Protein AF-A0A0G1GJ96-F1 (afdb_monomer_lite)

Sequence (474 aa):
MKKGQSSELRVKNILKFFKMNENTISTVMGGVVVLVIVGLIFNYFRTTNLKTWQGLLNGDGAETSNEDKKLDDSIIGTYKVQKGDDLWHIAEKYYKSGYNYVDIIKENKLKDDGSIEVGTELRIPKVEAKKTTVVEVAKQEAPKVEEKKDVVVEKNDDLKIEEKKDVTAVKGDTKSIEAGEYTTVRGDSYWKIAQTSKSPSPASNNMSVEVVAGNASKLATALRSTKAGDSLASTYRWSLFRTDETNSDWREILGATAIDISHGELMYQIGRNFLKLEEGRYTPQQEETLLYGILVHDFGEAIIDGNGIGDVSAQIKTKEHEAIEVNIAKLVISTLPLEDELIEKLIYSYEQVVEGGDPELQQAFKALEKTEYVMTALKAFQNCRRREAEGKPGVTLEMAMVGRVIVIDLPKVLDIHTVAYPNSIGRYVRSMDDVIDEAYEYSQDWLRNNGWRNTADHVALCDQFEQKWAAFKG

Foldseek 3Di:
DDPPVVLVVLVVVVVVVVVPPPPVVVVVVVVVVVVVVVVVVVVVVVPDDPPVPVVVVDDDDDDDPDDDDDPPPFFPDKDAAAPPDFLQVVLCVPQLGSVCSVVQCVQQVHPPVRDDDGRDITTHTPDHRDDHPHDDDDDDDDDDDDDDDDDDDDDDDDDDDDDDDDDDDDDPDPDDPDPDDDDDDPPDAVVCVLPVPPDDDDPDPLVLLVVLVVVLVVQLVLLCVDQLVVQQQPAFPPCVLADPDDPVQLCLQLPQNRTRSSQLVVLLSLLVVLCVLVDPPDDSLLSNLLSLLSNQVQSLQGQDPNQGDHPDPPVPQDPVNVVSSLVSSLVSLSNGPDDPVVSVSSNSSNCCQVVPVDVVSVLVNVLSVLLVLLVSLLSSVVSQVVCVVVVHHHRPSNLVSLQCSLLPRVLVNLPRVCVVRVRRSVVSVVSCLVSSVVSNVSNVVVQQPDDDPPDDNSVVSNVSSVVSSVVSVD

pLDDT: mean 71.24, std 23.83, range [20.83, 98.38]

Secondary structure (DSSP, 8-state):
--TTHHHHHHHHHHHHHHHTSHHHHHHHHHHHHHHHHHHHHHHHHHHS-TTSSSSSSSS-------------TTEEEEEEPPTT--HHHHHHHHHS-GGGHHHHHHHHT--TT----TT-EEEEE-----S--S-----PPPPP-----------------------------------PPPPP-TT--HHHHHHH----------HHHHHHHHHHHHHHHHHHTSHHHHHHHHPBTTGGG-SS--HHHHHHHHGGGGBGGGHHHHHHHHHHHHHHHTTTSS-HHHHHHHHHHHHHGGGGG--BTTBS--S--TTT--HHHHHHHHHHHHHHHHHSSS-HHHHHHHHHHHHHHTS-SSHHHHHHHHHHHHHHHHHHHHHHHHHHHHHHHTT----TTHHHHHHHIIIIIHHHIIIIIHHH-TTTHHHHHHHTHHHHHHHHHHHHHHHHH-PPTT-S-HHHHHHHHHHHHHHHH-

InterPro domains:
  IPR018392 LysM domain [PF01476] (79-125)
  IPR018392 LysM domain [PS51782] (77-124)
  IPR018392 LysM domain [SM00257] (78-125)
  IPR018392 LysM domain [cd00118] (78-124)
  IPR036779 LysM domain superfamily [G3DSA:3.10.350.10] (77-135)
  IPR036779 LysM domain superfamily [SSF54106] (78-125)

Structure (mmCIF, N/CA/C/O backbone):
data_AF-A0A0G1GJ96-F1
#
_entry.id   AF-A0A0G1GJ96-F1
#
loop_
_atom_site.group_PDB
_atom_site.id
_atom_site.type_symbol
_atom_site.label_atom_id
_atom_site.label_alt_id
_atom_site.label_comp_id
_atom_site.label_asym_id
_atom_site.label_entity_id
_atom_site.label_seq_id
_atom_site.pdbx_PDB_ins_code
_atom_site.Cartn_x
_atom_site.Cartn_y
_atom_site.Cartn_z
_atom_site.occupancy
_atom_site.B_iso_or_equiv
_atom_site.auth_seq_id
_atom_site.auth_comp_id
_atom_site.auth_asym_id
_atom_site.auth_atom_id
_atom_site.pdbx_PDB_model_num
ATOM 1 N N . MET A 1 1 ? -17.737 15.348 33.761 1.00 40.88 1 MET A N 1
ATOM 2 C CA . MET A 1 1 ? -16.282 15.066 33.797 1.00 40.88 1 MET A CA 1
ATOM 3 C C . MET A 1 1 ? -15.588 16.017 32.831 1.00 40.88 1 MET A C 1
ATOM 5 O O . MET A 1 1 ? -16.135 16.265 31.765 1.00 40.88 1 MET A O 1
ATOM 9 N N . LYS A 1 2 ? -14.474 16.650 33.227 1.00 35.91 2 LYS A N 1
ATOM 10 C CA . LYS A 1 2 ? -13.818 17.701 32.426 1.00 35.91 2 LYS A CA 1
ATOM 11 C C . LYS A 1 2 ? -12.990 17.066 31.299 1.00 35.91 2 LYS A C 1
ATOM 13 O O . LYS A 1 2 ? -12.157 16.207 31.571 1.00 35.91 2 LYS A O 1
ATOM 18 N N . LYS A 1 3 ? -13.198 17.534 30.061 1.00 42.03 3 LYS A N 1
ATOM 19 C CA . LYS A 1 3 ? -12.647 17.037 28.778 1.00 42.03 3 LYS A CA 1
ATOM 20 C C . LYS A 1 3 ? -11.104 16.904 28.716 1.00 42.03 3 LYS A C 1
ATOM 22 O O . LYS A 1 3 ? -10.600 16.276 27.802 1.00 42.03 3 LYS A O 1
ATOM 27 N N . GLY A 1 4 ? -10.364 17.447 29.692 1.00 39.97 4 GLY A N 1
ATOM 28 C CA . GLY A 1 4 ? -8.896 17.359 29.794 1.00 39.97 4 GLY A CA 1
ATOM 29 C C . GLY A 1 4 ? -8.343 16.334 30.797 1.00 39.97 4 GLY A C 1
ATOM 30 O O . GLY A 1 4 ? -7.141 16.108 30.819 1.00 39.97 4 GLY A O 1
ATOM 31 N N . GLN A 1 5 ? -9.175 15.693 31.630 1.00 41.06 5 GLN A N 1
ATOM 32 C CA . GLN A 1 5 ? -8.677 14.658 32.555 1.00 41.06 5 GLN A CA 1
ATOM 33 C C . GLN A 1 5 ? -8.397 13.320 31.849 1.00 41.06 5 GLN A C 1
ATOM 35 O O . GLN A 1 5 ? -7.461 12.629 32.240 1.00 41.06 5 GLN A O 1
ATOM 40 N N . SER A 1 6 ? -9.168 12.970 30.809 1.00 49.44 6 SER A N 1
ATOM 41 C CA . SER A 1 6 ? -9.001 11.714 30.047 1.00 49.44 6 SER A CA 1
ATOM 42 C C . SER A 1 6 ? -7.669 11.688 29.285 1.00 49.44 6 SER A C 1
ATOM 44 O O . SER A 1 6 ? -6.906 10.732 29.408 1.00 49.44 6 SER A O 1
ATOM 46 N N . SER A 1 7 ? -7.319 12.776 28.590 1.00 46.88 7 SER A N 1
ATOM 47 C CA . SER A 1 7 ? -6.072 12.888 27.820 1.00 46.88 7 SER A CA 1
ATOM 48 C C . SER A 1 7 ? -4.817 12.864 28.700 1.00 46.88 7 SER A C 1
ATOM 50 O O . SER A 1 7 ? -3.867 12.148 28.392 1.00 46.88 7 SER A O 1
ATOM 52 N N . GLU A 1 8 ? -4.817 13.554 29.845 1.00 48.06 8 GLU A N 1
ATOM 53 C CA . GLU A 1 8 ? -3.703 13.475 30.800 1.00 48.06 8 GLU A CA 1
ATOM 54 C C . GLU A 1 8 ? -3.533 12.077 31.409 1.00 48.06 8 GLU A C 1
ATOM 56 O O . GLU A 1 8 ? -2.405 11.639 31.642 1.00 48.06 8 GLU A O 1
ATOM 61 N N . LEU A 1 9 ? -4.635 11.371 31.681 1.00 52.66 9 LEU A N 1
ATOM 62 C CA . LEU A 1 9 ? -4.605 9.995 32.181 1.00 52.66 9 LEU A CA 1
ATOM 63 C C . LEU A 1 9 ? -4.062 9.026 31.120 1.00 52.66 9 LEU A C 1
ATOM 65 O O . LEU A 1 9 ? -3.258 8.157 31.461 1.00 52.66 9 LEU A O 1
ATOM 69 N N . ARG A 1 10 ? -4.419 9.218 29.842 1.00 56.97 10 ARG A N 1
ATOM 70 C CA . ARG A 1 10 ? -3.882 8.459 28.698 1.00 56.97 10 ARG A CA 1
ATOM 71 C C . ARG A 1 10 ? -2.371 8.651 28.563 1.00 56.97 10 ARG A C 1
ATOM 73 O O . ARG A 1 10 ? -1.630 7.672 28.594 1.00 56.97 10 ARG A O 1
ATOM 80 N N . VAL A 1 11 ? -1.896 9.898 28.548 1.00 52.97 11 VAL A N 1
ATOM 81 C CA . VAL A 1 11 ? -0.457 10.224 28.471 1.00 52.97 11 VAL A CA 1
ATOM 82 C C . VAL A 1 11 ? 0.312 9.678 29.681 1.00 52.97 11 VAL A C 1
ATOM 84 O O . VAL A 1 11 ? 1.390 9.108 29.526 1.00 52.97 11 VAL A O 1
ATOM 87 N N . LYS A 1 12 ? -0.248 9.774 30.895 1.00 48.56 12 LYS A N 1
ATOM 88 C CA . LYS A 1 12 ? 0.380 9.239 32.120 1.00 48.56 12 LYS A CA 1
ATOM 89 C C . LYS A 1 12 ? 0.448 7.708 32.140 1.00 48.56 12 LYS A C 1
ATOM 91 O O . LYS A 1 12 ? 1.424 7.165 32.658 1.00 48.56 12 LYS A O 1
ATOM 96 N N . ASN A 1 13 ? -0.541 7.010 31.584 1.00 56.69 13 ASN A N 1
ATOM 97 C CA . ASN A 1 13 ? -0.526 5.548 31.489 1.00 56.69 13 ASN A CA 1
ATOM 98 C C . ASN A 1 13 ? 0.426 5.048 30.388 1.00 56.69 13 ASN A C 1
ATOM 100 O O . ASN A 1 13 ? 1.124 4.061 30.606 1.00 56.69 13 ASN A O 1
ATOM 104 N N . ILE A 1 14 ? 0.555 5.778 29.275 1.00 53.47 14 ILE A N 1
ATOM 105 C CA . ILE A 1 14 ? 1.542 5.508 28.214 1.00 53.47 14 ILE A CA 1
ATOM 106 C C . ILE A 1 14 ? 2.974 5.759 28.720 1.00 53.47 14 ILE A C 1
ATOM 108 O O . ILE A 1 14 ? 3.852 4.920 28.546 1.00 53.47 14 ILE A O 1
ATOM 112 N N . LEU A 1 15 ? 3.216 6.851 29.454 1.00 50.34 15 LEU A N 1
ATOM 113 C CA . LEU A 1 15 ? 4.511 7.102 30.104 1.00 50.34 15 LEU A CA 1
ATOM 114 C C . LEU A 1 15 ? 4.867 6.027 31.141 1.00 50.34 15 LEU A C 1
ATOM 116 O O . LEU A 1 15 ? 6.043 5.714 31.315 1.00 50.34 15 LEU A O 1
ATOM 120 N N . LYS A 1 16 ? 3.874 5.442 31.826 1.00 53.19 16 LYS A N 1
ATOM 121 C CA . LYS A 1 16 ? 4.079 4.279 32.706 1.00 53.19 16 LYS A CA 1
ATOM 122 C C . LYS A 1 16 ? 4.406 3.007 31.925 1.00 53.19 16 LYS A C 1
ATOM 124 O O . LYS A 1 16 ? 5.236 2.239 32.397 1.00 53.19 16 LYS A O 1
ATOM 129 N N . PHE A 1 17 ? 3.806 2.802 30.755 1.00 49.94 17 PHE A N 1
ATOM 130 C CA . PHE A 1 17 ? 4.149 1.694 29.861 1.00 49.94 17 PHE A CA 1
ATOM 131 C C . PHE A 1 17 ? 5.615 1.783 29.396 1.00 49.94 17 PHE A C 1
ATOM 133 O O . PHE A 1 17 ? 6.346 0.805 29.523 1.00 49.94 17 PHE A O 1
ATOM 140 N N . PHE A 1 18 ? 6.094 2.974 29.007 1.00 50.72 18 PHE A N 1
ATOM 141 C CA . PHE A 1 18 ? 7.514 3.200 28.687 1.00 50.72 18 PHE A CA 1
ATOM 142 C C . PHE A 1 18 ? 8.443 3.090 29.912 1.00 50.72 18 PHE A C 1
ATOM 144 O O . PHE A 1 18 ? 9.521 2.511 29.816 1.00 50.72 18 PHE A O 1
ATOM 151 N N . LYS A 1 19 ? 8.028 3.572 31.095 1.00 48.50 19 LYS A N 1
ATOM 152 C CA . LYS A 1 19 ? 8.842 3.499 32.327 1.00 48.50 19 LYS A CA 1
ATOM 153 C C . LYS A 1 19 ? 8.959 2.109 32.961 1.00 48.50 19 LYS A C 1
ATOM 155 O O . LYS A 1 19 ? 9.778 1.950 33.861 1.00 48.50 19 LYS A O 1
ATOM 160 N N . MET A 1 20 ? 8.163 1.117 32.559 1.00 42.41 20 MET A N 1
ATOM 161 C CA . MET A 1 20 ? 8.186 -0.213 33.190 1.00 42.41 20 MET A CA 1
ATOM 162 C C . MET A 1 20 ? 8.980 -1.284 32.431 1.00 42.41 20 MET A C 1
ATOM 164 O O . MET A 1 20 ? 9.018 -2.415 32.905 1.00 42.41 20 MET A O 1
ATOM 168 N N . ASN A 1 21 ? 9.659 -0.961 31.322 1.00 54.81 21 ASN A N 1
ATOM 169 C CA . ASN A 1 21 ? 10.353 -1.983 30.524 1.00 54.81 21 ASN A CA 1
ATOM 170 C C . ASN A 1 21 ? 11.865 -1.786 30.306 1.00 54.81 21 ASN A C 1
ATOM 172 O O . ASN A 1 21 ? 12.480 -2.617 29.645 1.00 54.81 21 ASN A O 1
ATOM 176 N N . GLU A 1 22 ? 12.512 -0.782 30.909 1.00 46.38 22 GLU A N 1
ATOM 177 C CA . GLU A 1 22 ? 13.975 -0.608 30.773 1.00 46.38 22 GLU A CA 1
ATOM 178 C C . GLU A 1 22 ? 14.789 -1.685 31.514 1.00 46.38 22 GLU A C 1
ATOM 180 O O . GLU A 1 22 ? 15.792 -2.175 30.995 1.00 46.38 22 GLU A O 1
ATOM 185 N N . ASN A 1 23 ? 14.345 -2.134 32.694 1.00 45.03 23 ASN A N 1
ATOM 186 C CA . ASN A 1 23 ? 15.180 -3.011 33.529 1.00 45.03 23 ASN A CA 1
ATOM 187 C C . ASN A 1 23 ? 14.900 -4.513 33.338 1.00 45.03 23 ASN A C 1
ATOM 189 O O . ASN A 1 23 ? 15.791 -5.335 33.568 1.00 45.03 23 ASN A O 1
ATOM 193 N N . THR A 1 24 ? 13.713 -4.902 32.863 1.00 52.62 24 THR A N 1
ATOM 194 C CA . THR A 1 24 ? 13.370 -6.321 32.643 1.00 52.62 24 THR A CA 1
ATOM 195 C C . THR A 1 24 ? 13.763 -6.783 31.244 1.00 52.62 24 THR A C 1
ATOM 197 O O . THR A 1 24 ? 14.280 -7.889 31.112 1.00 52.62 24 THR A O 1
ATOM 200 N N . ILE A 1 25 ? 13.644 -5.924 30.221 1.00 53.12 25 ILE A N 1
ATOM 201 C CA . ILE A 1 25 ? 14.138 -6.235 28.872 1.00 53.12 25 ILE A CA 1
ATOM 202 C C . ILE A 1 25 ? 15.656 -6.395 28.891 1.00 53.12 25 ILE A C 1
ATOM 204 O O . ILE A 1 25 ? 16.142 -7.382 28.361 1.00 53.12 25 ILE A O 1
ATOM 208 N N . SER A 1 26 ? 16.409 -5.505 29.545 1.00 52.81 26 SER A N 1
ATOM 209 C CA . SER A 1 26 ? 17.875 -5.622 29.603 1.00 52.81 26 SER A CA 1
ATOM 210 C C . SER A 1 26 ? 18.339 -6.880 30.359 1.00 52.81 26 SER A C 1
ATOM 212 O O . SER A 1 26 ? 19.252 -7.577 29.919 1.00 52.81 26 SER A O 1
ATOM 214 N N . THR A 1 27 ? 17.647 -7.257 31.442 1.00 65.00 27 THR A N 1
ATOM 215 C CA . THR A 1 27 ? 17.965 -8.476 32.213 1.00 65.00 27 THR A CA 1
ATOM 216 C C . THR A 1 27 ? 17.591 -9.759 31.456 1.00 65.00 27 THR A C 1
ATOM 218 O O . THR A 1 27 ? 18.351 -10.728 31.461 1.00 65.00 27 THR A O 1
ATOM 221 N N . VAL A 1 28 ? 16.449 -9.772 30.758 1.00 54.66 28 VAL A N 1
ATOM 222 C CA . VAL A 1 28 ? 16.001 -10.915 29.944 1.00 54.66 28 VAL A CA 1
ATOM 223 C C . VAL A 1 28 ? 16.825 -11.030 28.654 1.00 54.66 28 VAL A C 1
ATOM 225 O O . VAL A 1 28 ? 17.244 -12.132 28.309 1.00 54.66 28 VAL A O 1
ATOM 228 N N . MET A 1 29 ? 17.155 -9.915 27.995 1.00 53.78 29 MET A N 1
ATOM 229 C CA . MET A 1 29 ? 18.062 -9.865 26.839 1.00 53.78 29 MET A CA 1
ATOM 230 C C . MET A 1 29 ? 19.475 -10.307 27.220 1.00 53.78 29 MET A C 1
ATOM 232 O O . MET A 1 29 ? 20.060 -11.123 26.517 1.00 53.78 29 MET A O 1
ATOM 236 N N . GLY A 1 30 ? 20.002 -9.853 28.361 1.00 61.22 30 GLY A N 1
ATOM 237 C CA . GLY A 1 30 ? 21.288 -10.319 28.882 1.00 61.22 30 GLY A CA 1
ATOM 238 C C . GLY A 1 30 ? 21.293 -11.829 29.140 1.00 61.22 30 GLY A C 1
ATOM 239 O O . GLY A 1 30 ? 22.219 -12.523 28.722 1.00 61.22 30 GLY A O 1
ATOM 240 N N . GLY A 1 31 ? 20.228 -12.366 29.746 1.00 69.25 31 GLY A N 1
ATOM 241 C CA . GLY A 1 31 ? 20.081 -13.805 29.981 1.00 69.25 31 GLY A CA 1
ATOM 242 C C . GLY A 1 31 ? 19.999 -14.632 28.692 1.00 69.25 31 GLY A C 1
ATOM 243 O O . GLY A 1 31 ? 20.663 -15.661 28.576 1.00 69.25 31 GLY A O 1
ATOM 244 N N . VAL A 1 32 ? 19.236 -14.170 27.697 1.00 63.84 32 VAL A N 1
ATOM 245 C CA . VAL A 1 32 ? 19.076 -14.863 26.408 1.00 63.84 32 VAL A CA 1
ATOM 246 C C . VAL A 1 32 ? 20.351 -14.785 25.569 1.00 63.84 32 VAL A C 1
ATOM 248 O O . VAL A 1 32 ? 20.753 -15.796 25.002 1.00 63.84 32 VAL A O 1
ATOM 251 N N . VAL A 1 33 ? 21.044 -13.643 25.542 1.00 67.94 33 VAL A N 1
ATOM 252 C CA . VAL A 1 33 ? 22.336 -13.501 24.850 1.00 67.94 33 VAL A CA 1
ATOM 253 C C . VAL A 1 33 ? 23.376 -14.441 25.455 1.00 67.94 33 VAL A C 1
ATOM 255 O O . VAL A 1 33 ? 24.074 -15.126 24.711 1.00 67.94 33 VAL A O 1
ATOM 258 N N . VAL A 1 34 ? 23.439 -14.559 26.785 1.00 71.69 34 VAL A N 1
ATOM 259 C CA . VAL A 1 34 ? 24.337 -15.518 27.448 1.00 71.69 34 VAL A CA 1
ATOM 260 C C . VAL A 1 34 ? 23.973 -16.959 27.081 1.00 71.69 34 VAL A C 1
ATOM 262 O O . VAL A 1 34 ? 24.867 -17.740 26.764 1.00 71.69 34 VAL A O 1
ATOM 265 N N . LEU A 1 35 ? 22.686 -17.320 27.040 1.00 74.44 35 LEU A N 1
ATOM 266 C CA . LEU A 1 35 ? 22.253 -18.664 26.634 1.00 74.44 35 LEU A CA 1
ATOM 267 C C . LEU A 1 35 ? 22.547 -18.966 25.159 1.00 74.44 35 LEU A C 1
ATOM 269 O O . LEU A 1 35 ? 22.963 -20.078 24.840 1.00 74.44 35 LEU A O 1
ATOM 273 N N . VAL A 1 36 ? 22.386 -17.986 24.267 1.00 73.56 36 VAL A N 1
ATOM 274 C CA . VAL A 1 36 ? 22.727 -18.114 22.843 1.00 73.56 36 VAL A CA 1
ATOM 275 C C . VAL A 1 36 ? 24.236 -18.240 22.669 1.00 73.56 36 VAL A C 1
ATOM 277 O O . VAL A 1 36 ? 24.679 -19.118 21.940 1.00 73.56 36 VAL A O 1
ATOM 280 N N . ILE A 1 37 ? 25.040 -17.445 23.380 1.00 71.12 37 ILE A N 1
ATOM 281 C CA . ILE A 1 37 ? 26.505 -17.548 23.347 1.00 71.12 37 ILE A CA 1
ATOM 282 C C . ILE A 1 37 ? 26.954 -18.913 23.879 1.00 71.12 37 ILE A C 1
ATOM 284 O O . ILE A 1 37 ? 27.745 -19.580 23.222 1.00 71.12 37 ILE A O 1
ATOM 288 N N . VAL A 1 38 ? 26.409 -19.385 25.004 1.00 71.69 38 VAL A N 1
ATOM 289 C CA . VAL A 1 38 ? 26.715 -20.720 25.551 1.00 71.69 38 VAL A CA 1
ATOM 290 C C . VAL A 1 38 ? 26.274 -21.828 24.588 1.00 71.69 38 VAL A C 1
ATOM 292 O O . VAL A 1 38 ? 27.019 -22.782 24.380 1.00 71.69 38 VAL A O 1
ATOM 295 N N . GLY A 1 39 ? 25.109 -21.693 23.949 1.00 78.38 39 GLY A N 1
ATOM 296 C CA . GLY A 1 39 ? 24.605 -22.635 22.949 1.00 78.38 39 GLY A CA 1
ATOM 297 C C . GLY A 1 39 ? 25.434 -22.659 21.663 1.00 78.38 39 GLY A C 1
ATOM 298 O O . GLY A 1 39 ? 25.719 -23.735 21.142 1.00 78.38 39 GLY A O 1
ATOM 299 N N . LEU A 1 40 ? 25.883 -21.499 21.178 1.00 66.19 40 LEU A N 1
ATOM 300 C CA . LEU A 1 40 ? 26.773 -21.372 20.022 1.00 66.19 40 LEU A CA 1
ATOM 301 C C . LEU A 1 40 ? 28.163 -21.922 20.333 1.00 66.19 40 LEU A C 1
ATOM 303 O O . LEU A 1 40 ? 28.710 -22.655 19.517 1.00 66.19 40 LEU A O 1
ATOM 307 N N . ILE A 1 41 ? 28.696 -21.644 21.525 1.00 68.31 41 ILE A N 1
ATOM 308 C CA . ILE A 1 41 ? 29.949 -22.217 22.024 1.00 68.31 41 ILE A CA 1
ATOM 309 C C . ILE A 1 41 ? 29.828 -23.745 22.111 1.00 68.31 41 ILE A C 1
ATOM 311 O O . ILE A 1 41 ? 30.689 -24.459 21.606 1.00 68.31 41 ILE A O 1
ATOM 315 N N . PHE A 1 42 ? 28.734 -24.267 22.669 1.00 73.94 42 PHE A N 1
ATOM 316 C CA . PHE A 1 42 ? 28.479 -25.706 22.754 1.00 73.94 42 PHE A CA 1
ATOM 317 C C . PHE A 1 42 ? 28.339 -26.357 21.369 1.00 73.94 42 PHE A C 1
ATOM 319 O O . PHE A 1 42 ? 28.928 -27.408 21.116 1.00 73.94 42 PHE A O 1
ATOM 326 N N . ASN A 1 43 ? 27.616 -25.720 20.444 1.00 60.44 43 ASN A N 1
ATOM 327 C CA . ASN A 1 43 ? 27.456 -26.191 19.068 1.00 60.44 43 ASN A CA 1
ATOM 328 C C . ASN A 1 43 ? 28.784 -26.150 18.287 1.00 60.44 43 ASN A C 1
ATOM 330 O O . ASN A 1 43 ? 29.102 -27.070 17.532 1.00 60.44 43 ASN A O 1
ATOM 334 N N . TYR A 1 44 ? 29.600 -25.123 18.525 1.00 59.69 44 TYR A N 1
ATOM 335 C CA . TYR A 1 44 ? 30.935 -24.968 17.951 1.00 59.69 44 TYR A CA 1
ATOM 336 C C . TYR A 1 44 ? 31.917 -26.028 18.481 1.00 59.69 44 TYR A C 1
ATOM 338 O O . TYR A 1 44 ? 32.639 -26.652 17.698 1.00 59.69 44 TYR A O 1
ATOM 346 N N . PHE A 1 45 ? 31.884 -26.318 19.788 1.00 54.22 45 PHE A N 1
ATOM 347 C CA . PHE A 1 45 ? 32.706 -27.362 20.412 1.00 54.22 45 PHE A CA 1
ATOM 348 C C . PHE A 1 45 ? 32.266 -28.785 20.055 1.00 54.22 45 PHE A C 1
ATOM 350 O O . PHE A 1 45 ? 33.101 -29.685 20.014 1.00 54.22 45 PHE A O 1
ATOM 357 N N . ARG A 1 46 ? 30.984 -29.012 19.745 1.00 64.06 46 ARG A N 1
ATOM 358 C CA . ARG A 1 46 ? 30.503 -30.327 19.290 1.00 64.06 46 ARG A CA 1
ATOM 359 C C . ARG A 1 46 ? 30.925 -30.652 17.850 1.00 64.06 46 ARG A C 1
ATOM 361 O O . ARG A 1 46 ? 30.947 -31.823 17.481 1.00 64.06 46 ARG A O 1
ATOM 368 N N . THR A 1 47 ? 31.266 -29.636 17.053 1.00 53.97 47 THR A N 1
ATOM 369 C CA . THR A 1 47 ? 31.434 -29.758 15.592 1.00 53.97 47 THR A CA 1
ATOM 370 C C . THR A 1 47 ? 32.893 -29.649 15.124 1.00 53.97 47 THR A C 1
ATOM 372 O O . THR A 1 47 ? 33.170 -29.812 13.938 1.00 53.97 47 THR A O 1
ATOM 375 N N . THR A 1 48 ? 33.866 -29.425 16.015 1.00 40.91 48 THR A N 1
ATOM 376 C CA . THR A 1 48 ? 35.275 -29.238 15.621 1.00 40.91 48 THR A CA 1
ATOM 377 C C . THR A 1 48 ? 36.219 -30.285 16.227 1.00 40.91 48 THR A C 1
ATOM 379 O O . THR A 1 48 ? 36.235 -30.542 17.426 1.00 40.91 48 THR A O 1
ATOM 382 N N . ASN A 1 49 ? 37.020 -30.918 15.359 1.00 45.31 49 ASN A N 1
ATOM 383 C CA . ASN A 1 49 ? 38.062 -31.885 15.717 1.00 45.31 49 ASN A CA 1
ATOM 384 C C . ASN A 1 49 ? 39.173 -31.204 16.546 1.00 45.31 49 ASN A C 1
ATOM 386 O O . ASN A 1 49 ? 39.806 -30.247 16.101 1.00 45.31 49 ASN A O 1
ATOM 390 N N . LEU A 1 50 ? 39.434 -31.747 17.737 1.00 45.75 50 LEU A N 1
ATOM 391 C CA . LEU A 1 50 ? 40.225 -31.196 18.849 1.00 45.75 50 LEU A CA 1
ATOM 392 C C . LEU A 1 50 ? 41.762 -31.141 18.630 1.00 45.75 50 LEU A C 1
ATOM 394 O O . LEU A 1 50 ? 42.523 -31.349 19.570 1.00 45.75 50 LEU A O 1
ATOM 398 N N . LYS A 1 51 ? 42.256 -30.900 17.406 1.00 43.66 51 LYS A N 1
ATOM 399 C CA . LYS A 1 51 ? 43.709 -30.824 17.107 1.00 43.66 51 LYS A CA 1
ATOM 400 C C . LYS A 1 51 ? 44.225 -29.420 16.772 1.00 43.66 51 LYS A C 1
ATOM 402 O O . LYS A 1 51 ? 45.428 -29.197 16.819 1.00 43.66 51 LYS A O 1
ATOM 407 N N . THR A 1 52 ? 43.340 -28.458 16.517 1.00 42.09 52 THR A N 1
ATOM 408 C CA . THR A 1 52 ? 43.719 -27.069 16.183 1.00 42.09 52 THR A CA 1
ATOM 409 C C . THR A 1 52 ? 44.028 -26.217 17.425 1.00 42.09 52 THR A C 1
ATOM 411 O O . THR A 1 52 ? 44.679 -25.184 17.327 1.00 42.09 52 THR A O 1
ATOM 414 N N . TRP A 1 53 ? 43.615 -26.663 18.617 1.00 36.28 53 TRP A N 1
ATOM 415 C CA . TRP A 1 53 ? 43.707 -25.892 19.868 1.00 36.28 53 TRP A CA 1
ATOM 416 C C . TRP A 1 53 ? 44.972 -26.131 20.706 1.00 36.28 53 TRP A C 1
ATOM 418 O O . TRP A 1 53 ? 45.195 -25.430 21.687 1.00 36.28 53 TRP A O 1
ATOM 428 N N . GLN A 1 54 ? 45.832 -27.079 20.325 1.00 35.25 54 GLN A N 1
ATOM 429 C CA . GLN A 1 54 ? 47.076 -27.350 21.058 1.00 35.25 54 GLN A CA 1
ATOM 430 C C . GLN A 1 54 ? 48.234 -26.420 20.639 1.00 35.25 54 GLN A C 1
ATOM 432 O O . GLN A 1 54 ? 49.221 -26.315 21.361 1.00 35.25 54 GLN A O 1
ATOM 437 N N . GLY A 1 55 ? 48.096 -25.712 19.508 1.00 43.12 55 GLY A N 1
ATOM 438 C CA . GLY A 1 55 ? 49.084 -24.747 19.000 1.00 43.12 55 GLY A CA 1
ATOM 439 C C . GLY A 1 55 ? 48.874 -23.297 19.451 1.00 43.12 55 GLY A C 1
ATOM 440 O O . GLY A 1 55 ? 49.760 -22.478 19.263 1.00 43.12 55 GLY A O 1
ATOM 441 N N . LEU A 1 56 ? 47.725 -22.975 20.057 1.00 39.81 56 LEU A N 1
ATOM 442 C CA . LEU A 1 56 ? 47.383 -21.619 20.522 1.00 39.81 56 LEU A CA 1
ATOM 443 C C . LEU A 1 56 ? 47.642 -21.406 22.023 1.00 39.81 56 LEU A C 1
ATOM 445 O O . LEU A 1 56 ? 47.567 -20.282 22.503 1.00 39.81 56 LEU A O 1
ATOM 449 N N . LEU A 1 57 ? 47.953 -22.477 22.761 1.00 36.38 57 LEU A N 1
ATOM 450 C CA . LEU A 1 57 ? 48.253 -22.428 24.197 1.00 36.38 57 LEU A CA 1
ATOM 451 C C . LEU A 1 57 ? 49.751 -22.560 24.518 1.00 36.38 57 LEU A C 1
ATOM 453 O O . LEU A 1 57 ? 50.120 -22.449 25.680 1.00 36.38 57 LEU A O 1
ATOM 457 N N . ASN A 1 58 ? 50.609 -22.752 23.510 1.00 44.94 58 ASN A N 1
ATOM 458 C CA . ASN A 1 58 ? 52.061 -22.833 23.667 1.00 44.94 58 ASN A CA 1
ATOM 459 C C . ASN A 1 58 ? 52.741 -22.034 22.548 1.00 44.94 58 ASN A C 1
ATOM 461 O O . ASN A 1 58 ? 52.890 -22.547 21.441 1.00 44.94 58 ASN A O 1
ATOM 465 N N . GLY A 1 59 ? 53.156 -20.802 22.830 1.00 34.19 59 GLY A N 1
ATOM 466 C CA . GLY A 1 59 ? 53.979 -20.035 21.896 1.00 34.19 59 GLY A CA 1
ATOM 467 C C . GLY A 1 59 ? 53.854 -18.533 22.076 1.00 34.19 59 GLY A C 1
ATOM 468 O O . GLY A 1 59 ? 53.056 -17.906 21.394 1.00 34.19 59 GLY A O 1
ATOM 469 N N . ASP A 1 60 ? 54.649 -18.031 23.017 1.00 31.50 60 ASP A N 1
ATOM 470 C CA . ASP A 1 60 ? 55.327 -16.734 23.065 1.00 31.50 60 ASP A CA 1
ATOM 471 C C . ASP A 1 60 ? 54.531 -15.452 22.778 1.00 31.50 60 ASP A C 1
ATOM 473 O O . ASP A 1 60 ? 54.022 -15.189 21.690 1.00 31.50 60 ASP A O 1
ATOM 477 N N . GLY A 1 61 ? 54.500 -14.600 23.809 1.00 49.41 61 GLY A N 1
ATOM 478 C CA . GLY A 1 61 ? 53.993 -13.241 23.727 1.00 49.41 61 GLY A CA 1
ATOM 479 C C . GLY A 1 61 ? 54.684 -12.458 22.617 1.00 49.41 61 GLY A C 1
ATOM 480 O O . GLY A 1 61 ? 55.909 -12.374 22.572 1.00 49.41 61 GLY A O 1
ATOM 481 N N . ALA A 1 62 ? 53.872 -11.863 21.748 1.00 30.27 62 ALA A N 1
ATOM 482 C CA . ALA A 1 62 ? 54.322 -10.899 20.765 1.00 30.27 62 ALA A CA 1
ATOM 483 C C . ALA A 1 62 ? 53.996 -9.484 21.251 1.00 30.27 62 ALA A C 1
ATOM 485 O O . ALA A 1 62 ? 52.850 -9.118 21.516 1.00 30.27 62 ALA A O 1
ATOM 486 N N . GLU A 1 63 ? 55.088 -8.753 21.398 1.00 27.86 63 GLU A N 1
ATOM 487 C CA . GLU A 1 63 ? 55.300 -7.376 21.801 1.00 27.86 63 GLU A CA 1
ATOM 488 C C . GLU A 1 63 ? 54.348 -6.359 21.155 1.00 27.86 63 GLU A C 1
ATOM 490 O O . GLU A 1 63 ? 54.107 -6.342 19.949 1.00 27.86 63 GLU A O 1
ATOM 495 N N . THR A 1 64 ? 53.874 -5.427 21.981 1.00 29.11 64 THR A N 1
ATOM 496 C CA . THR A 1 64 ? 53.355 -4.134 21.541 1.00 29.11 64 THR A CA 1
ATOM 497 C C . THR A 1 64 ? 54.496 -3.318 20.936 1.00 29.11 64 THR A C 1
ATOM 499 O O . THR A 1 64 ? 55.278 -2.702 21.664 1.00 29.11 64 THR A O 1
ATOM 502 N N . SER A 1 65 ? 54.582 -3.277 19.609 1.00 27.78 65 SER A N 1
ATOM 503 C CA . SER A 1 65 ? 55.351 -2.250 18.914 1.00 27.78 65 SER A CA 1
ATOM 504 C C . SER A 1 65 ? 54.597 -0.921 19.015 1.00 27.78 65 SER A C 1
ATOM 506 O O . SER A 1 65 ? 53.616 -0.684 18.308 1.00 27.78 65 SER A O 1
ATOM 508 N N . ASN A 1 66 ? 55.054 -0.063 19.926 1.00 35.28 66 ASN A N 1
ATOM 509 C CA . ASN A 1 66 ? 54.785 1.367 19.873 1.00 35.28 66 ASN A CA 1
ATOM 510 C C . ASN A 1 66 ? 55.481 1.930 18.629 1.00 35.28 66 ASN A C 1
ATOM 512 O O . ASN A 1 66 ? 56.698 2.098 18.626 1.00 35.28 66 ASN A O 1
ATOM 516 N N . GLU A 1 67 ? 54.711 2.221 17.586 1.00 30.28 67 GLU A N 1
ATOM 517 C CA . GLU A 1 67 ? 55.120 3.177 16.562 1.00 30.28 67 GLU A CA 1
ATOM 518 C C . GLU A 1 67 ? 54.330 4.469 16.760 1.00 30.28 67 GLU A C 1
ATOM 520 O O . GLU A 1 67 ? 53.105 4.512 16.615 1.00 30.28 67 GLU A O 1
ATOM 525 N N . ASP A 1 68 ? 55.068 5.523 17.100 1.00 37.72 68 ASP A N 1
ATOM 526 C CA . ASP A 1 68 ? 54.624 6.908 17.141 1.00 37.72 68 ASP A CA 1
ATOM 527 C C . ASP A 1 68 ? 53.936 7.301 15.824 1.00 37.72 68 ASP A C 1
ATOM 529 O O . ASP A 1 68 ? 54.585 7.599 14.817 1.00 37.72 68 ASP A O 1
ATOM 533 N N . LYS A 1 69 ? 52.602 7.377 15.826 1.00 34.75 69 LYS A N 1
ATOM 534 C CA . LYS A 1 69 ? 51.864 8.116 14.797 1.00 34.75 69 LYS A CA 1
ATOM 535 C C . LYS A 1 69 ? 51.556 9.508 15.321 1.00 34.75 69 LYS A C 1
ATOM 537 O O . LYS A 1 69 ? 50.668 9.694 16.148 1.00 34.75 69 LYS A O 1
ATOM 542 N N . LYS A 1 70 ? 52.312 10.480 14.797 1.00 35.34 70 LYS A N 1
ATOM 543 C CA . LYS A 1 70 ? 51.968 11.908 14.783 1.00 35.34 70 LYS A CA 1
ATOM 544 C C . LYS A 1 70 ? 50.452 12.072 14.641 1.00 35.34 70 LYS A C 1
ATOM 546 O O . LYS A 1 70 ? 49.878 11.547 13.686 1.00 35.34 70 LYS A O 1
ATOM 551 N N . LEU A 1 71 ? 49.836 12.798 15.576 1.00 39.44 71 LEU A N 1
ATOM 552 C CA . LEU A 1 71 ? 48.443 13.219 15.463 1.00 39.44 71 LEU A CA 1
ATOM 553 C C . LEU A 1 71 ? 48.303 14.027 14.169 1.00 39.44 71 LEU A C 1
ATOM 555 O O . LEU A 1 71 ? 48.894 15.098 14.025 1.00 39.44 71 LEU A O 1
ATOM 559 N N . ASP A 1 72 ? 47.568 13.469 13.220 1.00 50.94 72 ASP A N 1
ATOM 560 C CA . ASP A 1 72 ? 47.202 14.142 11.990 1.00 50.94 72 ASP A CA 1
ATOM 561 C C . ASP A 1 72 ? 46.085 15.144 12.313 1.00 50.94 72 ASP A C 1
ATOM 563 O O . ASP A 1 72 ? 44.928 14.762 12.476 1.00 50.94 72 ASP A O 1
ATOM 567 N N . ASP A 1 73 ? 46.439 16.427 12.454 1.00 61.50 73 ASP A N 1
ATOM 568 C CA . ASP A 1 73 ? 45.497 17.528 12.734 1.00 61.50 73 ASP A CA 1
ATOM 569 C C . ASP A 1 73 ? 44.477 17.743 11.592 1.00 61.50 73 ASP A C 1
ATOM 571 O O . ASP A 1 73 ? 43.594 18.593 11.691 1.00 61.50 73 ASP A O 1
ATOM 575 N N . SER A 1 74 ? 44.563 16.954 10.513 1.00 70.00 74 SER A N 1
ATOM 576 C CA . SER A 1 74 ? 43.597 16.937 9.418 1.00 70.00 74 SER A CA 1
ATOM 577 C C . SER A 1 74 ? 42.467 15.910 9.577 1.00 70.00 74 SER A C 1
ATOM 579 O O . SER A 1 74 ? 41.607 15.864 8.705 1.00 70.00 74 SER A O 1
ATOM 581 N N . ILE A 1 75 ? 42.393 15.131 10.670 1.00 77.75 75 ILE A N 1
ATOM 582 C CA . ILE A 1 75 ? 41.342 14.114 10.896 1.00 77.75 75 ILE A CA 1
ATOM 583 C C . ILE A 1 75 ? 40.539 14.407 12.177 1.00 77.75 75 ILE A C 1
ATOM 585 O O . ILE A 1 75 ? 41.099 14.512 13.265 1.00 77.75 75 ILE A O 1
ATOM 589 N N . ILE A 1 76 ? 39.208 14.498 12.061 1.00 82.06 76 ILE A N 1
ATOM 590 C CA . ILE A 1 76 ? 38.265 14.675 13.188 1.00 82.06 76 ILE A CA 1
ATOM 591 C C . ILE A 1 76 ? 38.197 13.402 14.043 1.00 82.06 76 ILE A C 1
ATOM 593 O O . ILE A 1 76 ? 38.102 13.465 15.267 1.00 82.06 76 ILE A O 1
ATOM 597 N N . GLY A 1 77 ? 38.232 12.238 13.395 1.00 83.12 77 GLY A N 1
ATOM 598 C CA . GLY A 1 77 ? 38.206 10.929 14.040 1.00 83.12 77 GLY A CA 1
ATOM 599 C C . GLY A 1 77 ? 38.035 9.798 13.030 1.00 83.12 77 GLY A C 1
ATOM 600 O O . GLY A 1 77 ? 38.023 10.028 11.820 1.00 83.12 77 GLY A O 1
ATOM 601 N N . THR A 1 78 ? 37.892 8.571 13.526 1.00 85.25 78 THR A N 1
ATOM 602 C CA . THR A 1 78 ? 37.525 7.409 12.709 1.00 85.25 78 THR A CA 1
ATOM 603 C C . THR A 1 78 ? 36.100 6.958 13.015 1.00 85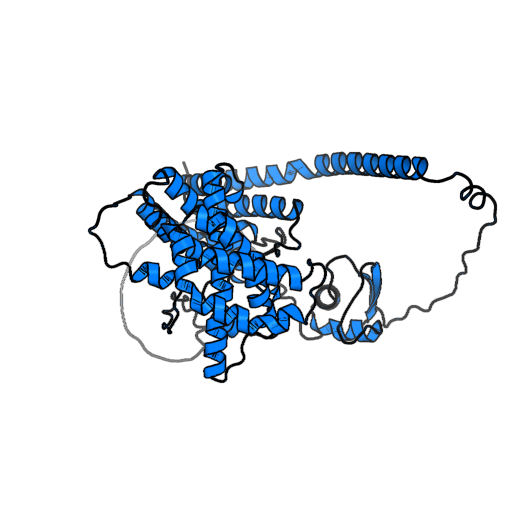.25 78 THR A C 1
ATOM 605 O O . THR A 1 78 ? 35.638 7.029 14.155 1.00 85.25 78 THR A O 1
ATOM 608 N N . TYR A 1 79 ? 35.388 6.503 11.987 1.00 80.75 79 TYR A N 1
ATOM 609 C CA . TYR A 1 79 ? 34.029 5.987 12.080 1.00 80.75 79 TYR A CA 1
ATOM 610 C C . TYR A 1 79 ? 33.969 4.576 11.500 1.00 80.75 79 TYR A C 1
ATOM 612 O O . TYR A 1 79 ? 34.345 4.359 10.351 1.00 80.75 79 TYR A O 1
ATOM 620 N N . LYS A 1 80 ? 33.496 3.609 12.288 1.00 88.94 80 LYS A N 1
ATOM 621 C CA . LYS A 1 80 ? 33.321 2.231 11.824 1.00 88.94 80 LYS A CA 1
ATOM 622 C C . LYS A 1 80 ? 31.927 2.063 11.233 1.00 88.94 80 LYS A C 1
ATOM 624 O O . LYS A 1 80 ? 30.947 2.163 11.966 1.00 88.94 80 LYS A O 1
ATOM 629 N N . VAL A 1 81 ? 31.869 1.781 9.935 1.00 70.31 81 VAL A N 1
ATOM 630 C CA . VAL A 1 81 ? 30.631 1.643 9.160 1.00 70.31 81 VAL A CA 1
ATOM 631 C C . VAL A 1 81 ? 29.763 0.531 9.739 1.00 70.31 81 VAL A C 1
ATOM 633 O O . VAL A 1 81 ? 30.212 -0.606 9.916 1.00 70.31 81 VAL A O 1
ATOM 636 N N . GLN A 1 82 ? 28.513 0.859 10.037 1.00 72.06 82 GLN A N 1
ATOM 637 C CA . GLN A 1 82 ? 27.499 -0.052 10.544 1.00 72.06 82 GLN A CA 1
ATOM 638 C C . GLN A 1 82 ? 26.563 -0.491 9.414 1.00 72.06 82 GLN A C 1
ATOM 640 O O . GLN A 1 82 ? 26.513 0.093 8.332 1.00 72.06 82 GLN A O 1
ATOM 645 N N . LYS A 1 83 ? 25.834 -1.585 9.639 1.00 62.03 83 LYS A N 1
ATOM 646 C CA . LYS A 1 83 ? 24.880 -2.093 8.651 1.00 62.03 83 LYS A CA 1
ATOM 647 C C . LYS A 1 83 ? 23.754 -1.074 8.454 1.00 62.03 83 LYS A C 1
ATOM 649 O O . LYS A 1 83 ? 23.028 -0.807 9.402 1.00 62.03 83 LYS A O 1
ATOM 654 N N . GLY A 1 84 ? 23.592 -0.590 7.223 1.00 59.44 84 GLY A N 1
ATOM 655 C CA . GLY A 1 84 ? 22.585 0.415 6.864 1.00 59.44 84 GLY A CA 1
ATOM 656 C C . GLY A 1 84 ? 23.117 1.848 6.806 1.00 59.44 84 GLY A C 1
ATOM 657 O O . GLY A 1 84 ? 22.364 2.735 6.429 1.00 59.44 84 GLY A O 1
ATOM 658 N N . ASP A 1 85 ? 24.393 2.070 7.128 1.00 65.75 85 ASP A N 1
ATOM 659 C CA . ASP A 1 85 ? 25.014 3.378 6.951 1.00 65.75 85 ASP A CA 1
ATOM 660 C C . ASP A 1 85 ? 25.234 3.700 5.467 1.00 65.75 85 ASP A C 1
ATOM 662 O O . ASP A 1 85 ? 25.616 2.837 4.671 1.00 65.75 85 ASP A O 1
ATOM 666 N N . ASP A 1 86 ? 25.104 4.980 5.129 1.00 80.69 86 ASP A N 1
ATOM 667 C CA . ASP A 1 86 ? 25.619 5.563 3.897 1.00 80.69 86 ASP A CA 1
ATOM 668 C C . ASP A 1 86 ? 26.480 6.797 4.208 1.00 80.69 86 ASP A C 1
ATOM 670 O O . ASP A 1 86 ? 26.447 7.375 5.301 1.00 80.69 86 ASP A O 1
ATOM 674 N N . LEU A 1 87 ? 27.297 7.202 3.235 1.00 70.62 87 LEU A N 1
ATOM 675 C CA . LEU A 1 87 ? 28.222 8.319 3.410 1.00 70.62 87 LEU A CA 1
ATOM 676 C C . LEU A 1 87 ? 27.515 9.665 3.616 1.00 70.62 87 LEU A C 1
ATOM 678 O O . LEU A 1 87 ? 28.122 10.566 4.197 1.00 70.62 87 LEU A O 1
ATOM 682 N N . TRP A 1 88 ? 26.264 9.812 3.168 1.00 78.50 88 TRP A N 1
ATOM 683 C CA . TRP A 1 88 ? 25.492 11.042 3.326 1.00 78.50 88 TRP A CA 1
ATOM 684 C C . TRP A 1 88 ? 25.125 11.258 4.791 1.00 78.50 88 TRP A C 1
ATOM 686 O O . TRP A 1 88 ? 25.456 12.294 5.367 1.00 78.50 88 TRP A O 1
ATOM 696 N N . HIS A 1 89 ? 24.529 10.257 5.433 1.00 78.62 89 HIS A N 1
ATOM 697 C CA . HIS A 1 89 ? 24.139 10.337 6.840 1.00 78.62 89 HIS A CA 1
ATOM 698 C C . HIS A 1 89 ? 25.355 10.383 7.773 1.00 78.62 89 HIS A C 1
ATOM 700 O O . HIS A 1 89 ? 25.346 11.093 8.784 1.00 78.62 89 HIS A O 1
ATOM 706 N N . ILE A 1 90 ? 26.448 9.698 7.414 1.00 76.50 90 ILE A N 1
ATOM 707 C CA . ILE A 1 90 ? 27.726 9.853 8.121 1.00 76.50 90 ILE A CA 1
ATOM 708 C C . ILE A 1 90 ? 28.215 11.305 7.992 1.00 76.50 90 ILE A C 1
ATOM 710 O O . ILE A 1 90 ? 28.583 11.917 8.994 1.00 76.50 90 ILE A O 1
ATOM 714 N N . ALA A 1 91 ? 28.173 11.908 6.803 1.00 71.88 91 ALA A N 1
ATOM 715 C CA . ALA A 1 91 ? 28.574 13.302 6.620 1.00 71.88 91 ALA A CA 1
ATOM 716 C C . ALA A 1 91 ? 27.677 14.288 7.396 1.00 71.88 91 ALA A C 1
ATOM 718 O O . ALA A 1 91 ? 28.183 15.207 8.042 1.00 71.88 91 ALA A O 1
ATOM 719 N N . GLU A 1 92 ? 26.364 14.070 7.447 1.00 77.19 92 GLU A N 1
ATOM 720 C CA . GLU A 1 92 ? 25.459 14.884 8.269 1.00 77.19 92 GLU A CA 1
ATOM 721 C C . GLU A 1 92 ? 25.786 14.812 9.761 1.00 77.19 92 GLU A C 1
ATOM 723 O O . GLU A 1 92 ? 25.741 15.827 10.463 1.00 77.19 92 GLU A O 1
ATOM 728 N N . LYS A 1 93 ? 26.186 13.635 10.245 1.00 82.88 93 LYS A N 1
ATOM 729 C CA . LYS A 1 93 ? 26.568 13.426 11.643 1.00 82.88 93 LYS A CA 1
ATOM 730 C C . LYS A 1 93 ? 27.797 14.241 12.050 1.00 82.88 93 LYS A C 1
ATOM 732 O O . LYS A 1 93 ? 27.819 14.766 13.164 1.00 82.88 93 LYS A O 1
ATOM 737 N N . TYR A 1 94 ? 28.790 14.361 11.169 1.00 84.25 94 TYR A N 1
ATOM 738 C CA . TYR A 1 94 ? 30.065 15.021 11.480 1.00 84.25 94 TYR A CA 1
ATOM 739 C C . TYR A 1 94 ? 30.134 16.492 11.046 1.00 84.25 94 TYR A C 1
ATOM 741 O O . TYR A 1 94 ? 30.768 17.286 11.736 1.00 84.25 94 TYR A O 1
ATOM 749 N N . TYR A 1 95 ? 29.457 16.875 9.959 1.00 79.31 95 TYR A N 1
ATOM 750 C CA . TYR A 1 95 ? 29.550 18.221 9.369 1.00 79.31 95 TYR A CA 1
ATOM 751 C C . TYR A 1 95 ? 28.222 18.981 9.343 1.00 79.31 95 TYR A C 1
ATOM 753 O O . TYR A 1 95 ? 28.183 20.117 8.878 1.00 79.31 95 TYR A O 1
ATOM 761 N N . LYS A 1 96 ? 27.111 18.365 9.782 1.00 81.25 96 LYS A N 1
ATOM 762 C CA . LYS A 1 96 ? 25.743 18.900 9.604 1.00 81.25 96 LYS A CA 1
ATOM 763 C C . LYS A 1 96 ? 25.380 19.168 8.135 1.00 81.25 96 LYS A C 1
ATOM 765 O O . LYS A 1 96 ? 24.441 19.909 7.835 1.00 81.25 96 LYS A O 1
ATOM 770 N N . SER A 1 97 ? 26.122 18.559 7.216 1.00 74.31 97 SER A N 1
ATOM 771 C CA . SER A 1 97 ? 25.958 18.690 5.778 1.00 74.31 97 SER A CA 1
ATOM 772 C C . SER A 1 97 ? 26.262 17.355 5.111 1.00 74.31 97 SER A C 1
ATOM 774 O O . SER A 1 97 ? 27.396 16.878 5.133 1.00 74.31 97 SER A O 1
ATOM 776 N N . GLY A 1 98 ? 25.249 16.770 4.483 1.00 60.34 98 GLY A N 1
ATOM 777 C CA . GLY A 1 98 ? 25.376 15.532 3.730 1.00 60.34 98 GLY A CA 1
ATOM 778 C C . GLY A 1 98 ? 26.297 15.694 2.531 1.00 60.34 98 GLY A C 1
ATOM 779 O O . GLY A 1 98 ? 27.033 14.775 2.206 1.00 60.34 98 GLY A O 1
ATOM 780 N N . TYR A 1 99 ? 26.395 16.901 1.957 1.00 69.62 99 TYR A N 1
ATOM 781 C CA . TYR A 1 99 ? 27.314 17.217 0.857 1.00 69.62 99 TYR A CA 1
ATOM 782 C C . TYR A 1 99 ? 28.794 16.996 1.191 1.00 69.62 99 TYR A C 1
ATOM 784 O O . TYR A 1 99 ? 29.612 16.916 0.273 1.00 69.62 99 TYR A O 1
ATOM 792 N N . ASN A 1 100 ? 29.173 16.901 2.470 1.00 87.44 100 ASN A N 1
ATOM 793 C CA . ASN A 1 100 ? 30.538 16.546 2.855 1.00 87.44 100 ASN A CA 1
ATOM 794 C C . ASN A 1 100 ? 30.874 15.060 2.601 1.00 87.44 100 ASN A C 1
ATOM 796 O O . ASN A 1 100 ? 32.027 14.666 2.771 1.00 87.44 100 ASN A O 1
ATOM 800 N N . TYR A 1 101 ? 29.932 14.242 2.108 1.00 80.19 101 TYR A N 1
ATOM 801 C CA . TYR A 1 101 ? 30.188 12.843 1.741 1.00 80.19 101 TYR A CA 1
ATOM 802 C C . TYR A 1 101 ? 31.328 12.698 0.715 1.00 80.19 101 TYR A C 1
ATOM 804 O O . TYR A 1 101 ? 32.154 11.797 0.840 1.00 80.19 101 TYR A O 1
ATOM 812 N N . VAL A 1 102 ? 31.450 13.625 -0.246 1.00 81.12 102 VAL A N 1
ATOM 813 C CA . VAL A 1 102 ? 32.551 13.617 -1.231 1.00 81.12 102 VAL A CA 1
ATOM 814 C C . VAL A 1 102 ? 33.923 13.856 -0.595 1.00 81.12 102 VAL A C 1
ATOM 816 O O . VAL A 1 102 ? 34.932 13.378 -1.113 1.00 81.12 102 VAL A O 1
ATOM 819 N N . ASP A 1 103 ? 33.979 14.565 0.536 1.00 83.00 103 ASP A N 1
ATOM 820 C CA . ASP A 1 103 ? 35.234 14.801 1.251 1.00 83.00 103 ASP A CA 1
ATOM 821 C C . ASP A 1 103 ? 35.664 13.518 1.985 1.00 83.00 103 ASP A C 1
ATOM 823 O O . ASP A 1 103 ? 36.844 13.170 1.977 1.00 83.00 103 ASP A O 1
ATOM 827 N N . ILE A 1 104 ? 34.699 12.748 2.508 1.00 80.94 104 ILE A N 1
ATOM 828 C CA . ILE A 1 104 ? 34.928 11.415 3.091 1.00 80.94 104 ILE A CA 1
ATOM 829 C C . ILE A 1 104 ? 35.377 10.410 2.016 1.00 80.94 104 ILE A C 1
ATOM 831 O O . ILE A 1 104 ? 36.316 9.650 2.266 1.00 80.94 104 ILE A O 1
ATOM 835 N N . ILE A 1 105 ? 34.766 10.419 0.820 1.00 79.44 105 ILE A N 1
ATOM 836 C CA . ILE A 1 105 ? 35.188 9.582 -0.324 1.00 79.44 105 ILE A CA 1
ATOM 837 C C . ILE A 1 105 ? 36.653 9.845 -0.659 1.00 79.44 105 ILE A C 1
ATOM 839 O O . ILE A 1 105 ? 37.450 8.910 -0.745 1.00 79.44 105 ILE A O 1
ATOM 843 N N . LYS A 1 106 ? 37.013 11.124 -0.808 1.00 83.19 106 LYS A N 1
ATOM 844 C CA . LYS A 1 106 ? 38.362 11.540 -1.191 1.00 83.19 106 LYS A CA 1
ATOM 845 C C . LYS A 1 106 ? 39.405 11.162 -0.138 1.00 83.19 106 LYS A C 1
ATOM 847 O O . LYS A 1 106 ? 40.461 10.651 -0.506 1.00 83.19 106 LYS A O 1
ATOM 852 N N . GLU A 1 107 ? 39.108 11.382 1.143 1.00 89.44 107 GLU A N 1
ATOM 853 C CA . GLU A 1 107 ? 40.016 11.053 2.251 1.00 89.44 107 GLU A CA 1
ATOM 854 C C . GLU A 1 107 ? 40.264 9.541 2.355 1.00 89.44 107 GLU A C 1
ATOM 856 O O . GLU A 1 107 ? 41.397 9.086 2.502 1.00 89.44 107 GLU A O 1
ATOM 861 N N . ASN A 1 108 ? 39.207 8.741 2.200 1.00 88.12 108 ASN A N 1
ATOM 862 C CA . ASN A 1 108 ? 39.284 7.285 2.331 1.00 88.12 108 ASN A CA 1
ATOM 863 C C . ASN A 1 108 ? 39.616 6.562 1.024 1.00 88.12 108 ASN A C 1
ATOM 865 O O . ASN A 1 108 ? 39.698 5.334 1.018 1.00 88.12 108 ASN A O 1
ATOM 869 N N . LYS A 1 109 ? 39.824 7.307 -0.072 1.00 87.62 109 LYS A N 1
ATOM 870 C CA . LYS A 1 109 ? 40.078 6.773 -1.420 1.00 87.62 109 LYS A CA 1
ATOM 871 C C . LYS A 1 109 ? 39.025 5.735 -1.830 1.00 87.62 109 LYS A C 1
ATOM 873 O O . LYS A 1 109 ? 39.358 4.696 -2.404 1.00 87.62 109 LYS A O 1
ATOM 878 N N . LEU A 1 110 ? 37.767 6.005 -1.482 1.00 77.62 110 LEU A N 1
ATOM 879 C CA . LEU A 1 110 ? 36.637 5.160 -1.854 1.00 77.62 110 LEU A CA 1
ATOM 880 C C . LEU A 1 110 ? 36.361 5.299 -3.353 1.00 77.62 110 LEU A C 1
ATOM 882 O O . LEU A 1 110 ? 36.816 6.243 -3.999 1.00 77.62 110 LEU A O 1
ATOM 886 N N . LYS A 1 111 ? 35.614 4.346 -3.910 1.00 73.25 111 LYS A N 1
ATOM 887 C CA . LYS A 1 111 ? 35.142 4.437 -5.294 1.00 73.25 111 LYS A CA 1
ATOM 888 C C . LYS A 1 111 ? 34.210 5.644 -5.442 1.00 73.25 111 LYS A C 1
ATOM 890 O O . LYS A 1 111 ? 33.475 5.977 -4.513 1.00 73.25 111 LYS A O 1
ATOM 895 N N . ASP A 1 112 ? 34.212 6.258 -6.625 1.00 51.19 112 ASP A N 1
ATOM 896 C CA . ASP A 1 112 ? 33.406 7.456 -6.925 1.00 51.19 112 ASP A CA 1
ATOM 897 C C . ASP A 1 112 ? 31.885 7.210 -6.829 1.00 51.19 112 ASP A C 1
ATOM 899 O O . ASP A 1 112 ? 31.109 8.161 -6.773 1.00 51.19 112 ASP A O 1
ATOM 903 N N . ASP A 1 113 ? 31.456 5.944 -6.757 1.00 56.66 113 ASP A N 1
ATOM 904 C CA . ASP A 1 113 ? 30.070 5.535 -6.492 1.00 56.66 113 ASP A CA 1
ATOM 905 C C . ASP A 1 113 ? 29.654 5.654 -5.010 1.00 56.66 113 ASP A C 1
ATOM 907 O O . ASP A 1 113 ? 28.494 5.418 -4.678 1.00 56.66 113 ASP A O 1
ATOM 911 N N . GLY A 1 114 ? 30.581 6.015 -4.113 1.00 53.22 114 GLY A N 1
ATOM 912 C CA . GLY A 1 114 ? 30.309 6.223 -2.690 1.00 53.22 114 GLY A CA 1
ATOM 913 C C . GLY A 1 114 ? 29.983 4.949 -1.908 1.00 53.22 114 GLY A C 1
ATOM 914 O O . GLY A 1 114 ? 29.445 5.033 -0.803 1.00 53.22 114 GLY A O 1
ATOM 915 N N . SER A 1 115 ? 30.299 3.771 -2.453 1.00 64.12 115 SER A N 1
ATOM 916 C CA . SER A 1 115 ? 30.046 2.493 -1.784 1.00 64.12 115 SER A CA 1
ATOM 917 C C . SER A 1 115 ? 30.931 2.292 -0.544 1.00 64.12 115 SER A C 1
ATOM 919 O O . SER A 1 115 ? 32.147 2.495 -0.577 1.00 64.12 115 SER A O 1
ATOM 921 N N . ILE A 1 116 ? 30.312 1.865 0.563 1.00 72.56 116 ILE A N 1
ATOM 922 C CA . ILE A 1 116 ? 30.986 1.512 1.820 1.00 72.56 116 ILE A CA 1
ATOM 923 C C . ILE A 1 116 ? 30.545 0.133 2.310 1.00 72.56 116 ILE A C 1
ATOM 925 O O . ILE A 1 116 ? 29.380 -0.243 2.182 1.00 72.56 116 ILE A O 1
ATOM 929 N N . GLU A 1 117 ? 31.484 -0.634 2.864 1.00 71.19 117 GLU A N 1
ATOM 930 C CA . GLU A 1 117 ? 31.229 -1.973 3.399 1.00 71.19 117 GLU A CA 1
ATOM 931 C C . GLU A 1 117 ? 31.103 -1.941 4.925 1.00 71.19 117 GLU A C 1
ATOM 933 O O . GLU A 1 117 ? 31.754 -1.164 5.626 1.00 71.19 117 GLU A O 1
ATOM 938 N N . VAL A 1 118 ? 30.250 -2.811 5.466 1.00 72.81 118 VAL A N 1
ATOM 939 C CA . VAL A 1 118 ? 30.033 -2.899 6.913 1.00 72.81 118 VAL A CA 1
ATOM 940 C C . VAL A 1 118 ? 31.315 -3.350 7.605 1.00 72.81 118 VAL A C 1
ATOM 942 O O . VAL A 1 118 ? 31.912 -4.363 7.250 1.00 72.81 118 VAL A O 1
ATOM 945 N N . GLY A 1 119 ? 31.707 -2.619 8.644 1.00 70.31 119 GLY A N 1
ATOM 946 C CA . GLY A 1 119 ? 32.922 -2.865 9.409 1.00 70.31 119 GLY A CA 1
ATOM 947 C C . GLY A 1 119 ? 34.154 -2.122 8.893 1.00 70.31 119 GLY A C 1
ATOM 948 O O . GLY A 1 119 ? 35.158 -2.126 9.605 1.00 70.31 119 GLY A O 1
ATOM 949 N N . THR A 1 120 ? 34.082 -1.455 7.734 1.00 79.88 120 THR A N 1
ATOM 950 C CA . THR A 1 120 ? 35.145 -0.565 7.247 1.00 79.88 120 THR A CA 1
ATOM 951 C C . THR A 1 120 ? 35.330 0.615 8.202 1.00 79.88 120 THR A C 1
ATOM 953 O O . THR A 1 120 ? 34.358 1.225 8.644 1.00 79.88 120 THR A O 1
ATOM 956 N N . GLU A 1 121 ? 36.576 0.953 8.531 1.00 87.38 121 GLU A N 1
ATOM 957 C CA . GLU A 1 121 ? 36.901 2.153 9.307 1.00 87.38 121 GLU A CA 1
ATOM 958 C C . GLU A 1 121 ? 37.189 3.326 8.366 1.00 87.38 121 GLU A C 1
ATOM 960 O O . GLU A 1 121 ? 38.165 3.310 7.618 1.00 87.38 121 GLU A O 1
ATOM 965 N N . LEU A 1 122 ? 36.336 4.347 8.415 1.00 88.31 122 LEU A N 1
ATOM 966 C CA . LEU A 1 122 ? 36.464 5.582 7.653 1.00 88.31 122 LEU A CA 1
ATOM 967 C C . LEU A 1 122 ? 37.178 6.648 8.478 1.00 88.31 122 LEU A C 1
ATOM 969 O O . LEU A 1 122 ? 36.802 6.932 9.613 1.00 88.31 122 LEU A O 1
ATOM 973 N N . ARG A 1 123 ? 38.180 7.286 7.887 1.00 90.50 123 ARG A N 1
ATOM 974 C CA . ARG A 1 123 ? 38.802 8.522 8.361 1.00 90.50 123 ARG A CA 1
ATOM 975 C C . ARG A 1 123 ? 37.901 9.699 8.024 1.00 90.50 123 ARG A C 1
ATOM 977 O O . ARG A 1 123 ? 37.560 9.906 6.864 1.00 90.50 123 ARG A O 1
ATOM 984 N N . ILE A 1 124 ? 37.510 10.465 9.031 1.00 91.00 124 ILE A N 1
ATOM 985 C CA . ILE A 1 124 ? 36.635 11.622 8.863 1.00 91.00 124 ILE A CA 1
ATOM 986 C C . ILE A 1 124 ? 37.513 12.881 8.799 1.00 91.00 124 ILE A C 1
ATOM 988 O O . ILE A 1 124 ? 38.078 13.259 9.830 1.00 91.00 124 ILE A O 1
ATOM 992 N N . PRO A 1 125 ? 37.685 13.520 7.626 1.00 87.25 125 PRO A N 1
ATOM 993 C CA . PRO A 1 125 ? 38.616 14.637 7.472 1.00 87.25 125 PRO A CA 1
ATOM 994 C C . PRO A 1 125 ? 38.129 15.916 8.169 1.00 87.25 125 PRO A C 1
ATOM 996 O O . PRO A 1 125 ? 36.947 16.238 8.189 1.00 87.25 125 PRO A O 1
ATOM 999 N N . LYS A 1 126 ? 39.035 16.708 8.724 1.00 89.06 126 LYS A N 1
ATOM 1000 C CA . LYS A 1 126 ? 38.757 18.013 9.332 1.00 89.06 126 LYS A CA 1
ATOM 1001 C C . LYS A 1 126 ? 38.714 19.076 8.239 1.00 89.06 126 LYS A C 1
ATOM 1003 O O . LYS A 1 126 ? 39.689 19.776 7.987 1.00 89.06 126 LYS A O 1
ATOM 1008 N N . VAL A 1 127 ? 37.571 19.145 7.564 1.00 86.00 127 VAL A N 1
ATOM 1009 C CA . VAL A 1 127 ? 37.263 20.113 6.504 1.00 86.00 127 VAL A CA 1
ATOM 1010 C C . VAL A 1 127 ? 36.095 21.000 6.913 1.00 86.00 127 VAL A C 1
ATOM 1012 O O . VAL A 1 127 ? 35.277 20.618 7.750 1.00 86.00 127 VAL A O 1
ATOM 1015 N N . GLU A 1 128 ? 36.015 22.181 6.306 1.00 79.25 128 GLU A N 1
ATOM 1016 C CA . GLU A 1 128 ? 34.883 23.086 6.496 1.00 79.25 128 GLU A CA 1
ATOM 1017 C C . GLU A 1 128 ? 33.569 22.414 6.073 1.00 79.25 128 GLU A C 1
ATOM 1019 O O . GLU A 1 128 ? 33.481 21.743 5.035 1.00 79.25 128 GLU A O 1
ATOM 1024 N N . ALA A 1 129 ? 32.531 22.607 6.886 1.00 79.38 129 ALA A N 1
ATOM 1025 C CA . ALA A 1 129 ? 31.195 22.134 6.566 1.00 79.38 129 ALA A CA 1
ATOM 1026 C C . ALA A 1 129 ? 30.678 22.833 5.299 1.00 79.38 129 ALA A C 1
ATOM 1028 O O . ALA A 1 129 ? 30.782 24.053 5.146 1.00 79.38 129 ALA A O 1
ATOM 1029 N N . LYS A 1 130 ? 30.102 22.054 4.382 1.00 80.06 130 LYS A N 1
ATOM 1030 C CA . LYS A 1 130 ? 29.398 22.571 3.204 1.00 80.06 130 LYS A CA 1
ATOM 1031 C C . LYS A 1 130 ? 28.016 23.078 3.621 1.00 80.06 130 LYS A C 1
ATOM 1033 O O . LYS A 1 130 ? 27.720 23.260 4.800 1.00 80.06 130 LYS A O 1
ATOM 1038 N N . LYS A 1 131 ? 27.143 23.341 2.645 1.00 69.38 131 LYS A N 1
ATOM 1039 C CA . LYS A 1 131 ? 25.788 23.838 2.907 1.00 69.38 131 LYS A CA 1
ATOM 1040 C C . LYS A 1 131 ? 25.066 22.916 3.891 1.00 69.38 131 LYS A C 1
ATOM 1042 O O . LYS A 1 131 ? 24.904 21.734 3.600 1.00 69.38 131 LYS A O 1
ATOM 1047 N N . THR A 1 132 ? 24.627 23.460 5.021 1.00 56.41 132 THR A N 1
ATOM 1048 C CA . THR A 1 132 ? 23.908 22.714 6.055 1.00 56.41 132 THR A CA 1
ATOM 1049 C C . THR A 1 132 ? 22.693 22.011 5.453 1.00 56.41 132 THR A C 1
ATOM 1051 O O . THR A 1 132 ? 21.873 22.646 4.785 1.00 56.41 132 THR A O 1
ATOM 1054 N N . THR A 1 133 ? 22.599 20.701 5.662 1.00 58.38 133 THR A N 1
ATOM 1055 C CA . THR A 1 133 ? 21.455 19.874 5.234 1.00 58.38 133 THR A CA 1
ATOM 1056 C C . THR A 1 133 ? 20.611 19.416 6.418 1.00 58.38 133 THR A C 1
ATOM 1058 O O . THR A 1 133 ? 19.476 18.997 6.228 1.00 58.38 133 THR A O 1
ATOM 1061 N N . VAL A 1 134 ? 21.120 19.578 7.643 1.00 47.00 134 VAL A N 1
ATOM 1062 C CA . VAL A 1 134 ? 20.399 19.270 8.879 1.00 47.00 134 VAL A CA 1
ATOM 1063 C C . VAL A 1 134 ? 19.696 20.535 9.380 1.00 47.00 134 VAL A C 1
ATOM 1065 O O . VAL A 1 134 ? 20.347 21.520 9.721 1.00 47.00 134 VAL A O 1
ATOM 1068 N N . VAL A 1 135 ? 18.363 20.536 9.424 1.00 39.97 135 VAL A N 1
ATOM 1069 C CA . VAL A 1 135 ? 17.591 21.668 9.963 1.00 39.97 135 VAL A CA 1
ATOM 1070 C C . VAL A 1 135 ? 17.609 21.597 11.494 1.00 39.97 135 VAL A C 1
ATOM 1072 O O . VAL A 1 135 ? 16.877 20.817 12.097 1.00 39.97 135 VAL A O 1
ATOM 1075 N N . GLU A 1 136 ? 18.455 22.401 12.141 1.00 34.22 136 GLU A N 1
ATOM 1076 C CA . GLU A 1 136 ? 18.409 22.590 13.595 1.00 34.22 136 GLU A CA 1
ATOM 1077 C C . GLU A 1 136 ? 17.234 23.504 13.975 1.00 34.22 136 GLU A C 1
ATOM 1079 O O . GLU A 1 136 ? 17.159 24.665 13.569 1.00 34.22 136 GLU A O 1
ATOM 1084 N N . VAL A 1 137 ? 16.309 22.989 14.789 1.00 33.16 137 VAL A N 1
ATOM 1085 C CA . VAL A 1 137 ? 15.268 23.798 15.433 1.00 33.16 137 VAL A CA 1
ATOM 1086 C C . VAL A 1 137 ? 15.935 24.665 16.503 1.00 33.16 137 VAL A C 1
ATOM 1088 O O . VAL A 1 137 ? 16.302 24.184 17.576 1.00 33.16 137 VAL A O 1
ATOM 1091 N N . ALA A 1 138 ? 16.106 25.955 16.210 1.00 29.06 138 ALA A N 1
ATOM 1092 C CA . ALA A 1 138 ? 16.641 26.924 17.156 1.00 29.06 138 ALA A CA 1
ATOM 1093 C C . ALA A 1 138 ? 15.698 27.090 18.362 1.00 29.06 138 ALA A C 1
ATOM 1095 O O . ALA A 1 138 ? 14.550 27.520 18.251 1.00 29.06 138 ALA A O 1
ATOM 1096 N N . LYS A 1 139 ? 16.224 26.751 19.537 1.00 34.84 139 LYS A N 1
ATOM 1097 C CA . LYS A 1 139 ? 15.619 26.921 20.858 1.00 34.84 139 LYS A CA 1
ATOM 1098 C C . LYS A 1 139 ? 15.571 28.421 21.195 1.00 34.84 139 LYS A C 1
ATOM 1100 O O . LYS A 1 139 ? 16.608 29.000 21.502 1.00 34.84 139 LYS A O 1
ATOM 1105 N N . GLN A 1 140 ? 14.399 29.057 21.130 1.00 28.97 140 GLN A N 1
ATOM 1106 C CA . GLN A 1 140 ? 14.206 30.407 21.675 1.00 28.97 140 GLN A CA 1
ATOM 1107 C C . GLN A 1 140 ? 13.833 30.332 23.159 1.00 28.97 140 GLN A C 1
ATOM 1109 O O . GLN A 1 140 ? 12.929 29.601 23.564 1.00 28.97 140 GLN A O 1
ATOM 1114 N N . GLU A 1 141 ? 14.592 31.069 23.964 1.00 28.52 141 GLU A N 1
ATOM 1115 C CA . GLU A 1 141 ? 14.452 31.197 25.409 1.00 28.52 141 GLU A CA 1
ATOM 1116 C C . GLU A 1 141 ? 13.121 31.865 25.785 1.00 28.52 141 GLU A C 1
ATOM 1118 O O . GLU A 1 141 ? 12.698 32.855 25.190 1.00 28.52 141 GLU A O 1
ATOM 1123 N N . ALA A 1 142 ? 12.455 31.300 26.791 1.00 28.48 142 ALA A N 1
ATOM 1124 C CA . ALA A 1 142 ? 11.177 31.776 27.301 1.00 28.48 142 ALA A CA 1
ATOM 1125 C C . ALA A 1 142 ? 11.324 33.125 28.034 1.00 28.48 142 ALA A C 1
ATOM 1127 O O . ALA A 1 142 ? 12.183 33.240 28.916 1.00 28.48 142 ALA A O 1
ATOM 1128 N N . PRO A 1 143 ? 10.451 34.121 27.788 1.00 28.02 143 PRO A N 1
ATOM 1129 C CA . PRO A 1 143 ? 10.331 35.245 28.697 1.00 28.02 143 PRO A CA 1
ATOM 1130 C C . PRO A 1 143 ? 9.631 34.789 29.985 1.00 28.02 143 PRO A C 1
ATOM 1132 O O . PRO A 1 143 ? 8.538 34.221 29.964 1.00 28.02 143 PRO A O 1
ATOM 1135 N N . LYS A 1 144 ? 10.290 35.050 31.121 1.00 27.84 144 LYS A N 1
ATOM 1136 C CA . LYS A 1 144 ? 9.721 34.974 32.473 1.00 27.84 144 LYS A CA 1
ATOM 1137 C C . LYS A 1 144 ? 8.448 35.821 32.553 1.00 27.84 144 LYS A C 1
ATOM 1139 O O . LYS A 1 144 ? 8.498 37.015 32.275 1.00 27.84 144 LYS A O 1
ATOM 1144 N N . VAL A 1 145 ? 7.357 35.229 33.034 1.00 28.00 145 VAL A N 1
ATOM 1145 C CA . VAL A 1 145 ? 6.192 35.969 33.534 1.00 28.00 145 VAL A CA 1
ATOM 1146 C C . VAL A 1 145 ? 6.108 35.728 35.037 1.00 28.00 145 VAL A C 1
ATOM 1148 O O . VAL A 1 145 ? 5.838 34.615 35.483 1.00 28.00 145 VAL A O 1
ATOM 1151 N N . GLU A 1 146 ? 6.399 36.773 35.810 1.00 25.77 146 GLU A N 1
ATOM 1152 C CA . GLU A 1 146 ? 6.039 36.864 37.223 1.00 25.77 146 GLU A CA 1
ATOM 1153 C C . GLU A 1 146 ? 4.538 37.162 37.341 1.00 25.77 146 GLU A C 1
ATOM 1155 O O . GLU A 1 146 ? 4.006 38.053 36.679 1.00 25.77 146 GLU A O 1
ATOM 1160 N N . GLU A 1 147 ? 3.852 36.405 38.196 1.00 27.11 147 GLU A N 1
ATOM 1161 C CA . GLU A 1 147 ? 2.476 36.670 38.608 1.00 27.11 147 GLU A CA 1
ATOM 1162 C C . GLU A 1 147 ? 2.365 37.977 39.406 1.00 27.11 147 GLU A C 1
ATOM 1164 O O . GLU A 1 147 ? 3.116 38.182 40.364 1.00 27.11 147 GLU A O 1
ATOM 1169 N N . LYS A 1 148 ? 1.315 38.767 39.128 1.00 26.33 148 LYS A N 1
ATOM 1170 C CA . LYS A 1 148 ? 0.400 39.296 40.161 1.00 26.33 148 LYS A CA 1
ATOM 1171 C C . LYS A 1 148 ? -0.864 39.958 39.581 1.00 26.33 148 LYS A C 1
ATOM 1173 O O . LYS A 1 148 ? -0.785 40.955 38.881 1.00 26.33 148 LYS A O 1
ATOM 1178 N N . LYS A 1 149 ? -1.999 39.392 40.012 1.00 24.22 149 LYS A N 1
ATOM 1179 C CA . LYS A 1 149 ? -3.192 40.005 40.636 1.00 24.22 149 LYS A CA 1
ATOM 1180 C C . LYS A 1 149 ? -4.011 41.104 39.924 1.00 24.22 149 LYS A C 1
ATOM 1182 O O . LYS A 1 149 ? -3.581 42.239 39.801 1.00 24.22 149 LYS A O 1
ATOM 1187 N N . ASP A 1 150 ? -5.282 40.725 39.739 1.00 23.61 150 ASP A N 1
ATOM 1188 C CA . ASP A 1 150 ? -6.505 41.402 40.206 1.00 23.61 150 ASP A CA 1
ATOM 1189 C C . ASP A 1 150 ? -7.090 42.620 39.443 1.00 23.61 150 ASP A C 1
ATOM 1191 O O . ASP A 1 150 ? -6.499 43.689 39.375 1.00 23.61 150 ASP A O 1
ATOM 1195 N N . VAL A 1 151 ? -8.374 42.435 39.065 1.00 23.70 151 VAL A N 1
ATOM 1196 C CA . VAL A 1 151 ? -9.535 43.358 39.210 1.00 23.70 151 VAL A CA 1
ATOM 1197 C C . VAL A 1 151 ? -10.104 44.095 37.966 1.00 23.70 151 VAL A C 1
ATOM 1199 O O . VAL A 1 151 ? -9.550 45.060 37.466 1.00 23.70 151 VAL A O 1
ATOM 1202 N N . VAL A 1 152 ? -11.297 43.605 37.565 1.00 22.94 152 VAL A N 1
ATOM 1203 C CA . VAL A 1 152 ? -12.617 44.276 37.356 1.00 22.94 152 VAL A CA 1
ATOM 1204 C C . VAL A 1 152 ? -12.815 45.374 36.279 1.00 22.94 152 VAL A C 1
ATOM 1206 O O . VAL A 1 152 ? -12.339 46.488 36.415 1.00 22.94 152 VAL A O 1
ATOM 1209 N N . VAL A 1 153 ? -13.670 45.014 35.298 1.00 24.80 153 VAL A N 1
ATOM 1210 C CA . VAL A 1 153 ? -14.879 45.678 34.712 1.00 24.80 153 VAL A CA 1
ATOM 1211 C C . VAL A 1 153 ? -14.860 47.175 34.336 1.00 24.80 153 VAL A C 1
ATOM 1213 O O . VAL A 1 153 ? -14.699 48.017 35.203 1.00 24.80 153 VAL A O 1
ATOM 1216 N N . GLU A 1 154 ? -15.201 47.476 33.067 1.00 22.50 154 GLU A N 1
ATOM 1217 C CA . GLU A 1 154 ? -16.296 48.357 32.543 1.00 22.50 154 GLU A CA 1
ATOM 1218 C C . GLU A 1 154 ? -16.039 48.631 31.035 1.00 22.50 154 GLU A C 1
ATOM 1220 O O . GLU A 1 154 ? -14.914 48.913 30.646 1.00 22.50 154 GLU A O 1
ATOM 1225 N N . LYS A 1 155 ? -16.897 48.186 30.102 1.00 23.34 155 LYS A N 1
ATOM 1226 C CA . LYS A 1 155 ? -18.074 48.829 29.460 1.00 23.34 155 LYS A CA 1
ATOM 1227 C C . LYS A 1 155 ? -17.800 50.056 28.557 1.00 23.34 155 LYS A C 1
ATOM 1229 O O . LYS A 1 155 ? -17.263 51.047 29.030 1.00 23.34 155 LYS A O 1
ATOM 1234 N N . ASN A 1 156 ? -18.383 49.974 27.344 1.00 26.56 156 ASN A N 1
ATOM 1235 C CA . ASN A 1 156 ? -18.823 51.052 26.427 1.00 26.56 156 ASN A CA 1
ATOM 1236 C C . ASN A 1 156 ? -17.711 51.816 25.669 1.00 26.56 156 ASN A C 1
ATOM 1238 O O . ASN A 1 156 ? -16.611 51.949 26.178 1.00 26.56 156 ASN A O 1
ATOM 1242 N N . ASP A 1 157 ? -17.858 52.374 24.463 1.00 24.97 157 ASP A N 1
ATOM 1243 C CA . ASP A 1 157 ? -18.890 52.459 23.417 1.00 24.97 157 ASP A CA 1
ATOM 1244 C C . ASP A 1 157 ? -18.168 52.953 22.126 1.00 24.97 157 ASP A C 1
ATOM 1246 O O . ASP A 1 157 ? -17.121 53.591 22.205 1.00 24.97 157 ASP A O 1
ATOM 1250 N N . ASP A 1 158 ? -18.781 52.696 20.968 1.00 25.17 158 ASP A N 1
ATOM 1251 C CA . ASP A 1 158 ? -18.800 53.521 19.744 1.00 25.17 158 ASP A CA 1
ATOM 1252 C C . ASP A 1 158 ? -17.602 53.738 18.772 1.00 25.17 158 ASP A C 1
ATOM 1254 O O . ASP A 1 158 ? -16.500 54.160 19.104 1.00 25.17 158 ASP A O 1
ATOM 1258 N N . LEU A 1 159 ? -18.009 53.628 17.491 1.00 22.45 159 LEU A N 1
ATOM 1259 C CA . LEU A 1 159 ? -17.634 54.377 16.274 1.00 22.45 159 LEU A CA 1
ATOM 1260 C C . LEU A 1 159 ? -16.673 53.784 15.217 1.00 22.45 159 LEU A C 1
ATOM 1262 O O . LEU A 1 159 ? -15.524 53.419 15.436 1.00 22.45 159 LEU A O 1
ATOM 1266 N N . LYS A 1 160 ? -17.243 53.768 14.001 1.00 23.62 160 LYS A N 1
ATOM 1267 C CA . LYS A 1 160 ? -16.710 53.457 12.666 1.00 23.62 160 LYS A CA 1
ATOM 1268 C C . LYS A 1 160 ? -15.768 54.563 12.154 1.00 23.62 160 LYS A C 1
ATOM 1270 O O . LYS A 1 160 ? -15.999 55.718 12.495 1.00 23.62 160 LYS A O 1
ATOM 1275 N N . ILE A 1 161 ? -14.872 54.231 11.207 1.00 22.92 161 ILE A N 1
ATOM 1276 C CA . ILE A 1 161 ? -14.802 54.758 9.812 1.00 22.92 161 ILE A CA 1
ATOM 1277 C C . ILE A 1 161 ? -13.463 54.374 9.122 1.00 22.92 161 ILE A C 1
ATOM 1279 O O . ILE A 1 161 ? -12.390 54.619 9.653 1.00 22.92 161 ILE A O 1
ATOM 1283 N N . GLU A 1 162 ? -13.619 53.775 7.933 1.00 20.83 162 GLU A N 1
ATOM 1284 C CA . GLU A 1 162 ? -12.889 53.873 6.643 1.00 20.83 162 GLU A CA 1
ATOM 1285 C C . GLU A 1 162 ? -11.357 53.733 6.468 1.00 20.83 162 GLU A C 1
ATOM 1287 O O . GLU A 1 162 ? -10.516 54.195 7.230 1.00 20.83 162 GLU A O 1
ATOM 1292 N N . GLU A 1 163 ? -11.042 53.103 5.327 1.00 23.47 163 GLU A N 1
ATOM 1293 C CA . GLU A 1 163 ? -9.740 52.814 4.719 1.00 23.47 163 GLU A CA 1
ATOM 1294 C C . GLU A 1 163 ? -8.997 54.051 4.166 1.00 23.47 163 GLU A C 1
ATOM 1296 O O . GLU A 1 163 ? -9.601 54.880 3.484 1.00 23.47 163 GLU A O 1
ATOM 1301 N N . LYS A 1 164 ? -7.653 54.060 4.260 1.00 22.02 164 LYS A N 1
ATOM 1302 C CA . LYS A 1 164 ? -6.717 53.869 3.114 1.00 22.02 164 LYS A CA 1
ATOM 1303 C C . LYS A 1 164 ? -5.231 54.059 3.496 1.00 22.02 164 LYS A C 1
ATOM 1305 O O . LYS A 1 164 ? -4.892 55.084 4.066 1.00 22.02 164 LYS A O 1
ATOM 1310 N N . LYS A 1 165 ? -4.411 53.080 3.049 1.00 24.42 165 LYS A N 1
ATOM 1311 C CA . LYS A 1 165 ? -3.076 53.122 2.371 1.00 24.42 165 LYS A CA 1
ATOM 1312 C C . LYS A 1 165 ? -1.964 54.012 2.966 1.00 24.42 165 LYS A C 1
ATOM 1314 O O . LYS A 1 165 ? -2.208 55.163 3.271 1.00 24.42 165 LYS A O 1
ATOM 1319 N N . ASP A 1 166 ? -0.700 53.617 3.131 1.00 21.25 166 ASP A N 1
ATOM 1320 C CA . ASP A 1 166 ? 0.214 52.623 2.530 1.00 21.25 166 ASP A CA 1
ATOM 1321 C C . ASP A 1 166 ? 1.152 52.102 3.665 1.00 21.25 166 ASP A C 1
ATOM 1323 O O . ASP A 1 166 ? 1.266 52.751 4.698 1.00 21.25 166 ASP A O 1
ATOM 1327 N N . VAL A 1 167 ? 1.823 50.943 3.641 1.00 22.58 167 VAL A N 1
ATOM 1328 C CA . VAL A 1 167 ? 3.004 50.590 2.831 1.00 22.58 167 VAL A CA 1
ATOM 1329 C C . VAL A 1 167 ? 3.309 49.087 3.035 1.00 22.58 167 VAL A C 1
ATOM 1331 O O . VAL A 1 167 ? 3.134 48.518 4.107 1.00 22.58 167 VAL A O 1
ATOM 1334 N N . THR A 1 168 ? 3.773 48.485 1.946 1.00 24.91 168 THR A N 1
ATOM 1335 C CA . THR A 1 168 ? 4.267 47.128 1.653 1.00 24.91 168 THR A CA 1
ATOM 1336 C C . THR A 1 168 ? 5.031 46.337 2.732 1.00 24.91 168 THR A C 1
ATOM 1338 O O . THR A 1 168 ? 6.066 46.799 3.203 1.00 24.91 168 THR A O 1
ATOM 1341 N N . ALA A 1 169 ? 4.642 45.066 2.937 1.00 22.28 169 ALA A N 1
ATOM 1342 C CA . ALA A 1 169 ? 5.550 43.925 3.158 1.00 22.28 169 ALA A CA 1
ATOM 1343 C C . ALA A 1 169 ? 4.826 42.566 2.966 1.00 22.28 169 ALA A C 1
ATOM 1345 O O . ALA A 1 169 ? 3.889 42.233 3.683 1.00 22.28 169 ALA A O 1
ATOM 1346 N N . VAL A 1 170 ? 5.270 41.834 1.939 1.00 23.02 170 VAL A N 1
ATOM 1347 C CA . VAL A 1 170 ? 5.226 40.380 1.664 1.00 23.02 170 VAL A CA 1
ATOM 1348 C C . VAL A 1 170 ? 4.205 39.521 2.441 1.00 23.02 170 VAL A C 1
ATOM 1350 O O . VAL A 1 170 ? 4.458 39.067 3.554 1.00 23.02 170 VAL A O 1
ATOM 1353 N N . LYS A 1 171 ? 3.091 39.184 1.774 1.00 23.11 171 LYS A N 1
ATOM 1354 C CA . LYS A 1 171 ? 2.263 38.011 2.094 1.00 23.11 171 LYS A CA 1
ATOM 1355 C C . LYS A 1 171 ? 3.037 36.737 1.741 1.00 23.11 171 LYS A C 1
ATOM 1357 O O . LYS A 1 171 ? 3.323 36.499 0.572 1.00 23.11 171 LYS A O 1
ATOM 1362 N N . GLY A 1 172 ? 3.340 35.917 2.742 1.00 23.67 172 GLY A N 1
ATOM 1363 C CA . GLY A 1 172 ? 3.532 34.485 2.541 1.00 23.67 172 GLY A CA 1
ATOM 1364 C C . GLY A 1 172 ? 2.154 33.840 2.445 1.00 23.67 172 GLY A C 1
ATOM 1365 O O . GLY A 1 172 ? 1.451 33.742 3.450 1.00 23.67 172 GLY A O 1
ATOM 1366 N N . ASP A 1 173 ? 1.745 33.470 1.235 1.00 24.12 173 ASP A N 1
ATOM 1367 C CA . ASP A 1 173 ? 0.484 32.779 0.979 1.00 24.12 173 ASP A CA 1
ATOM 1368 C C . ASP A 1 173 ? 0.506 31.386 1.627 1.00 24.12 173 ASP A C 1
ATOM 1370 O O . ASP A 1 173 ? 0.989 30.411 1.057 1.00 24.12 173 ASP A O 1
ATOM 1374 N N . THR A 1 174 ? -0.061 31.271 2.826 1.00 28.73 174 THR A N 1
ATOM 1375 C CA . THR A 1 174 ? -0.575 30.002 3.352 1.00 28.73 174 THR A CA 1
ATOM 1376 C C . THR A 1 174 ? -1.959 29.783 2.753 1.00 28.73 174 THR A C 1
ATOM 1378 O O . THR A 1 174 ? -2.987 30.032 3.379 1.00 28.73 174 THR A O 1
ATOM 1381 N N . LYS A 1 175 ? -1.994 29.345 1.491 1.00 24.52 175 LYS A N 1
ATOM 1382 C CA . LYS A 1 175 ? -3.189 28.697 0.953 1.00 24.52 175 LYS A CA 1
ATOM 1383 C C . LYS A 1 175 ? -3.185 27.243 1.408 1.00 24.52 175 LYS A C 1
ATOM 1385 O O . LYS A 1 175 ? -2.276 26.483 1.087 1.00 24.52 175 LYS A O 1
ATOM 1390 N N . SER A 1 176 ? -4.223 26.888 2.156 1.00 26.16 176 SER A N 1
ATOM 1391 C CA . SER A 1 176 ? -4.732 25.527 2.281 1.00 26.16 176 SER A CA 1
ATOM 1392 C C . SER A 1 176 ? -4.691 24.840 0.917 1.00 26.16 176 SER A C 1
ATOM 1394 O O . SER A 1 176 ? -5.235 25.368 -0.053 1.00 26.16 176 SER A O 1
ATOM 1396 N N . ILE A 1 177 ? -4.023 23.691 0.840 1.00 29.16 177 ILE A N 1
ATOM 1397 C CA . ILE A 1 177 ? -4.031 22.850 -0.355 1.00 29.16 177 ILE A CA 1
ATOM 1398 C C . ILE A 1 177 ? -5.459 22.316 -0.490 1.00 29.16 177 ILE A C 1
ATOM 1400 O O . ILE A 1 177 ? -5.858 21.400 0.226 1.00 29.16 177 ILE A O 1
ATOM 1404 N N . GLU A 1 178 ? -6.253 22.942 -1.356 1.00 25.08 178 GLU A N 1
ATOM 1405 C CA . GLU A 1 178 ? -7.482 22.339 -1.864 1.00 25.08 178 GLU A CA 1
ATOM 1406 C C . GLU A 1 178 ? -7.096 21.036 -2.570 1.00 25.08 178 GLU A C 1
ATOM 1408 O O . GLU A 1 178 ? -6.091 20.988 -3.286 1.00 25.08 178 GLU A O 1
ATOM 1413 N N . ALA A 1 179 ? -7.862 19.970 -2.333 1.00 32.22 179 ALA A N 1
ATOM 1414 C CA . ALA A 1 179 ? -7.745 18.716 -3.064 1.00 32.22 179 ALA A CA 1
ATOM 1415 C C . ALA A 1 179 ? -7.942 19.012 -4.559 1.00 32.22 179 ALA A C 1
ATOM 1417 O O . ALA A 1 179 ? -9.067 19.148 -5.031 1.00 32.22 179 ALA A O 1
ATOM 1418 N N . GLY A 1 180 ? -6.830 19.217 -5.267 1.00 27.22 180 GLY A N 1
ATOM 1419 C CA . GLY A 1 180 ? -6.826 19.667 -6.649 1.00 27.22 180 GLY A CA 1
ATOM 1420 C C . GLY A 1 180 ? -7.465 18.633 -7.566 1.00 27.22 180 GLY A C 1
ATOM 1421 O O . GLY A 1 180 ? -7.103 17.456 -7.543 1.00 27.22 180 GLY A O 1
ATOM 1422 N N . GLU A 1 181 ? -8.410 19.099 -8.378 1.00 26.78 181 GLU A N 1
ATOM 1423 C CA . GLU A 1 181 ? -8.972 18.379 -9.514 1.00 26.78 181 GLU A CA 1
ATOM 1424 C C . GLU A 1 181 ? -7.842 17.919 -10.452 1.00 26.78 181 GLU A C 1
ATOM 1426 O O . GLU A 1 181 ? -7.049 18.726 -10.939 1.00 26.78 181 GLU A O 1
ATOM 1431 N N . TYR A 1 182 ? -7.756 16.612 -10.703 1.00 33.84 182 TYR A N 1
ATOM 1432 C CA . TYR A 1 182 ? -6.853 16.032 -11.697 1.00 33.84 182 TYR A CA 1
ATOM 1433 C C . TYR A 1 182 ? -7.614 15.821 -13.012 1.00 33.84 182 TYR A C 1
ATOM 1435 O O . TYR A 1 182 ? -8.701 15.241 -13.021 1.00 33.84 182 TYR A O 1
ATOM 1443 N N . THR A 1 183 ? -7.049 16.282 -14.125 1.00 25.67 183 THR A N 1
ATOM 1444 C CA . THR A 1 183 ? -7.609 16.116 -15.472 1.00 25.67 183 THR A CA 1
ATOM 1445 C C . THR A 1 183 ? -7.290 14.723 -16.033 1.00 25.67 183 THR A C 1
ATOM 1447 O O . THR A 1 183 ? -6.139 14.297 -16.071 1.00 25.67 183 THR A O 1
ATOM 1450 N N . THR A 1 184 ? -8.333 13.996 -16.442 1.00 31.77 184 THR A N 1
ATOM 1451 C CA . THR A 1 184 ? -8.321 12.582 -16.868 1.00 31.77 184 THR A CA 1
ATOM 1452 C C . THR A 1 184 ? -7.710 12.351 -18.256 1.00 31.77 184 THR A C 1
ATOM 1454 O O . THR A 1 184 ? -7.801 13.206 -19.139 1.00 31.77 184 THR A O 1
ATOM 1457 N N . VAL A 1 185 ? -7.124 11.163 -18.474 1.00 37.09 185 VAL A N 1
ATOM 1458 C CA . VAL A 1 185 ? -6.533 10.725 -19.758 1.00 37.09 185 VAL A CA 1
ATOM 1459 C C . VAL A 1 185 ? -6.955 9.273 -20.047 1.00 37.09 185 VAL A C 1
ATOM 1461 O O . VAL A 1 185 ? -7.405 8.540 -19.172 1.00 37.09 185 VAL A O 1
ATOM 1464 N N . ARG A 1 186 ? -6.887 8.839 -21.307 1.00 28.69 186 ARG A N 1
ATOM 1465 C CA . ARG A 1 186 ? -7.295 7.496 -21.759 1.00 28.69 186 ARG A CA 1
ATOM 1466 C C . ARG A 1 186 ? -6.551 6.392 -20.972 1.00 28.69 186 ARG A C 1
ATOM 1468 O O . ARG A 1 186 ? -5.357 6.231 -21.173 1.00 28.69 186 ARG A O 1
ATOM 1475 N N . GLY A 1 187 ? -7.264 5.645 -20.116 1.00 42.97 187 GLY A N 1
ATOM 1476 C CA . GLY A 1 187 ? -6.702 4.575 -19.266 1.00 42.97 187 GLY A CA 1
ATOM 1477 C C . GLY A 1 187 ? -7.001 4.661 -17.757 1.00 42.97 187 GLY A C 1
ATOM 1478 O O . GLY A 1 187 ? -6.392 3.917 -16.999 1.00 42.97 187 GLY A O 1
ATOM 1479 N N . ASP A 1 188 ? -7.897 5.550 -17.299 1.00 41.12 188 ASP A N 1
ATOM 1480 C CA . ASP A 1 188 ? -8.123 5.774 -15.856 1.00 41.12 188 ASP A CA 1
ATOM 1481 C C . ASP A 1 188 ? -8.445 4.493 -15.030 1.00 41.12 188 ASP A C 1
ATOM 1483 O O . ASP A 1 188 ? -9.282 3.676 -15.419 1.00 41.12 188 ASP A O 1
ATOM 1487 N N . SER A 1 189 ? -7.819 4.393 -13.845 1.00 49.53 189 SER A N 1
ATOM 1488 C CA . SER A 1 189 ? -7.826 3.284 -12.864 1.00 49.53 189 SER A CA 1
ATOM 1489 C C . SER A 1 189 ? -9.168 3.071 -12.126 1.00 49.53 189 SER A C 1
ATOM 1491 O O . SER A 1 189 ? -10.178 3.648 -12.513 1.00 49.53 189 SER A O 1
ATOM 1493 N N . TYR A 1 190 ? -9.211 2.263 -11.042 1.00 39.44 190 TYR A N 1
ATOM 1494 C CA . TYR A 1 190 ? -10.386 2.005 -10.159 1.00 39.44 190 TYR A CA 1
ATOM 1495 C C . TYR A 1 190 ? -11.292 3.233 -9.907 1.00 39.44 190 TYR A C 1
ATOM 1497 O O . TYR A 1 190 ? -12.502 3.090 -9.734 1.00 39.44 190 TYR A O 1
ATOM 1505 N N . TRP A 1 191 ? -10.724 4.442 -9.946 1.00 39.62 191 TRP A N 1
ATOM 1506 C CA . TRP A 1 191 ? -11.415 5.734 -9.976 1.00 39.62 191 TRP A CA 1
ATOM 1507 C C . TRP A 1 191 ? -12.540 5.855 -11.021 1.00 39.62 191 TRP A C 1
ATOM 1509 O O . TRP A 1 191 ? -13.576 6.458 -10.739 1.00 39.62 191 TRP A O 1
ATOM 1519 N N . LYS A 1 192 ? -12.40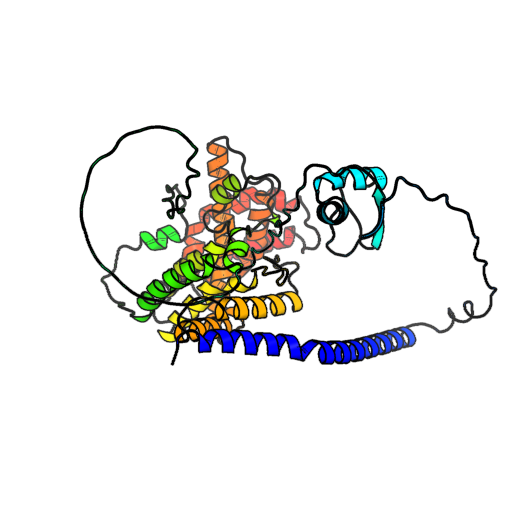3 5.254 -12.206 1.00 40.06 192 LYS A N 1
ATOM 1520 C CA . LYS A 1 192 ? -13.443 5.252 -13.239 1.00 40.06 192 LYS A CA 1
ATOM 1521 C C . LYS A 1 192 ? -14.514 4.207 -12.964 1.00 40.06 192 LYS A C 1
ATOM 1523 O O . LYS A 1 192 ? -15.678 4.495 -13.203 1.00 40.06 192 LYS A O 1
ATOM 1528 N N . ILE A 1 193 ? -14.189 3.054 -12.378 1.00 40.84 193 ILE A N 1
ATOM 1529 C CA . ILE A 1 193 ? -15.204 2.089 -11.908 1.00 40.84 193 ILE A CA 1
ATOM 1530 C C . ILE A 1 193 ? -16.045 2.728 -10.788 1.00 40.84 193 ILE A C 1
ATOM 1532 O O . ILE A 1 193 ? -17.272 2.603 -10.788 1.00 40.84 193 ILE A O 1
ATOM 1536 N N . ALA A 1 194 ? -15.405 3.514 -9.914 1.00 37.09 194 ALA A N 1
ATOM 1537 C CA . ALA A 1 194 ? -16.064 4.296 -8.868 1.00 37.09 194 ALA A CA 1
ATOM 1538 C C . ALA A 1 194 ? -17.061 5.339 -9.420 1.00 37.09 194 ALA A C 1
ATOM 1540 O O . ALA A 1 194 ? -18.097 5.575 -8.802 1.00 37.09 194 ALA A O 1
ATOM 1541 N N . GLN A 1 195 ? -16.790 5.931 -10.592 1.00 34.03 195 GLN A N 1
ATOM 1542 C CA . GLN A 1 195 ? -17.629 6.979 -11.200 1.00 34.03 195 GLN A CA 1
ATOM 1543 C C . GLN A 1 195 ? -18.568 6.502 -12.328 1.00 34.03 195 GLN A C 1
ATOM 1545 O O . GLN A 1 195 ? -19.609 7.113 -12.552 1.00 34.03 195 GLN A O 1
ATOM 1550 N N . THR A 1 196 ? -18.240 5.428 -13.053 1.00 31.33 196 THR A N 1
ATOM 1551 C CA . THR A 1 196 ? -18.963 4.990 -14.271 1.00 31.33 196 THR A CA 1
ATOM 1552 C C . THR A 1 196 ? -19.949 3.847 -14.051 1.00 31.33 196 THR A C 1
ATOM 1554 O O . THR A 1 196 ? -20.640 3.457 -14.996 1.00 31.33 196 THR A O 1
ATOM 1557 N N . SER A 1 197 ? -20.110 3.348 -12.817 1.00 29.31 197 SER A N 1
ATOM 1558 C CA . SER A 1 197 ? -21.291 2.542 -12.488 1.00 29.31 197 SER A CA 1
ATOM 1559 C C . SER A 1 197 ? -22.542 3.426 -12.593 1.00 29.31 197 SER A C 1
ATOM 1561 O O . SER A 1 197 ? -22.931 4.100 -11.643 1.00 29.31 197 SER A O 1
ATOM 1563 N N . LYS A 1 198 ? -23.173 3.461 -13.778 1.00 31.20 198 LYS A N 1
ATOM 1564 C CA . LYS A 1 198 ? -24.560 3.919 -13.921 1.00 31.20 198 LYS A CA 1
ATOM 1565 C C . LYS A 1 198 ? -25.368 3.228 -12.826 1.00 31.20 198 LYS A C 1
ATOM 1567 O O . LYS A 1 198 ? -25.372 1.999 -12.779 1.00 31.20 198 LYS A O 1
ATOM 1572 N N . SER A 1 199 ? -25.999 4.019 -11.957 1.00 33.94 199 SER A N 1
ATOM 1573 C CA . SER A 1 199 ? -26.859 3.536 -10.881 1.00 33.94 199 SER A CA 1
ATOM 1574 C C . SER A 1 199 ? -27.776 2.418 -11.376 1.00 33.94 199 SER A C 1
ATOM 1576 O O . SER A 1 199 ? -28.619 2.671 -12.241 1.00 33.94 199 SER A O 1
ATOM 1578 N N . PRO A 1 200 ? -27.732 1.219 -10.782 1.00 28.69 200 PRO A N 1
ATOM 1579 C CA . PRO A 1 200 ? -28.974 0.652 -10.315 1.00 28.69 200 PRO A CA 1
ATOM 1580 C C . PRO A 1 200 ? -29.445 1.476 -9.103 1.00 28.69 200 PRO A C 1
ATOM 1582 O O . PRO A 1 200 ? -28.642 1.994 -8.330 1.00 28.69 200 PRO A O 1
ATOM 1585 N N . SER A 1 201 ? -30.758 1.655 -9.029 1.00 29.39 201 SER A N 1
ATOM 1586 C CA . SER A 1 201 ? -31.572 2.246 -7.956 1.00 29.39 201 SER A CA 1
ATOM 1587 C C . SER A 1 201 ? -30.938 2.282 -6.544 1.00 29.39 201 SER A C 1
ATOM 1589 O O . SER A 1 201 ? -30.268 1.323 -6.162 1.00 29.39 201 SER A O 1
ATOM 1591 N N . PRO A 1 202 ? -31.191 3.331 -5.728 1.00 34.28 202 PRO A N 1
ATOM 1592 C CA . PRO A 1 202 ? -30.639 3.466 -4.380 1.00 34.28 202 PRO A CA 1
ATOM 1593 C C . PRO A 1 202 ? -31.160 2.339 -3.486 1.00 34.28 202 PRO A C 1
ATOM 1595 O O . PRO A 1 202 ? -32.315 2.349 -3.064 1.00 34.28 202 PRO A O 1
ATOM 1598 N N . ALA A 1 203 ? -30.318 1.347 -3.221 1.00 33.50 203 ALA A N 1
ATOM 1599 C CA . ALA A 1 203 ? -30.664 0.234 -2.350 1.00 33.50 203 ALA A CA 1
ATOM 1600 C C . ALA A 1 203 ? -29.453 -0.279 -1.560 1.00 33.50 203 ALA A C 1
ATOM 1602 O O . ALA A 1 203 ? -29.260 -1.475 -1.440 1.00 33.50 203 ALA A O 1
ATOM 1603 N N . SER A 1 204 ? -28.675 0.625 -0.967 1.00 37.16 204 SER A N 1
ATOM 1604 C CA . SER A 1 204 ? -28.082 0.367 0.350 1.00 37.16 204 SER A CA 1
ATOM 1605 C C . SER A 1 204 ? -27.808 1.700 1.048 1.00 37.16 204 SER A C 1
ATOM 1607 O O . SER A 1 204 ? -26.723 2.270 0.994 1.00 37.16 204 SER A O 1
ATOM 1609 N N . ASN A 1 205 ? -28.832 2.226 1.728 1.00 43.66 205 ASN A N 1
ATOM 1610 C CA . ASN A 1 205 ? -28.625 3.165 2.833 1.00 43.66 205 ASN A CA 1
ATOM 1611 C C . ASN A 1 205 ? -27.922 2.395 3.962 1.00 43.66 205 ASN A C 1
ATOM 1613 O O . ASN A 1 205 ? -28.555 2.032 4.955 1.00 43.66 205 ASN A O 1
ATOM 1617 N N . ASN A 1 206 ? -26.637 2.073 3.799 1.00 54.88 206 ASN A N 1
ATOM 1618 C CA . ASN A 1 206 ? -25.868 1.487 4.883 1.00 54.88 206 ASN A CA 1
ATOM 1619 C C . ASN A 1 206 ? -25.369 2.637 5.759 1.00 54.88 206 ASN A C 1
ATOM 1621 O O . ASN A 1 206 ? -24.337 3.249 5.488 1.00 54.88 206 ASN A O 1
ATOM 1625 N N . MET A 1 207 ? -26.161 2.973 6.781 1.00 53.22 207 MET A N 1
ATOM 1626 C CA . MET A 1 207 ? -25.898 4.051 7.742 1.00 53.22 207 MET A CA 1
ATOM 1627 C C . MET A 1 207 ? -24.471 3.982 8.321 1.00 53.22 207 MET A C 1
ATOM 1629 O O . MET A 1 207 ? -23.880 5.018 8.608 1.00 53.22 207 MET A O 1
ATOM 1633 N N . SER A 1 208 ? -23.885 2.782 8.425 1.00 61.94 208 SER A N 1
ATOM 1634 C CA . SER A 1 208 ? -22.490 2.573 8.833 1.00 61.94 208 SER A CA 1
ATOM 1635 C C . SER A 1 208 ? -21.483 3.213 7.870 1.00 61.94 208 SER A C 1
ATOM 1637 O O . SER A 1 208 ? -20.579 3.911 8.316 1.00 61.94 208 SER A O 1
ATOM 1639 N N . VAL A 1 209 ? -21.648 3.063 6.553 1.00 66.94 209 VAL A N 1
ATOM 1640 C CA . VAL A 1 209 ? -20.706 3.588 5.545 1.00 66.94 209 VAL A CA 1
ATOM 1641 C C . VAL A 1 209 ? -20.714 5.121 5.511 1.00 66.94 209 VAL A C 1
ATOM 1643 O O . VAL A 1 209 ? -19.665 5.744 5.342 1.00 66.94 209 VAL A O 1
ATOM 1646 N N . GLU A 1 210 ? -21.874 5.753 5.706 1.00 72.50 210 GLU A N 1
ATOM 1647 C CA . GLU A 1 210 ? -21.971 7.217 5.808 1.00 72.50 210 GLU A CA 1
ATOM 1648 C C . GLU A 1 210 ? -21.355 7.749 7.110 1.00 72.50 210 GLU 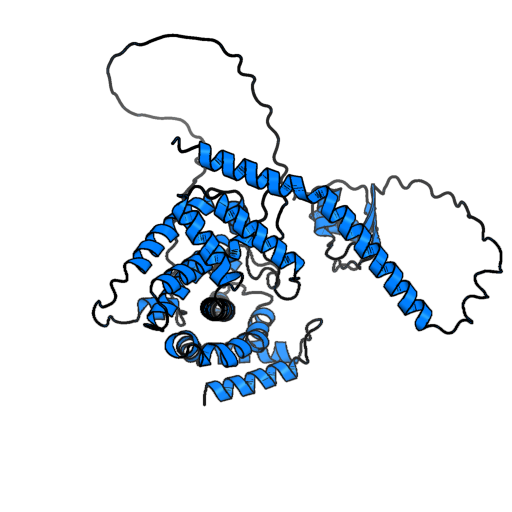A C 1
ATOM 1650 O O . GLU A 1 210 ? -20.654 8.765 7.091 1.00 72.50 210 GLU A O 1
ATOM 1655 N N . VAL A 1 211 ? -21.549 7.040 8.228 1.00 76.38 211 VAL A N 1
ATOM 1656 C CA . VAL A 1 211 ? -20.903 7.363 9.511 1.00 76.38 211 VAL A CA 1
ATOM 1657 C C . VAL A 1 211 ? -19.382 7.287 9.384 1.00 76.38 211 VAL A C 1
ATOM 1659 O O . VAL A 1 211 ? -18.689 8.227 9.787 1.00 76.38 211 VAL A O 1
ATOM 1662 N N . VAL A 1 212 ? -18.857 6.226 8.765 1.00 81.06 212 VAL A N 1
ATOM 1663 C CA . VAL A 1 212 ? -17.416 6.097 8.512 1.00 81.06 212 VAL A CA 1
ATOM 1664 C C . VAL A 1 212 ? -16.923 7.226 7.609 1.00 81.06 212 VAL A C 1
ATOM 1666 O O . VAL A 1 212 ? -15.882 7.804 7.900 1.00 81.06 212 VAL A O 1
ATOM 1669 N N . ALA A 1 213 ? -17.669 7.622 6.573 1.00 78.38 213 ALA A N 1
ATOM 1670 C CA . ALA A 1 213 ? -17.271 8.731 5.701 1.00 78.38 213 ALA A CA 1
ATOM 1671 C C . ALA A 1 213 ? -17.146 10.066 6.454 1.00 78.38 213 ALA A C 1
ATOM 1673 O O . ALA A 1 213 ? -16.170 10.795 6.258 1.00 78.38 213 ALA A O 1
ATOM 1674 N N . GLY A 1 214 ? -18.090 10.366 7.351 1.00 82.75 214 GLY A N 1
ATOM 1675 C CA . GLY A 1 214 ? -18.003 11.538 8.223 1.00 82.75 214 GLY A CA 1
ATOM 1676 C C . GLY A 1 214 ? -16.791 11.480 9.160 1.00 82.75 214 GLY A C 1
ATOM 1677 O O . GLY A 1 214 ? -16.076 12.471 9.323 1.00 82.75 214 GLY A O 1
ATOM 1678 N N . ASN A 1 215 ? -16.516 10.310 9.738 1.00 90.44 215 ASN A N 1
ATOM 1679 C CA . ASN A 1 215 ? -15.380 10.113 10.636 1.00 90.44 215 ASN A CA 1
ATOM 1680 C C . ASN A 1 215 ? -14.030 10.081 9.907 1.00 90.44 215 ASN A C 1
ATOM 1682 O O . ASN A 1 215 ? -13.044 10.541 10.475 1.00 90.44 215 ASN A O 1
ATOM 1686 N N . ALA A 1 216 ? -13.977 9.643 8.648 1.00 87.44 216 ALA A N 1
ATOM 1687 C CA . ALA A 1 216 ? -12.771 9.662 7.826 1.00 87.44 216 ALA A CA 1
ATOM 1688 C C . ALA A 1 216 ? -12.251 11.096 7.636 1.00 87.44 216 ALA A C 1
ATOM 1690 O O . ALA A 1 216 ? -11.067 11.353 7.829 1.00 87.44 216 ALA A O 1
ATOM 1691 N N . SER A 1 217 ? -13.138 12.059 7.355 1.00 86.31 217 SER A N 1
ATOM 1692 C CA . SER A 1 217 ? -12.759 13.477 7.226 1.00 86.31 217 SER A CA 1
ATOM 1693 C C . SER A 1 217 ? -12.281 14.090 8.553 1.00 86.31 217 SER A C 1
ATOM 1695 O O . SER A 1 217 ? -11.317 14.864 8.586 1.00 86.31 217 SER A O 1
ATOM 1697 N N . LYS A 1 218 ? -12.912 13.713 9.672 1.00 90.88 218 LYS A N 1
ATOM 1698 C CA . LYS A 1 218 ? -12.454 14.121 11.009 1.00 90.88 218 LYS A CA 1
ATOM 1699 C C . LYS A 1 218 ? -11.075 13.546 11.329 1.00 90.88 218 LYS A C 1
ATOM 1701 O O . LYS A 1 218 ? -10.202 14.291 11.761 1.00 90.88 218 LYS A O 1
ATOM 1706 N N . LEU A 1 219 ? -10.874 12.252 11.080 1.00 93.50 219 LEU A N 1
ATOM 1707 C CA . LEU A 1 219 ? -9.608 11.545 11.274 1.00 93.50 219 LEU A CA 1
ATOM 1708 C C . LEU A 1 219 ? -8.483 12.176 10.450 1.00 93.50 219 LEU A C 1
ATOM 1710 O O . LEU A 1 219 ? -7.428 12.497 10.985 1.00 93.50 219 LEU A O 1
ATOM 1714 N N . ALA A 1 220 ? -8.749 12.427 9.172 1.00 88.62 220 ALA A N 1
ATOM 1715 C CA . ALA A 1 220 ? -7.869 13.117 8.243 1.00 88.62 220 ALA A CA 1
ATOM 1716 C C . ALA A 1 220 ? -7.396 14.485 8.762 1.00 88.62 220 ALA A C 1
ATOM 1718 O O . ALA A 1 220 ? -6.209 14.814 8.689 1.00 88.62 220 ALA A O 1
ATOM 1719 N N . THR A 1 221 ? -8.327 15.280 9.294 1.00 90.81 221 THR A N 1
ATOM 1720 C CA . THR A 1 221 ? -8.040 16.599 9.876 1.00 90.81 221 THR A CA 1
ATOM 1721 C C . THR A 1 221 ? -7.248 16.466 11.175 1.00 90.81 221 THR A C 1
ATOM 1723 O O . THR A 1 221 ? -6.278 17.190 11.388 1.00 90.81 221 THR A O 1
ATOM 1726 N N . ALA A 1 222 ? -7.635 15.516 12.029 1.00 92.94 222 ALA A N 1
ATOM 1727 C CA . ALA A 1 222 ? -6.965 15.243 13.290 1.00 92.94 222 ALA A CA 1
ATOM 1728 C C . ALA A 1 222 ? -5.507 14.822 13.066 1.00 92.94 222 ALA A C 1
ATOM 1730 O O . ALA A 1 222 ? -4.619 15.425 13.660 1.00 92.94 222 ALA A O 1
ATOM 1731 N N . LEU A 1 223 ? -5.243 13.871 12.164 1.00 94.25 223 LEU A N 1
ATOM 1732 C CA . LEU A 1 223 ? -3.892 13.398 11.850 1.00 94.25 223 LEU A CA 1
ATOM 1733 C C . LEU A 1 223 ? -2.986 14.540 11.380 1.00 94.25 223 LEU A C 1
ATOM 1735 O O . LEU A 1 223 ? -1.901 14.721 11.929 1.00 94.25 223 LEU A O 1
ATOM 1739 N N . ARG A 1 224 ? -3.462 15.358 10.433 1.00 91.94 224 ARG A N 1
ATOM 1740 C CA . ARG A 1 224 ? -2.736 16.514 9.869 1.00 91.94 224 ARG A CA 1
ATOM 1741 C C . ARG A 1 224 ? -2.413 17.612 10.883 1.00 91.94 224 ARG A C 1
ATOM 1743 O O . ARG A 1 224 ? -1.620 18.492 10.583 1.00 91.94 224 ARG A O 1
ATOM 1750 N N . SER A 1 225 ? -3.020 17.577 12.068 1.00 91.44 225 SER A N 1
ATOM 1751 C CA . SER A 1 225 ? -2.723 18.511 13.160 1.00 91.44 225 SER A CA 1
ATOM 1752 C C . SER A 1 225 ? -1.621 18.020 14.112 1.00 91.44 225 SER A C 1
ATOM 1754 O O . SER A 1 225 ? -1.338 18.676 15.114 1.00 91.44 225 SER A O 1
ATOM 1756 N N . THR A 1 226 ? -1.019 16.857 13.838 1.00 90.94 226 THR A N 1
ATOM 1757 C CA . THR A 1 226 ? -0.044 16.193 14.718 1.00 90.94 226 THR A CA 1
ATOM 1758 C C . THR 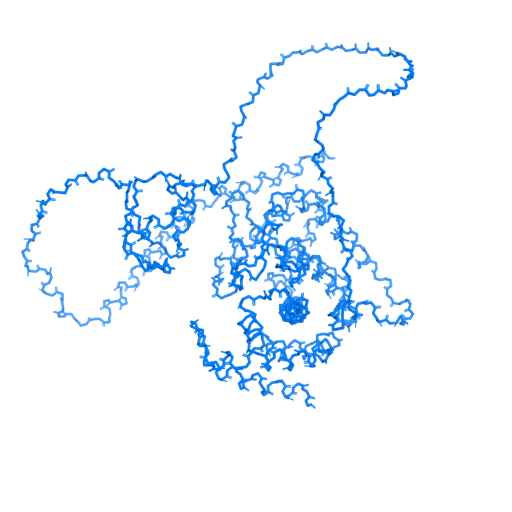A 1 226 ? 1.330 16.059 14.065 1.00 90.94 226 THR A C 1
ATOM 1760 O O . THR A 1 226 ? 1.441 16.015 12.843 1.00 90.94 226 THR A O 1
ATOM 1763 N N . LYS A 1 227 ? 2.372 15.856 14.888 1.00 90.75 227 LYS A N 1
ATOM 1764 C CA . LYS A 1 227 ? 3.725 15.509 14.412 1.00 90.75 227 LYS A CA 1
ATOM 1765 C C . LYS A 1 227 ? 3.754 14.231 13.568 1.00 90.75 227 LYS A C 1
ATOM 1767 O O . LYS A 1 227 ? 4.568 14.117 12.662 1.00 90.75 227 LYS A O 1
ATOM 1772 N N . ALA A 1 228 ? 2.879 13.270 13.873 1.00 91.56 228 ALA A N 1
ATOM 1773 C CA . ALA A 1 228 ? 2.747 12.059 13.072 1.00 91.56 228 ALA A CA 1
ATOM 1774 C C . ALA A 1 228 ? 2.244 12.393 11.663 1.00 91.56 228 ALA A C 1
ATOM 1776 O O . ALA A 1 228 ? 2.802 11.909 10.686 1.00 91.56 228 ALA A O 1
ATOM 1777 N N . GLY A 1 229 ? 1.258 13.289 11.556 1.00 90.75 229 GLY A N 1
ATOM 1778 C CA . GLY A 1 229 ? 0.822 13.842 10.276 1.00 90.75 229 GLY A CA 1
ATOM 1779 C C . GLY A 1 229 ? 1.958 14.534 9.526 1.00 90.75 229 GLY A C 1
ATOM 1780 O O . GLY A 1 229 ? 2.177 14.224 8.361 1.00 90.75 229 GLY A O 1
ATOM 1781 N N . ASP A 1 230 ? 2.727 15.402 10.186 1.00 87.62 230 ASP A N 1
ATOM 1782 C CA . ASP A 1 230 ? 3.882 16.062 9.554 1.00 87.62 230 ASP A CA 1
ATOM 1783 C C . ASP A 1 230 ? 4.905 15.044 9.019 1.00 87.62 230 ASP A C 1
ATOM 1785 O O . ASP A 1 230 ? 5.381 15.177 7.890 1.00 87.62 230 ASP A O 1
ATOM 1789 N N . SER A 1 231 ? 5.192 13.990 9.794 1.00 90.50 231 SER A N 1
ATOM 1790 C CA . SER A 1 231 ? 6.067 12.891 9.373 1.00 90.50 231 SER A CA 1
ATOM 1791 C C . SER A 1 231 ? 5.526 12.197 8.123 1.00 90.50 231 SER A C 1
ATOM 1793 O O . SER A 1 231 ? 6.217 12.157 7.108 1.00 90.50 231 SER A O 1
ATOM 1795 N N . LEU A 1 232 ? 4.287 11.703 8.159 1.00 88.19 232 LEU A N 1
ATOM 1796 C CA . LEU A 1 232 ? 3.670 10.969 7.045 1.00 88.19 232 LEU A CA 1
ATOM 1797 C C . LEU A 1 232 ? 3.485 11.850 5.797 1.00 88.19 232 LEU A C 1
ATOM 1799 O O . LEU A 1 232 ? 3.518 11.365 4.669 1.00 88.19 232 LEU A O 1
ATOM 1803 N N . ALA A 1 233 ? 3.310 13.165 5.962 1.00 84.69 233 ALA A N 1
ATOM 1804 C CA . ALA A 1 233 ? 3.232 14.111 4.846 1.00 84.69 233 ALA A CA 1
ATOM 1805 C C . ALA A 1 233 ? 4.582 14.320 4.141 1.00 84.69 233 ALA A C 1
ATOM 1807 O O . ALA A 1 233 ? 4.622 14.794 3.000 1.00 84.69 233 ALA A O 1
ATOM 1808 N N . SER A 1 234 ? 5.681 13.992 4.823 1.00 82.44 234 SER A N 1
ATOM 1809 C CA . SER A 1 234 ? 7.045 14.061 4.296 1.00 82.44 234 SER A CA 1
ATOM 1810 C C . SER A 1 234 ? 7.556 12.723 3.748 1.00 82.44 234 SER A C 1
ATOM 1812 O O . SER A 1 234 ? 8.526 12.715 2.988 1.00 82.44 234 SER A O 1
ATOM 1814 N N . THR A 1 235 ? 6.883 11.616 4.073 1.00 83.25 235 THR A N 1
ATOM 1815 C CA . THR A 1 235 ? 7.208 10.269 3.597 1.00 83.25 235 THR A CA 1
ATOM 1816 C C . THR A 1 235 ? 6.702 10.069 2.170 1.00 83.25 235 THR A C 1
ATOM 1818 O O . THR A 1 235 ? 5.508 10.199 1.885 1.00 83.25 235 THR A O 1
ATOM 1821 N N . TYR A 1 236 ? 7.626 9.758 1.258 1.00 82.62 236 TYR A N 1
ATOM 1822 C CA . TYR A 1 236 ? 7.304 9.426 -0.128 1.00 82.62 236 TYR A CA 1
ATOM 1823 C C . TYR A 1 236 ? 7.372 7.921 -0.350 1.00 82.62 236 TYR A C 1
ATOM 1825 O O . TYR A 1 236 ? 8.446 7.324 -0.226 1.00 82.62 236 TYR A O 1
ATOM 1833 N N . ARG A 1 237 ? 6.246 7.343 -0.772 1.00 85.31 237 ARG A N 1
ATOM 1834 C CA . ARG A 1 237 ? 6.166 5.930 -1.148 1.00 85.31 237 ARG A CA 1
ATOM 1835 C C . ARG A 1 237 ? 6.992 5.684 -2.413 1.00 85.31 237 ARG A C 1
ATOM 1837 O O . ARG A 1 237 ? 7.191 6.586 -3.238 1.00 85.31 237 ARG A O 1
ATOM 1844 N N . TRP A 1 238 ? 7.456 4.446 -2.579 1.00 83.75 238 TRP A N 1
ATOM 1845 C CA . TRP A 1 238 ? 8.262 3.997 -3.729 1.00 83.75 238 TRP A CA 1
ATOM 1846 C C . TRP A 1 238 ? 9.630 4.681 -3.877 1.00 83.75 238 TRP A C 1
ATOM 1848 O O . TRP A 1 238 ? 10.258 4.570 -4.929 1.00 83.75 238 TRP A O 1
ATOM 1858 N N . SER A 1 239 ? 10.136 5.332 -2.826 1.00 79.06 239 SER A N 1
ATOM 1859 C CA . SER A 1 239 ? 11.418 6.055 -2.832 1.00 79.06 239 SER A CA 1
ATOM 1860 C C . SER A 1 239 ? 12.619 5.219 -3.300 1.00 79.06 239 SER A C 1
ATOM 1862 O O . SER A 1 239 ? 13.544 5.773 -3.881 1.00 79.06 239 SER A O 1
ATOM 1864 N N . LEU A 1 240 ? 12.583 3.888 -3.149 1.00 79.69 240 LEU A N 1
ATOM 1865 C CA . LEU A 1 240 ? 13.596 2.962 -3.680 1.00 79.69 240 LEU A CA 1
ATOM 1866 C C . LEU A 1 240 ? 13.801 3.072 -5.204 1.00 79.69 240 LEU A C 1
ATOM 1868 O O . LEU A 1 240 ? 14.889 2.787 -5.698 1.00 79.69 240 LEU A O 1
ATOM 1872 N N . PHE A 1 241 ? 12.756 3.435 -5.949 1.00 81.50 241 PHE A N 1
ATOM 1873 C CA . PHE A 1 241 ? 12.794 3.574 -7.410 1.00 81.50 241 PHE A CA 1
ATOM 1874 C C . PHE A 1 241 ? 13.047 5.008 -7.865 1.00 81.50 241 PHE A C 1
ATOM 1876 O O . PHE A 1 241 ? 13.041 5.284 -9.062 1.00 81.50 241 PHE A O 1
ATOM 1883 N N . ARG A 1 242 ? 13.238 5.914 -6.910 1.00 80.44 242 ARG A N 1
ATOM 1884 C CA . ARG A 1 242 ? 13.449 7.326 -7.160 1.00 80.44 242 ARG A CA 1
ATOM 1885 C C . ARG A 1 242 ? 14.940 7.618 -7.164 1.00 80.44 242 ARG A C 1
ATOM 1887 O O . ARG A 1 242 ? 15.652 7.219 -6.245 1.00 80.44 242 ARG A O 1
ATOM 1894 N N . THR A 1 243 ? 15.405 8.333 -8.177 1.00 80.88 243 THR A N 1
ATOM 1895 C CA . THR A 1 243 ? 16.809 8.729 -8.302 1.00 80.88 243 THR A CA 1
ATOM 1896 C C . THR A 1 243 ? 16.931 10.241 -8.223 1.00 80.88 243 THR A C 1
ATOM 1898 O O . THR A 1 243 ? 17.409 10.784 -7.231 1.00 80.88 243 THR A O 1
ATOM 1901 N N . ASP A 1 244 ? 16.454 10.927 -9.249 1.00 78.81 244 ASP A N 1
ATOM 1902 C CA . ASP A 1 244 ? 16.672 12.348 -9.500 1.00 78.81 244 ASP A CA 1
ATOM 1903 C C . ASP A 1 244 ? 15.362 13.108 -9.754 1.00 78.81 244 ASP A C 1
ATOM 1905 O O . ASP A 1 244 ? 15.367 14.333 -9.893 1.00 78.81 244 ASP A O 1
ATOM 1909 N N . GLU A 1 245 ? 14.219 12.414 -9.733 1.00 82.81 245 GLU A N 1
ATOM 1910 C CA . GLU A 1 245 ? 12.902 13.013 -9.914 1.00 82.81 245 GLU A CA 1
ATOM 1911 C C . GLU A 1 245 ? 12.596 14.019 -8.800 1.00 82.81 245 GLU A C 1
ATOM 1913 O O . GLU A 1 245 ? 12.762 13.745 -7.602 1.00 82.81 245 GLU A O 1
ATOM 1918 N N . THR A 1 246 ? 12.067 15.189 -9.170 1.00 83.44 246 THR A N 1
ATOM 1919 C CA . THR A 1 246 ? 11.616 16.169 -8.178 1.00 83.44 246 THR A CA 1
ATOM 1920 C C . THR A 1 246 ? 10.368 15.670 -7.445 1.00 83.44 246 THR A C 1
ATOM 1922 O O . THR A 1 246 ? 9.638 14.802 -7.923 1.00 83.44 246 THR A O 1
ATOM 1925 N N . ASN A 1 247 ? 10.060 16.256 -6.282 1.00 80.38 247 ASN A N 1
ATOM 1926 C CA . ASN A 1 247 ? 8.827 15.926 -5.553 1.00 80.38 247 ASN A CA 1
ATOM 1927 C C . ASN A 1 247 ? 7.568 16.175 -6.402 1.00 80.38 247 ASN A C 1
ATOM 1929 O O . ASN A 1 247 ? 6.562 15.492 -6.228 1.00 80.38 247 ASN A O 1
ATOM 1933 N N . SER A 1 248 ? 7.619 17.158 -7.307 1.00 80.75 248 SER A N 1
ATOM 1934 C CA . SER A 1 248 ? 6.515 17.453 -8.220 1.00 80.75 248 SER A CA 1
ATOM 1935 C C . SER A 1 248 ? 6.370 16.368 -9.282 1.00 80.75 248 SER A C 1
ATOM 1937 O O . SER A 1 248 ? 5.259 15.898 -9.506 1.00 80.75 248 SER A O 1
ATOM 1939 N N . ASP A 1 249 ? 7.480 15.936 -9.887 1.00 83.25 249 ASP A N 1
ATOM 1940 C CA . ASP A 1 249 ? 7.474 14.867 -10.889 1.00 83.25 249 ASP A CA 1
ATOM 1941 C C . ASP A 1 249 ? 6.969 13.558 -10.282 1.00 83.25 249 ASP A C 1
ATOM 1943 O O . ASP A 1 249 ? 6.080 12.917 -10.835 1.00 83.25 249 ASP A O 1
ATOM 1947 N N . TRP A 1 250 ? 7.462 13.209 -9.090 1.00 84.56 250 TRP A N 1
ATOM 1948 C CA . TRP A 1 250 ? 7.059 11.993 -8.383 1.00 84.56 250 TRP A CA 1
ATOM 1949 C C . TRP A 1 250 ? 5.555 11.966 -8.077 1.00 84.56 250 TRP A C 1
ATOM 1951 O O . TRP A 1 250 ? 4.884 10.948 -8.260 1.00 84.56 250 TRP A O 1
ATOM 1961 N N . ARG A 1 251 ? 4.995 13.116 -7.676 1.00 82.06 251 ARG A N 1
ATOM 1962 C CA . ARG A 1 251 ? 3.547 13.287 -7.475 1.00 82.06 251 ARG A CA 1
ATOM 1963 C C . ARG A 1 251 ? 2.765 13.243 -8.781 1.00 82.06 251 ARG A C 1
ATOM 1965 O O . ARG A 1 251 ? 1.663 12.709 -8.784 1.00 82.06 251 ARG A O 1
ATOM 1972 N N . GLU A 1 252 ? 3.293 13.780 -9.878 1.00 81.81 252 GLU A N 1
ATOM 1973 C CA . GLU A 1 252 ? 2.643 13.681 -11.191 1.00 81.81 252 GLU A CA 1
ATOM 1974 C C . GLU A 1 252 ? 2.593 12.222 -11.678 1.00 81.81 252 GLU A C 1
ATOM 1976 O O . GLU A 1 252 ? 1.586 11.795 -12.243 1.00 81.81 252 GLU A O 1
ATOM 1981 N N . ILE A 1 253 ? 3.655 11.451 -11.423 1.00 84.25 253 ILE A N 1
ATOM 1982 C CA . ILE A 1 253 ? 3.795 10.058 -11.858 1.00 84.25 253 ILE A CA 1
ATOM 1983 C C . ILE A 1 253 ? 2.905 9.112 -11.045 1.00 84.25 253 ILE A C 1
ATOM 1985 O O . ILE A 1 253 ? 2.080 8.404 -11.621 1.00 84.25 253 ILE A O 1
ATOM 1989 N N . LEU A 1 254 ? 3.037 9.084 -9.716 1.00 80.56 254 LEU A N 1
ATOM 1990 C CA . LEU A 1 254 ? 2.274 8.145 -8.878 1.00 80.56 254 LEU A CA 1
ATOM 1991 C C . LEU A 1 254 ? 0.864 8.688 -8.560 1.00 80.56 254 LEU A C 1
ATOM 1993 O O . LEU A 1 254 ? -0.117 7.953 -8.400 1.00 80.56 254 LEU A O 1
ATOM 1997 N N . GLY A 1 255 ? 0.700 10.011 -8.557 1.00 76.19 255 GLY A N 1
ATOM 1998 C CA . GLY A 1 255 ? -0.516 10.688 -8.114 1.00 76.19 255 GLY A CA 1
ATOM 1999 C C . GLY A 1 255 ? -0.628 10.731 -6.591 1.00 76.19 255 GLY A C 1
ATOM 2000 O O . GLY A 1 255 ? 0.370 10.822 -5.882 1.00 76.19 255 GLY A O 1
ATOM 2001 N N . ALA A 1 256 ? -1.858 10.659 -6.073 1.00 67.31 256 ALA A N 1
ATOM 2002 C CA . ALA A 1 256 ? -2.147 10.790 -4.640 1.00 67.31 256 ALA A CA 1
ATOM 2003 C C . ALA A 1 256 ? -1.477 9.727 -3.740 1.00 67.31 256 ALA A C 1
ATOM 2005 O O . ALA A 1 256 ? -1.399 9.924 -2.532 1.00 67.31 256 ALA A O 1
ATOM 2006 N N . THR A 1 257 ? -0.979 8.624 -4.308 1.00 70.50 257 THR A N 1
ATOM 2007 C CA . THR A 1 257 ? -0.253 7.562 -3.586 1.00 70.50 257 THR A CA 1
ATOM 2008 C C . THR A 1 257 ? 1.219 7.878 -3.382 1.00 70.50 257 THR A C 1
ATOM 2010 O O . THR A 1 257 ? 1.892 7.153 -2.664 1.00 70.50 257 THR A O 1
ATOM 2013 N N . ALA A 1 258 ? 1.734 8.954 -3.985 1.00 70.94 258 ALA A N 1
ATOM 2014 C CA . ALA A 1 258 ? 3.128 9.355 -3.832 1.00 70.94 258 ALA A CA 1
ATOM 2015 C C . ALA A 1 258 ? 3.488 9.725 -2.386 1.00 70.94 258 ALA A C 1
ATOM 2017 O O . ALA A 1 258 ? 4.663 9.683 -2.038 1.00 70.94 258 ALA A O 1
ATOM 2018 N N . ILE A 1 259 ? 2.501 10.143 -1.586 1.00 78.00 259 ILE A N 1
ATOM 2019 C CA . ILE A 1 259 ? 2.681 10.623 -0.216 1.00 78.00 259 ILE A CA 1
ATOM 2020 C C . ILE A 1 259 ? 1.863 9.751 0.719 1.00 78.00 259 ILE A C 1
ATOM 2022 O O . ILE A 1 259 ? 0.695 9.456 0.452 1.00 78.00 259 ILE A O 1
ATOM 2026 N N . ASP A 1 260 ? 2.479 9.406 1.834 1.00 82.25 260 ASP A N 1
ATOM 2027 C CA . ASP A 1 260 ? 1.955 8.421 2.759 1.00 82.25 260 ASP A CA 1
ATOM 2028 C C . ASP A 1 260 ? 0.703 8.902 3.514 1.00 82.25 260 ASP A C 1
ATOM 2030 O O . ASP A 1 260 ? -0.312 8.211 3.579 1.00 82.25 260 ASP A O 1
ATOM 2034 N N . ILE A 1 261 ? 0.677 10.172 3.941 1.00 85.75 261 ILE A N 1
ATOM 2035 C CA . ILE A 1 261 ? -0.481 10.742 4.659 1.00 85.75 261 ILE A CA 1
ATOM 2036 C C . ILE A 1 261 ? -1.811 10.672 3.884 1.00 85.75 261 ILE A C 1
ATOM 2038 O O . ILE A 1 261 ? -2.882 10.633 4.489 1.00 85.75 261 ILE A O 1
ATOM 2042 N N . SER A 1 262 ? -1.771 10.692 2.549 1.00 80.31 262 SER A N 1
ATOM 2043 C CA . SER A 1 262 ? -2.965 10.605 1.695 1.00 80.31 262 SER A CA 1
ATOM 2044 C C . SER A 1 262 ? -3.298 9.176 1.270 1.00 80.31 262 SER A C 1
ATOM 2046 O O . SER A 1 262 ? -4.356 8.944 0.677 1.00 80.31 262 SER A O 1
ATOM 2048 N N . HIS A 1 263 ? -2.427 8.209 1.560 1.00 86.56 263 HIS A N 1
ATOM 2049 C CA . HIS A 1 263 ? -2.608 6.835 1.120 1.00 86.56 263 HIS A CA 1
ATOM 2050 C C . HIS A 1 263 ? -3.815 6.167 1.787 1.00 86.56 263 HIS A C 1
ATOM 2052 O O . HIS A 1 263 ? -4.670 5.626 1.082 1.00 86.56 263 HIS A O 1
ATOM 2058 N N . GLY A 1 264 ? -3.956 6.288 3.112 1.00 88.31 264 GLY A N 1
ATOM 2059 C CA . GLY A 1 264 ? -5.097 5.732 3.850 1.00 88.31 264 GLY A CA 1
ATOM 2060 C C . GLY A 1 264 ? -6.455 6.246 3.349 1.00 88.31 264 GLY A C 1
ATOM 2061 O O . GLY A 1 264 ? -7.409 5.480 3.223 1.00 88.31 264 GLY A O 1
ATOM 2062 N N . GLU A 1 265 ? -6.546 7.525 2.968 1.00 85.50 265 GLU A N 1
ATOM 2063 C CA . GLU A 1 265 ? -7.767 8.118 2.398 1.00 85.50 265 GLU A CA 1
ATOM 2064 C C . GLU A 1 265 ? -8.102 7.552 1.013 1.00 85.50 265 GLU A C 1
ATOM 2066 O O . GLU A 1 265 ? -9.273 7.314 0.704 1.00 85.50 265 GLU A O 1
ATOM 2071 N N . LEU A 1 266 ? -7.092 7.318 0.170 1.00 84.94 266 LEU A N 1
ATOM 2072 C CA . LEU A 1 266 ? -7.299 6.666 -1.119 1.00 84.94 266 LEU A CA 1
ATOM 2073 C C . LEU A 1 266 ? -7.724 5.211 -0.928 1.00 84.94 266 LEU A C 1
ATOM 2075 O O . LEU A 1 266 ? -8.706 4.780 -1.536 1.00 84.94 266 LEU A O 1
ATOM 2079 N N . MET A 1 267 ? -7.004 4.468 -0.088 1.00 89.56 267 MET A N 1
ATOM 2080 C CA . MET A 1 267 ? -7.319 3.077 0.218 1.00 89.56 267 MET A CA 1
ATOM 2081 C C . MET A 1 267 ? -8.726 2.945 0.783 1.00 89.56 267 MET A C 1
ATOM 2083 O O . MET A 1 267 ? -9.442 2.019 0.418 1.00 89.56 267 MET A O 1
ATOM 2087 N N . TYR A 1 268 ? -9.177 3.909 1.584 1.00 89.56 268 TYR A N 1
ATOM 2088 C CA . TYR A 1 268 ? -10.556 3.981 2.045 1.00 89.56 268 TYR A CA 1
ATOM 2089 C C . TYR A 1 268 ? -11.557 4.057 0.881 1.00 89.56 268 TYR A C 1
ATOM 2091 O O . TYR A 1 268 ? -12.536 3.311 0.864 1.00 89.56 268 TYR A O 1
ATOM 2099 N N . GLN A 1 269 ? -11.312 4.892 -0.137 1.00 85.12 269 GLN A N 1
ATOM 2100 C CA . GLN A 1 269 ? -12.182 4.937 -1.322 1.00 85.12 269 GLN A CA 1
ATOM 2101 C C . GLN A 1 269 ? -12.148 3.625 -2.119 1.00 85.12 269 GLN A C 1
ATOM 2103 O O . GLN A 1 269 ? -13.189 3.175 -2.603 1.00 85.12 269 GLN A O 1
ATOM 2108 N N . ILE A 1 270 ? -10.980 2.986 -2.239 1.00 86.00 270 ILE A N 1
ATOM 2109 C CA . ILE A 1 270 ? -10.854 1.666 -2.874 1.00 86.00 270 ILE A CA 1
ATOM 2110 C C . ILE A 1 270 ? -11.653 0.627 -2.071 1.00 86.00 270 ILE A C 1
ATOM 2112 O O . ILE A 1 270 ? -12.463 -0.092 -2.651 1.00 86.00 270 ILE A O 1
ATOM 2116 N N . GLY A 1 271 ? -11.512 0.612 -0.744 1.00 91.12 271 GLY A N 1
ATOM 2117 C CA . GLY A 1 271 ? -12.225 -0.271 0.179 1.00 91.12 271 GLY A CA 1
ATOM 2118 C C . GLY A 1 271 ? -13.743 -0.116 0.102 1.00 91.12 271 GLY A C 1
ATOM 2119 O O . GLY A 1 271 ? -14.462 -1.109 0.038 1.00 91.12 271 GLY A O 1
ATOM 2120 N N . ARG A 1 272 ? -14.258 1.115 -0.000 1.00 90.06 272 ARG A N 1
ATOM 2121 C CA . ARG A 1 272 ? -15.699 1.352 -0.209 1.00 90.06 272 ARG A CA 1
ATOM 2122 C C . ARG A 1 272 ? -16.207 0.746 -1.513 1.00 90.06 272 ARG A C 1
ATOM 2124 O O . ARG A 1 272 ? -17.273 0.137 -1.535 1.00 90.06 272 ARG A O 1
ATOM 2131 N N . ASN A 1 273 ? -15.462 0.924 -2.604 1.00 84.31 273 ASN A N 1
ATOM 2132 C CA . ASN A 1 273 ? -15.837 0.348 -3.896 1.00 84.31 273 ASN A CA 1
ATOM 2133 C C . ASN A 1 273 ? -15.745 -1.176 -3.878 1.00 84.31 273 ASN A C 1
ATOM 2135 O O . ASN A 1 273 ? -16.607 -1.844 -4.440 1.00 84.31 273 ASN A O 1
ATOM 2139 N N . PHE A 1 274 ? -14.730 -1.716 -3.210 1.00 91.38 274 PHE A N 1
ATOM 2140 C CA . PHE A 1 274 ? -14.585 -3.143 -2.979 1.00 91.38 274 PHE A CA 1
ATOM 2141 C C . PHE A 1 274 ? -15.799 -3.718 -2.244 1.00 91.38 274 PHE A C 1
ATOM 2143 O O . PHE A 1 274 ? -16.423 -4.636 -2.762 1.00 91.38 274 PHE A O 1
ATOM 2150 N N . LEU A 1 275 ? -16.209 -3.120 -1.121 1.00 91.50 275 LEU A N 1
ATOM 2151 C CA . LEU A 1 275 ? -17.391 -3.554 -0.366 1.00 91.50 275 LEU A CA 1
ATOM 2152 C C . LEU A 1 275 ? -18.676 -3.476 -1.199 1.00 91.50 275 LEU A C 1
ATOM 2154 O O . LEU A 1 275 ? -19.494 -4.387 -1.161 1.00 91.50 275 LEU A O 1
ATOM 2158 N N . LYS A 1 276 ? -18.824 -2.428 -2.019 1.00 88.56 276 LYS A N 1
ATOM 2159 C CA . LYS A 1 276 ? -19.954 -2.299 -2.951 1.00 88.56 276 LYS A CA 1
ATOM 2160 C C . LYS A 1 276 ? -19.974 -3.407 -4.014 1.00 88.56 276 LYS A C 1
ATOM 2162 O O . LYS A 1 276 ? -21.044 -3.833 -4.430 1.00 88.56 276 LYS A O 1
ATOM 2167 N N . LEU A 1 277 ? -18.812 -3.830 -4.509 1.00 87.31 277 LEU A N 1
ATOM 2168 C CA . LEU A 1 277 ? -18.697 -4.872 -5.537 1.00 87.31 277 LEU A CA 1
ATOM 2169 C C . LEU A 1 277 ? -18.781 -6.291 -4.953 1.00 87.31 277 LEU A C 1
ATOM 2171 O O . LEU A 1 277 ? -19.171 -7.215 -5.663 1.00 87.31 277 LEU A O 1
ATOM 2175 N N . GLU A 1 278 ? -18.446 -6.454 -3.675 1.00 86.94 278 GLU A N 1
ATOM 2176 C CA . GLU A 1 278 ? -18.553 -7.692 -2.894 1.00 86.94 278 GLU A CA 1
ATOM 2177 C C . GLU A 1 278 ? -19.764 -7.644 -1.935 1.00 86.94 278 GLU A C 1
ATOM 2179 O O . GLU A 1 278 ? -19.701 -8.130 -0.804 1.00 86.94 278 GLU A O 1
ATOM 2184 N N . GLU A 1 279 ? -20.865 -7.026 -2.378 1.00 88.19 279 GLU A N 1
ATOM 2185 C CA . GLU A 1 279 ? -22.062 -6.782 -1.564 1.00 88.19 279 GLU A CA 1
ATOM 2186 C C . GLU A 1 279 ? -22.599 -8.068 -0.914 1.00 88.19 279 GLU A C 1
ATOM 2188 O O . GLU A 1 279 ? -22.722 -9.118 -1.549 1.00 88.19 279 GLU A O 1
ATOM 2193 N N . GLY A 1 280 ? -22.941 -7.973 0.374 1.00 88.81 280 GLY A N 1
ATOM 2194 C CA . GLY A 1 280 ? -23.494 -9.081 1.155 1.00 88.81 280 GLY A CA 1
ATOM 2195 C C . GLY A 1 280 ? -22.455 -10.058 1.708 1.00 88.81 280 GLY A C 1
ATOM 2196 O O . GLY A 1 280 ? -22.833 -10.991 2.416 1.00 88.81 280 GLY A O 1
ATOM 2197 N N . ARG A 1 281 ? -21.161 -9.853 1.429 1.00 92.12 281 ARG A N 1
ATOM 2198 C CA . ARG A 1 281 ? -20.080 -10.685 1.976 1.00 92.12 281 ARG A CA 1
ATOM 2199 C C . ARG A 1 281 ? -19.779 -10.400 3.445 1.00 92.12 281 ARG A C 1
ATOM 2201 O O . ARG A 1 281 ? -19.482 -11.324 4.190 1.00 92.12 281 ARG A O 1
ATOM 2208 N N . TYR A 1 282 ? -19.864 -9.137 3.849 1.00 93.38 282 TYR A N 1
ATOM 2209 C CA . TYR A 1 282 ? -19.496 -8.677 5.183 1.00 93.38 282 TYR A CA 1
ATOM 2210 C C . TYR A 1 282 ? -20.720 -8.161 5.936 1.00 93.38 282 TYR A C 1
ATOM 2212 O O . TYR A 1 282 ? -21.641 -7.588 5.354 1.00 93.38 282 TYR A O 1
ATOM 2220 N N . THR A 1 283 ? -20.737 -8.348 7.255 1.00 94.00 283 THR A N 1
ATOM 2221 C CA . THR A 1 283 ? -21.720 -7.668 8.113 1.00 94.00 283 THR A CA 1
ATOM 2222 C C . THR A 1 283 ? -21.448 -6.158 8.150 1.00 94.00 283 THR A C 1
ATOM 2224 O O . THR A 1 283 ? -20.298 -5.749 7.987 1.00 94.00 283 THR A O 1
ATOM 2227 N N . PRO A 1 284 ? -22.442 -5.297 8.445 1.00 91.69 284 PRO A N 1
ATOM 2228 C CA . PRO A 1 284 ? -22.213 -3.852 8.555 1.00 91.69 284 PRO A CA 1
ATOM 2229 C C . PRO A 1 284 ? -21.092 -3.465 9.536 1.00 91.69 284 PRO A C 1
ATOM 2231 O O . PRO A 1 284 ? -20.383 -2.488 9.311 1.00 91.69 284 PRO A O 1
ATOM 2234 N N . GLN A 1 285 ? -20.910 -4.240 10.609 1.00 92.44 285 GLN A N 1
ATOM 2235 C CA . GLN A 1 285 ? -19.831 -4.065 11.582 1.00 92.44 285 GLN A CA 1
ATOM 2236 C C . GLN A 1 285 ? -18.469 -4.454 11.001 1.00 92.44 285 GLN A C 1
ATOM 2238 O O . GLN A 1 285 ? -17.489 -3.749 11.225 1.00 92.44 285 GLN A O 1
ATOM 2243 N N . GLN A 1 286 ? -18.395 -5.547 10.240 1.00 96.06 286 GLN A N 1
ATOM 2244 C CA . GLN A 1 286 ? -17.181 -5.942 9.522 1.00 96.06 286 GLN A CA 1
ATOM 2245 C C . GLN A 1 286 ? -16.807 -4.920 8.442 1.00 96.06 286 GLN A C 1
ATOM 2247 O O . GLN A 1 286 ? -15.634 -4.590 8.313 1.00 96.06 286 GLN A O 1
ATOM 2252 N N . GLU A 1 287 ? -17.785 -4.369 7.718 1.00 95.62 287 GLU A N 1
ATOM 2253 C CA . GLU A 1 287 ? -17.562 -3.284 6.755 1.00 95.62 287 GLU A CA 1
ATOM 2254 C C . GLU A 1 287 ? -16.972 -2.038 7.428 1.00 95.62 287 GLU A C 1
ATOM 2256 O O . GLU A 1 287 ? -15.971 -1.495 6.962 1.00 95.62 287 GLU A O 1
ATOM 2261 N N . GLU A 1 288 ? -17.558 -1.605 8.550 1.00 95.50 288 GLU A N 1
ATOM 2262 C CA . GLU A 1 288 ? -17.047 -0.483 9.345 1.00 95.50 288 GLU A CA 1
ATOM 2263 C C . GLU A 1 288 ? -15.622 -0.757 9.849 1.00 95.50 288 GLU A C 1
ATOM 2265 O O . GLU A 1 288 ? -14.732 0.080 9.684 1.00 95.50 288 GLU A O 1
ATOM 2270 N N . THR A 1 289 ? -15.394 -1.952 10.399 1.00 97.44 289 THR A N 1
ATOM 2271 C CA . THR A 1 289 ? -14.091 -2.381 10.927 1.00 97.44 289 THR A CA 1
ATOM 2272 C C . THR A 1 289 ? -13.034 -2.404 9.822 1.00 97.44 289 THR A C 1
ATOM 2274 O O . THR A 1 289 ? -11.947 -1.859 10.001 1.00 97.44 289 THR A O 1
ATOM 2277 N N . LEU A 1 290 ? -13.355 -2.958 8.647 1.00 97.75 290 LEU A N 1
ATOM 2278 C CA . LEU A 1 290 ? -12.455 -2.987 7.493 1.00 97.75 290 LEU A CA 1
ATOM 2279 C C . LEU A 1 290 ? -12.054 -1.575 7.061 1.00 97.75 290 LEU A C 1
ATOM 2281 O O . LEU A 1 290 ? -10.870 -1.292 6.888 1.00 97.75 290 LEU A O 1
ATOM 2285 N N . LEU A 1 291 ? -13.033 -0.682 6.901 1.00 96.94 291 LEU A N 1
ATOM 2286 C CA . LEU A 1 291 ? -12.790 0.676 6.424 1.00 96.94 291 LEU A CA 1
ATOM 2287 C C . LEU A 1 291 ? -11.970 1.511 7.413 1.00 96.94 291 LEU A C 1
ATOM 2289 O O . LEU A 1 291 ? -11.098 2.265 6.983 1.00 96.94 291 LEU A O 1
ATOM 2293 N N . TYR A 1 292 ? -12.206 1.375 8.721 1.00 97.88 292 TYR A N 1
ATOM 2294 C CA . TYR A 1 292 ? -11.362 2.032 9.718 1.00 97.88 292 TYR A CA 1
ATOM 2295 C C . TYR A 1 292 ? -9.955 1.450 9.757 1.00 97.88 292 TYR A C 1
ATOM 2297 O O . TYR A 1 292 ? -9.009 2.228 9.788 1.00 97.88 292 TYR A O 1
ATOM 2305 N N . GLY A 1 293 ? -9.803 0.123 9.707 1.00 98.06 293 GLY A N 1
ATOM 2306 C CA . GLY A 1 293 ? -8.487 -0.516 9.664 1.00 98.06 293 GLY A CA 1
ATOM 2307 C C . GLY A 1 293 ? -7.669 -0.032 8.467 1.00 98.06 293 GLY A C 1
ATOM 2308 O O . GLY A 1 293 ? -6.518 0.363 8.625 1.00 98.06 293 GLY A O 1
ATOM 2309 N N . ILE A 1 294 ? -8.307 0.067 7.297 1.00 96.88 294 ILE A N 1
ATOM 2310 C CA . ILE A 1 294 ? -7.724 0.666 6.093 1.00 96.88 294 ILE A CA 1
ATOM 2311 C C . ILE A 1 294 ? -7.309 2.128 6.315 1.00 96.88 294 ILE A C 1
ATOM 2313 O O . ILE A 1 294 ? -6.248 2.537 5.861 1.00 96.88 294 ILE A O 1
ATOM 2317 N N . LEU A 1 295 ? -8.112 2.951 6.986 1.00 95.50 295 LEU A N 1
ATOM 2318 C CA . LEU A 1 295 ? -7.776 4.369 7.164 1.00 95.50 295 LEU A CA 1
ATOM 2319 C C . LEU A 1 295 ? -6.501 4.590 7.987 1.00 95.50 295 LEU A C 1
ATOM 2321 O O . LEU A 1 295 ? -5.822 5.593 7.778 1.00 95.50 295 LEU A O 1
ATOM 2325 N N . VAL A 1 296 ? -6.198 3.684 8.919 1.00 97.00 296 VAL A N 1
ATOM 2326 C CA . VAL A 1 296 ? -5.111 3.858 9.894 1.00 97.00 296 VAL A CA 1
ATOM 2327 C C . VAL A 1 296 ? -3.924 2.916 9.693 1.00 97.00 296 VAL A C 1
ATOM 2329 O O . VAL A 1 296 ? -2.999 2.959 10.501 1.00 97.00 296 VAL A O 1
ATOM 2332 N N . HIS A 1 297 ? -3.938 2.060 8.665 1.00 96.31 297 HIS A N 1
ATOM 2333 C CA . HIS A 1 297 ? -2.948 0.984 8.524 1.00 96.31 297 HIS A CA 1
ATOM 2334 C C . HIS A 1 297 ? -1.492 1.473 8.523 1.00 96.31 297 HIS A C 1
ATOM 2336 O O . HIS A 1 297 ? -0.683 0.914 9.262 1.00 96.31 297 HIS A O 1
ATOM 2342 N N . ASP A 1 298 ? -1.208 2.583 7.837 1.00 95.25 298 ASP A N 1
ATOM 2343 C CA . ASP A 1 298 ? 0.149 3.144 7.725 1.00 95.25 298 ASP A CA 1
ATOM 2344 C C . ASP A 1 298 ? 0.493 4.162 8.822 1.00 95.25 298 ASP A C 1
ATOM 2346 O O . ASP A 1 298 ? 1.556 4.775 8.823 1.00 95.25 298 ASP A O 1
ATOM 2350 N N . PHE A 1 299 ? -0.349 4.337 9.848 1.00 95.81 299 PHE A N 1
ATOM 2351 C CA . PHE A 1 299 ? -0.000 5.248 10.952 1.00 95.81 299 PHE A CA 1
ATOM 2352 C C . PHE A 1 299 ? 1.247 4.790 11.720 1.00 95.81 299 PHE A C 1
ATOM 2354 O O . PHE A 1 299 ? 1.882 5.603 12.393 1.00 95.81 299 PHE A O 1
ATOM 2361 N N . GLY A 1 300 ? 1.595 3.504 11.620 1.00 93.75 300 GLY A N 1
ATOM 2362 C CA . GLY A 1 300 ? 2.814 2.927 12.183 1.00 93.75 300 GLY A CA 1
ATOM 2363 C C . GLY A 1 300 ? 4.105 3.407 11.521 1.00 93.75 300 GLY A C 1
ATOM 2364 O O . GLY A 1 300 ? 5.162 3.313 12.142 1.00 93.75 300 GLY A O 1
ATOM 2365 N N . GLU A 1 301 ? 4.022 3.975 10.317 1.00 93.00 301 GLU A N 1
ATOM 2366 C CA . GLU A 1 301 ? 5.174 4.463 9.549 1.00 93.00 301 GLU A CA 1
ATOM 2367 C C . GLU A 1 301 ? 5.634 5.861 10.000 1.00 93.00 301 GLU A C 1
ATOM 2369 O O . GLU A 1 301 ? 6.679 6.361 9.581 1.00 93.00 301 GLU A O 1
ATOM 2374 N N . ALA A 1 302 ? 4.893 6.509 10.903 1.00 90.06 302 ALA A N 1
ATOM 2375 C CA . ALA A 1 302 ? 5.254 7.820 11.423 1.00 90.06 302 ALA A CA 1
ATOM 2376 C C . ALA A 1 302 ? 6.544 7.780 12.266 1.00 90.06 302 ALA A C 1
ATOM 2378 O O . ALA A 1 302 ? 6.748 6.901 13.104 1.00 90.06 302 ALA A O 1
ATOM 2379 N N . ILE A 1 303 ? 7.381 8.808 12.119 1.00 87.12 303 ILE A N 1
ATOM 2380 C CA . ILE A 1 303 ? 8.536 9.059 12.980 1.00 87.12 303 ILE A CA 1
ATOM 2381 C C . ILE A 1 303 ? 8.206 10.240 13.896 1.00 87.12 303 ILE A C 1
ATOM 2383 O O . ILE A 1 303 ? 8.033 11.375 13.453 1.00 87.12 303 ILE A O 1
ATOM 2387 N N . ILE A 1 304 ? 8.121 9.985 15.201 1.00 82.25 304 ILE A N 1
ATOM 2388 C CA . ILE A 1 304 ? 7.709 10.965 16.212 1.00 82.25 304 ILE A CA 1
ATOM 2389 C C . ILE A 1 304 ? 8.831 11.137 17.227 1.00 82.25 304 ILE A C 1
ATOM 2391 O O . ILE A 1 304 ? 9.127 10.234 18.012 1.00 82.25 304 ILE A O 1
ATOM 2395 N N . ASP A 1 305 ? 9.450 12.319 17.234 1.00 81.31 305 ASP A N 1
ATOM 2396 C CA . ASP A 1 305 ? 10.530 12.665 18.167 1.00 81.31 305 ASP A CA 1
ATOM 2397 C C . ASP A 1 305 ? 11.676 11.627 18.169 1.00 81.31 305 ASP A C 1
ATOM 2399 O O . ASP A 1 305 ? 12.237 11.296 19.211 1.00 81.31 305 ASP A O 1
ATOM 2403 N N . GLY A 1 306 ? 12.001 11.089 16.986 1.00 77.81 306 GLY A N 1
ATOM 2404 C CA . GLY A 1 306 ? 13.037 10.066 16.791 1.00 77.81 306 GLY A CA 1
ATOM 2405 C C . GLY A 1 306 ? 12.597 8.626 17.080 1.00 77.81 306 GLY A C 1
ATOM 2406 O O . GLY A 1 306 ? 13.422 7.723 16.979 1.00 77.81 306 GLY A O 1
ATOM 2407 N N . ASN A 1 307 ? 11.327 8.396 17.425 1.00 76.31 307 ASN A N 1
ATOM 2408 C CA . ASN A 1 307 ? 10.747 7.060 17.592 1.00 76.31 307 ASN A CA 1
ATOM 2409 C C . ASN A 1 307 ? 9.974 6.656 16.335 1.00 76.31 307 ASN A C 1
ATOM 2411 O O . ASN A 1 307 ? 9.261 7.485 15.778 1.00 76.31 307 ASN A O 1
ATOM 2415 N N . GLY A 1 308 ? 10.062 5.387 15.939 1.00 83.00 308 GLY A N 1
ATOM 2416 C CA . GLY A 1 308 ? 9.537 4.892 14.662 1.00 83.00 308 GLY A CA 1
ATOM 2417 C C . GLY A 1 308 ? 10.655 4.673 13.643 1.00 83.00 308 GLY A C 1
ATOM 2418 O O . GLY A 1 308 ? 11.812 5.001 13.907 1.00 83.00 308 GLY A O 1
ATOM 2419 N N . ILE A 1 309 ? 10.316 4.065 12.508 1.00 82.12 309 ILE A N 1
ATOM 2420 C CA . ILE A 1 309 ? 11.297 3.614 11.503 1.00 82.12 309 ILE A CA 1
ATOM 2421 C C . ILE A 1 309 ? 10.989 4.076 10.072 1.00 82.12 309 ILE A C 1
ATOM 2423 O O . ILE A 1 309 ? 11.818 3.852 9.193 1.00 82.12 309 ILE A O 1
ATOM 2427 N N . GLY A 1 310 ? 9.863 4.760 9.843 1.00 86.31 310 GLY A N 1
ATOM 2428 C CA . GLY A 1 310 ? 9.450 5.191 8.504 1.00 86.31 310 GLY A CA 1
ATOM 2429 C C . GLY A 1 310 ? 8.796 4.079 7.678 1.00 86.31 310 GLY A C 1
ATOM 2430 O O . GLY A 1 310 ? 8.607 2.967 8.168 1.00 86.31 310 GLY A O 1
ATOM 2431 N N . ASP A 1 311 ? 8.510 4.391 6.410 1.00 83.19 311 ASP A N 1
ATOM 2432 C CA . ASP A 1 311 ? 8.117 3.416 5.380 1.00 83.19 311 ASP A CA 1
ATOM 2433 C C . ASP A 1 311 ? 9.310 2.496 5.077 1.00 83.19 311 ASP A C 1
ATOM 2435 O O . ASP A 1 311 ? 10.267 2.857 4.375 1.00 83.19 311 ASP A O 1
ATOM 2439 N N . VAL A 1 312 ? 9.283 1.296 5.659 1.00 77.88 312 VAL A N 1
ATOM 2440 C CA . VAL A 1 312 ? 10.299 0.273 5.428 1.00 77.88 312 VAL A CA 1
ATOM 2441 C C . VAL A 1 312 ? 9.829 -0.680 4.340 1.00 77.88 312 VAL A C 1
ATOM 2443 O O . VAL A 1 312 ? 8.921 -1.491 4.523 1.00 77.88 312 VAL A O 1
ATOM 2446 N N . SER A 1 313 ? 10.562 -0.679 3.225 1.00 70.25 313 SER A N 1
ATOM 2447 C CA . SER A 1 313 ? 10.330 -1.599 2.111 1.00 70.25 313 SER A CA 1
ATOM 2448 C C . SER A 1 313 ? 10.199 -3.058 2.568 1.00 70.25 313 SER A C 1
ATOM 2450 O O . SER A 1 313 ? 11.077 -3.598 3.245 1.00 70.25 313 SER A O 1
ATOM 2452 N N . ALA A 1 314 ? 9.171 -3.750 2.069 1.00 68.06 314 ALA A N 1
ATOM 2453 C CA . ALA A 1 314 ? 8.834 -5.130 2.440 1.00 68.06 314 ALA A CA 1
ATOM 2454 C C . ALA A 1 314 ? 9.989 -6.156 2.335 1.00 68.06 314 ALA A C 1
ATOM 2456 O O . ALA A 1 314 ? 9.952 -7.198 2.976 1.00 68.06 314 ALA A O 1
ATOM 2457 N N . GLN A 1 315 ? 11.028 -5.881 1.538 1.00 63.88 315 GLN A N 1
ATOM 2458 C CA . GLN A 1 315 ? 12.206 -6.751 1.383 1.00 63.88 315 GLN A CA 1
ATOM 2459 C C . GLN A 1 315 ? 13.148 -6.753 2.591 1.00 63.88 315 GLN A C 1
ATOM 2461 O O . GLN A 1 315 ? 13.899 -7.706 2.782 1.00 63.88 315 GLN A O 1
ATOM 2466 N N . ILE A 1 316 ? 13.164 -5.659 3.349 1.00 70.94 316 ILE A N 1
ATOM 2467 C CA . ILE A 1 316 ? 14.070 -5.449 4.485 1.00 70.94 316 ILE A CA 1
ATOM 2468 C C . ILE A 1 316 ? 13.308 -5.335 5.813 1.00 70.94 316 ILE A C 1
ATOM 2470 O O . ILE A 1 316 ? 13.926 -5.213 6.870 1.00 70.94 316 ILE A O 1
ATOM 2474 N N . LYS A 1 317 ? 11.972 -5.392 5.766 1.00 75.44 317 LYS A N 1
ATOM 2475 C CA . LYS A 1 317 ? 11.089 -5.384 6.932 1.00 75.44 317 LYS A CA 1
ATOM 2476 C C . LYS A 1 317 ? 11.311 -6.651 7.770 1.00 75.44 317 LYS A C 1
ATOM 2478 O O . LYS A 1 317 ? 11.345 -7.758 7.234 1.00 75.44 317 LYS A O 1
ATOM 2483 N N . THR A 1 318 ? 11.522 -6.487 9.076 1.00 84.75 318 THR A N 1
ATOM 2484 C CA . THR A 1 318 ? 11.723 -7.588 10.033 1.00 84.75 318 THR A CA 1
ATOM 2485 C C . THR A 1 318 ? 10.564 -7.648 11.025 1.00 84.75 318 THR A C 1
ATOM 2487 O O . THR A 1 318 ? 9.748 -6.731 11.092 1.00 84.75 318 THR A O 1
ATOM 2490 N N . LYS A 1 319 ? 10.509 -8.698 11.853 1.00 83.44 319 LYS A N 1
ATOM 2491 C CA . LYS A 1 319 ? 9.502 -8.798 12.924 1.00 83.44 319 LYS A CA 1
ATOM 2492 C C . LYS A 1 319 ? 9.645 -7.690 13.966 1.00 83.44 319 LYS A C 1
ATOM 2494 O O . LYS A 1 319 ? 8.659 -7.257 14.551 1.00 83.44 319 LYS A O 1
ATOM 2499 N N . GLU A 1 320 ? 10.870 -7.236 14.211 1.00 82.88 320 GLU A N 1
ATOM 2500 C CA . GLU A 1 320 ? 11.125 -6.092 15.082 1.00 82.88 320 GLU A CA 1
ATOM 2501 C C . GLU A 1 320 ? 10.566 -4.804 14.470 1.00 82.88 320 GLU A C 1
ATOM 2503 O O . GLU A 1 320 ? 9.951 -4.023 15.190 1.00 82.88 320 GLU A O 1
ATOM 2508 N N . HIS A 1 321 ? 10.718 -4.610 13.153 1.00 85.75 321 HIS A N 1
ATOM 2509 C CA . HIS A 1 321 ? 10.113 -3.480 12.444 1.00 85.75 321 HIS A CA 1
ATOM 2510 C C . HIS A 1 321 ? 8.582 -3.495 12.561 1.00 85.75 321 HIS A C 1
ATOM 2512 O O . HIS A 1 321 ? 8.000 -2.501 12.984 1.00 85.75 321 HIS A O 1
ATOM 2518 N N . GLU A 1 322 ? 7.946 -4.642 12.304 1.00 84.19 322 GLU A N 1
ATOM 2519 C CA . GLU A 1 322 ? 6.492 -4.813 12.459 1.00 84.19 322 GLU A CA 1
ATOM 2520 C C . GLU A 1 322 ? 6.026 -4.490 13.890 1.00 84.19 322 GLU A C 1
ATOM 2522 O O . GLU A 1 322 ? 5.045 -3.776 14.089 1.00 84.19 322 GLU A O 1
ATOM 2527 N N . ALA A 1 323 ? 6.752 -4.958 14.910 1.00 82.62 323 ALA A N 1
ATOM 2528 C CA . ALA A 1 323 ? 6.413 -4.669 16.301 1.00 82.62 323 ALA A CA 1
ATOM 2529 C C . ALA A 1 323 ? 6.551 -3.176 16.648 1.00 82.62 323 ALA A C 1
ATOM 2531 O O . ALA A 1 323 ? 5.771 -2.653 17.449 1.00 82.62 323 ALA A O 1
ATOM 2532 N N . ILE A 1 324 ? 7.539 -2.479 16.077 1.00 83.50 324 ILE A N 1
ATOM 2533 C CA . ILE A 1 324 ? 7.691 -1.029 16.252 1.00 83.50 324 ILE A CA 1
ATOM 2534 C C . ILE A 1 324 ? 6.508 -0.304 15.611 1.00 83.50 324 ILE A C 1
ATOM 2536 O O . ILE A 1 324 ? 5.869 0.500 16.287 1.00 83.50 324 ILE A O 1
ATOM 2540 N N . GLU A 1 325 ? 6.178 -0.621 14.361 1.00 90.94 325 GLU A N 1
ATOM 2541 C CA . GLU A 1 325 ? 5.072 0.011 13.637 1.00 90.94 325 GLU A CA 1
ATOM 2542 C C . GLU A 1 325 ? 3.730 -0.175 14.348 1.00 90.94 325 GLU A C 1
ATOM 2544 O O . GLU A 1 325 ? 2.996 0.794 14.507 1.00 90.94 325 GLU A O 1
ATOM 2549 N N . VAL A 1 326 ? 3.432 -1.370 14.872 1.00 88.12 326 VAL A N 1
ATOM 2550 C CA . VAL A 1 326 ? 2.201 -1.614 15.649 1.00 88.12 326 VAL A CA 1
ATOM 2551 C C . VAL A 1 326 ? 2.128 -0.700 16.877 1.00 88.12 326 VAL A C 1
ATOM 2553 O O . VAL A 1 326 ? 1.086 -0.104 17.165 1.00 88.12 326 VAL A O 1
ATOM 2556 N N . ASN A 1 327 ? 3.238 -0.553 17.606 1.00 85.94 327 ASN A N 1
ATOM 2557 C CA . ASN A 1 327 ? 3.290 0.321 18.778 1.00 85.94 327 ASN A CA 1
ATOM 2558 C C . ASN A 1 327 ? 3.123 1.797 18.396 1.00 85.94 327 ASN A C 1
ATOM 2560 O O . ASN A 1 327 ? 2.403 2.529 19.080 1.00 85.94 327 ASN A O 1
ATOM 2564 N N . ILE A 1 328 ? 3.762 2.230 17.305 1.00 91.31 328 ILE A N 1
ATOM 2565 C CA . ILE A 1 328 ? 3.631 3.593 16.786 1.00 91.31 328 ILE A CA 1
ATOM 2566 C C . ILE A 1 328 ? 2.201 3.848 16.310 1.00 91.31 328 ILE A C 1
ATOM 2568 O O . ILE A 1 328 ? 1.616 4.848 16.714 1.00 91.31 328 ILE A O 1
ATOM 2572 N N . ALA A 1 329 ? 1.588 2.934 15.560 1.00 94.25 329 ALA A N 1
ATOM 2573 C CA . ALA A 1 329 ? 0.219 3.071 15.080 1.00 94.25 329 ALA A CA 1
ATOM 2574 C C . ALA A 1 329 ? -0.755 3.258 16.249 1.00 94.25 329 ALA A C 1
ATOM 2576 O O . ALA A 1 329 ? -1.510 4.232 16.286 1.00 94.25 329 ALA A O 1
ATOM 2577 N N . LYS A 1 330 ? -0.684 2.392 17.270 1.00 91.38 330 LYS A N 1
ATOM 2578 C CA . LYS A 1 330 ? -1.533 2.506 18.468 1.00 91.38 330 LYS A CA 1
ATOM 2579 C C . LYS A 1 330 ? -1.279 3.802 19.237 1.00 91.38 330 LYS A C 1
ATOM 2581 O O . LYS A 1 330 ? -2.237 4.401 19.731 1.00 91.38 330 LYS A O 1
ATOM 2586 N N . LEU A 1 331 ? -0.029 4.266 19.322 1.00 88.25 331 LEU A N 1
ATOM 2587 C CA . LEU A 1 331 ? 0.316 5.553 19.934 1.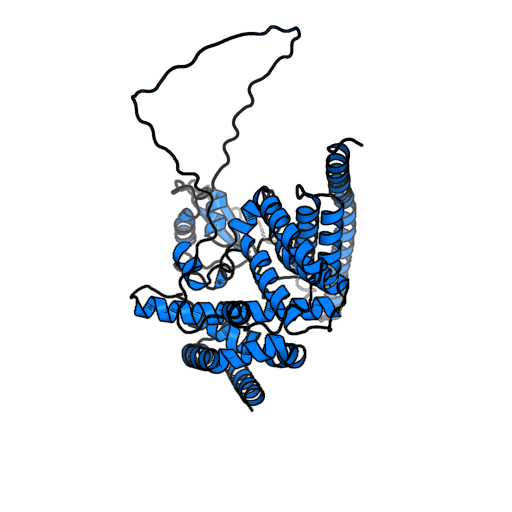00 88.25 331 LEU A CA 1
ATOM 2588 C C . LEU A 1 331 ? -0.289 6.729 19.156 1.00 88.25 331 LEU A C 1
ATOM 2590 O O . LEU A 1 331 ? -0.924 7.594 19.763 1.00 88.25 331 LEU A O 1
ATOM 2594 N N . VAL A 1 332 ? -0.113 6.752 17.833 1.00 93.31 332 VAL A N 1
ATOM 2595 C CA . VAL A 1 332 ? -0.665 7.786 16.952 1.00 93.31 332 VAL A CA 1
ATOM 2596 C C . VAL A 1 332 ? -2.173 7.829 17.122 1.00 93.31 332 VAL A C 1
ATOM 2598 O O . VAL A 1 332 ? -2.690 8.859 17.543 1.00 93.31 332 VAL A O 1
ATOM 2601 N N . ILE A 1 333 ? -2.863 6.702 16.920 1.00 94.75 333 ILE A N 1
ATOM 2602 C CA . ILE A 1 333 ? -4.321 6.615 17.054 1.00 94.75 333 ILE A CA 1
ATOM 2603 C C . ILE A 1 333 ? -4.759 7.125 18.435 1.00 94.75 333 ILE A C 1
ATOM 2605 O O . ILE A 1 333 ? -5.598 8.017 18.523 1.00 94.75 333 ILE A O 1
ATOM 2609 N N . SER A 1 334 ? -4.142 6.644 19.519 1.00 90.19 334 SER A N 1
ATOM 2610 C CA . SER A 1 334 ? -4.528 6.990 20.898 1.00 90.19 334 SER A CA 1
ATOM 2611 C C . SER A 1 334 ? -4.357 8.467 21.264 1.00 90.19 334 SER A C 1
ATOM 2613 O O . SER A 1 334 ? -4.959 8.929 22.240 1.00 90.19 334 SER A O 1
ATOM 2615 N N . THR A 1 335 ? -3.506 9.194 20.536 1.00 88.56 335 THR A N 1
ATOM 2616 C CA . THR A 1 335 ? -3.157 10.596 20.816 1.00 88.56 335 THR A CA 1
ATOM 2617 C C . THR A 1 335 ? -3.844 11.591 19.888 1.00 88.56 335 THR A C 1
ATOM 2619 O O . THR A 1 335 ? -3.718 12.800 20.099 1.00 88.56 335 THR A O 1
ATOM 2622 N N . LEU A 1 336 ? -4.613 11.114 18.905 1.00 92.31 336 LEU A N 1
ATOM 2623 C CA . LEU A 1 336 ? -5.388 11.983 18.029 1.00 92.31 336 LEU A CA 1
ATOM 2624 C C . LEU A 1 336 ? -6.420 12.802 18.822 1.00 92.31 336 LEU A C 1
ATOM 2626 O O . LEU A 1 336 ? -7.055 12.277 19.743 1.00 92.31 336 LEU A O 1
ATOM 2630 N N . PRO A 1 337 ? -6.655 14.072 18.445 1.00 93.12 337 PRO A N 1
ATOM 2631 C CA . PRO A 1 337 ? -7.672 14.927 19.058 1.00 93.12 337 PRO A CA 1
ATOM 2632 C C . PRO A 1 337 ? -9.102 14.553 18.608 1.00 93.12 337 PRO A C 1
ATOM 2634 O O . PRO A 1 337 ? -9.829 15.382 18.062 1.00 93.12 337 PRO A O 1
ATOM 2637 N N . LEU A 1 338 ? -9.509 13.301 18.835 1.00 93.44 338 LEU A N 1
ATOM 2638 C CA . LEU A 1 338 ? -10.820 12.733 18.495 1.00 93.44 338 LEU A CA 1
ATOM 2639 C C . LEU A 1 338 ? -11.570 12.270 19.754 1.00 93.44 338 LEU A C 1
ATOM 2641 O O . LEU A 1 338 ? -11.009 12.207 20.848 1.00 93.44 338 LEU A O 1
ATOM 2645 N N . GLU A 1 339 ? -12.859 11.964 19.613 1.00 94.12 339 GLU A N 1
ATOM 2646 C CA . GLU A 1 339 ? -13.669 11.423 20.701 1.00 94.12 339 GLU A CA 1
ATOM 2647 C C . GLU A 1 339 ? -13.209 10.014 21.119 1.00 94.12 339 GLU A C 1
ATOM 2649 O O . GLU A 1 339 ? -12.885 9.182 20.273 1.00 94.12 339 GLU A O 1
ATOM 2654 N N . ASP A 1 340 ? -13.242 9.731 22.428 1.00 89.62 340 ASP A N 1
ATOM 2655 C CA . ASP A 1 340 ? -12.777 8.467 23.022 1.00 89.62 340 ASP A CA 1
ATOM 2656 C C . ASP A 1 340 ? -13.390 7.225 22.341 1.00 89.62 340 ASP A C 1
ATOM 2658 O O . ASP A 1 340 ? -12.669 6.271 22.064 1.00 89.62 340 ASP A O 1
ATOM 2662 N N . GLU A 1 341 ? -14.678 7.277 21.990 1.00 92.50 341 GLU A N 1
ATOM 2663 C CA . GLU A 1 341 ? -15.384 6.198 21.281 1.00 92.50 341 GLU A CA 1
ATOM 2664 C C . GLU A 1 341 ? -14.801 5.926 19.882 1.00 92.50 341 GLU A C 1
ATOM 2666 O O . GLU A 1 341 ? -14.662 4.774 19.472 1.00 92.50 341 GLU A O 1
ATOM 2671 N N . LEU A 1 342 ? -14.443 6.977 19.136 1.00 94.56 342 LEU A N 1
ATOM 2672 C CA . LEU A 1 342 ? -13.849 6.821 17.809 1.00 94.56 342 LEU A CA 1
ATOM 2673 C C . LEU A 1 342 ? -12.424 6.271 17.922 1.00 94.56 342 LEU A C 1
ATOM 2675 O O . LEU A 1 342 ? -12.047 5.410 17.136 1.00 94.56 342 LEU A O 1
ATOM 2679 N N . ILE A 1 343 ? -11.656 6.699 18.929 1.00 94.00 343 ILE A N 1
ATOM 2680 C CA . ILE A 1 343 ? -10.327 6.136 19.204 1.00 94.00 343 ILE A CA 1
ATOM 2681 C C . ILE A 1 343 ? -10.402 4.631 19.474 1.00 94.00 343 ILE A C 1
ATOM 2683 O O . ILE A 1 343 ? -9.635 3.871 18.888 1.00 94.00 343 ILE A O 1
ATOM 2687 N N . GLU A 1 344 ? -11.339 4.189 20.315 1.00 91.88 344 GLU A N 1
ATOM 2688 C CA . GLU A 1 344 ? -11.532 2.764 20.616 1.00 91.88 344 GLU A CA 1
ATOM 2689 C C . GLU A 1 344 ? -11.886 1.959 19.359 1.00 91.88 344 GLU A C 1
ATOM 2691 O O . GLU A 1 344 ? -11.306 0.898 19.125 1.00 91.88 344 GLU A O 1
ATOM 2696 N N . LYS A 1 345 ? -12.765 2.493 18.499 1.00 95.50 345 LYS A N 1
ATOM 2697 C CA . LYS A 1 345 ? -13.109 1.876 17.207 1.00 95.50 345 LYS A CA 1
ATOM 2698 C C . LYS A 1 345 ? -11.909 1.763 16.270 1.00 95.50 345 LYS A C 1
ATOM 2700 O O . LYS A 1 345 ? -11.737 0.720 15.641 1.00 95.50 345 LYS A O 1
ATOM 2705 N N . LEU A 1 346 ? -11.077 2.801 16.174 1.00 97.12 346 LEU A N 1
ATOM 2706 C CA . LEU A 1 346 ? -9.885 2.797 15.319 1.00 97.12 346 LEU A CA 1
ATOM 2707 C C . LEU A 1 346 ? -8.844 1.778 15.802 1.00 97.12 346 LEU A C 1
ATOM 2709 O O . LEU A 1 346 ? -8.314 1.032 14.985 1.00 97.12 346 LEU A O 1
ATOM 2713 N N . ILE A 1 347 ? -8.596 1.696 17.116 1.00 95.00 347 ILE A N 1
ATOM 2714 C CA . ILE A 1 347 ? -7.679 0.700 17.700 1.00 95.00 347 ILE A CA 1
ATOM 2715 C C . ILE A 1 347 ? -8.201 -0.716 17.456 1.00 95.00 347 ILE A C 1
ATOM 2717 O O . ILE A 1 347 ? -7.462 -1.554 16.946 1.00 95.00 347 ILE A O 1
ATOM 2721 N N . TYR A 1 348 ? -9.478 -0.967 17.758 1.00 95.88 348 TYR A N 1
ATOM 2722 C CA . TYR A 1 348 ? -10.100 -2.267 17.510 1.00 95.88 348 TYR A CA 1
ATOM 2723 C C . TYR A 1 348 ? -9.981 -2.669 16.036 1.00 95.88 348 TYR A C 1
ATOM 2725 O O . TYR A 1 348 ? -9.603 -3.794 15.720 1.00 95.88 348 TYR A O 1
ATOM 2733 N N . SER A 1 349 ? -10.246 -1.732 15.126 1.00 98.38 349 SER A N 1
ATOM 2734 C CA . SER A 1 349 ? -10.173 -1.977 13.686 1.00 98.38 349 SER A CA 1
ATOM 2735 C C . SER A 1 349 ? -8.753 -2.265 13.213 1.00 98.38 349 SER A C 1
ATOM 2737 O O . SER A 1 349 ? -8.558 -3.176 12.413 1.00 98.38 349 SER A O 1
ATOM 2739 N N . TYR A 1 350 ? -7.754 -1.555 13.739 1.00 98.25 350 TYR A N 1
ATOM 2740 C CA . TYR A 1 350 ? -6.348 -1.858 13.480 1.00 98.25 350 TYR A CA 1
ATOM 2741 C C . TYR A 1 350 ? -5.993 -3.284 13.934 1.00 98.25 350 TYR A C 1
ATOM 2743 O O . TYR A 1 350 ? -5.416 -4.055 13.169 1.00 98.25 350 TYR A O 1
ATOM 2751 N N . GLU A 1 351 ? -6.419 -3.679 15.137 1.00 96.75 351 GLU A N 1
ATOM 2752 C CA . GLU A 1 351 ? -6.177 -5.020 15.684 1.00 96.75 351 GLU A CA 1
ATOM 2753 C C . GLU A 1 351 ? -6.838 -6.125 14.847 1.00 96.75 351 GLU A C 1
ATOM 2755 O O . GLU A 1 351 ? -6.234 -7.168 14.592 1.00 96.75 351 GLU A O 1
ATOM 2760 N N . GLN A 1 352 ? -8.072 -5.908 14.383 1.00 97.69 352 GLN A N 1
ATOM 2761 C CA . GLN A 1 352 ? -8.775 -6.904 13.572 1.00 97.69 352 GLN A CA 1
ATOM 2762 C C . GLN A 1 352 ? -8.204 -7.007 12.155 1.00 97.69 352 GLN A C 1
ATOM 2764 O O . GLN A 1 352 ? -8.005 -8.112 11.654 1.00 97.69 352 GLN A O 1
ATOM 2769 N N . VAL A 1 353 ? -7.935 -5.867 11.516 1.00 98.19 353 VAL A N 1
ATOM 2770 C CA . VAL A 1 353 ? -7.627 -5.786 10.082 1.00 98.19 353 VAL A CA 1
ATOM 2771 C C . VAL A 1 353 ? -6.132 -5.908 9.807 1.00 98.19 353 VAL A C 1
ATOM 2773 O O . VAL A 1 353 ? -5.731 -6.679 8.938 1.00 98.19 353 VAL A O 1
ATOM 2776 N N . VAL A 1 354 ? -5.305 -5.160 10.540 1.00 96.38 354 VAL A N 1
ATOM 2777 C CA . VAL A 1 354 ? -3.861 -5.052 10.287 1.00 96.38 354 VAL A CA 1
ATOM 2778 C C . VAL A 1 354 ? -3.122 -6.163 11.031 1.00 96.38 354 VAL A C 1
ATOM 2780 O O . VAL A 1 354 ? -2.459 -6.993 10.406 1.00 96.38 354 VAL A O 1
ATOM 2783 N N . GLU A 1 355 ? -3.321 -6.272 12.349 1.00 94.56 355 GLU A N 1
ATOM 2784 C CA . GLU A 1 355 ? -2.678 -7.313 13.176 1.00 94.56 355 GLU A CA 1
ATOM 2785 C C . GLU A 1 355 ? -3.277 -8.715 12.959 1.00 94.56 355 GLU A C 1
ATOM 2787 O O . GLU A 1 355 ? -2.636 -9.720 13.270 1.00 94.56 355 GLU A O 1
ATOM 2792 N N . GLY A 1 356 ? -4.467 -8.806 12.357 1.00 94.81 356 GLY A N 1
ATOM 2793 C CA . GLY A 1 356 ? -5.079 -10.076 11.958 1.00 94.81 356 GLY A CA 1
ATOM 2794 C C . GLY A 1 356 ? -5.951 -10.741 13.011 1.00 94.81 356 GLY A C 1
ATOM 2795 O O . GLY A 1 356 ? -6.037 -11.968 13.032 1.00 94.81 356 GLY A O 1
ATOM 2796 N N . GLY A 1 357 ? -6.594 -9.956 13.878 1.00 96.06 357 GLY A N 1
ATOM 2797 C CA . GLY A 1 357 ? -7.605 -10.458 14.808 1.00 96.06 357 GLY A CA 1
ATOM 2798 C C . GLY A 1 357 ? -8.810 -11.101 14.109 1.00 96.06 357 GLY A C 1
ATOM 2799 O O . GLY A 1 357 ? -9.318 -12.112 14.595 1.00 96.06 357 GLY A O 1
ATOM 2800 N N . ASP A 1 358 ? -9.207 -10.585 12.940 1.00 97.19 358 ASP A N 1
ATOM 2801 C CA . ASP A 1 358 ? -10.213 -11.197 12.066 1.00 97.19 358 ASP A CA 1
ATOM 2802 C C . ASP A 1 358 ? -9.536 -11.675 10.762 1.00 97.19 358 ASP A C 1
ATOM 2804 O O . ASP A 1 358 ? -9.128 -10.852 9.933 1.00 97.19 358 ASP A O 1
ATOM 2808 N N . PRO A 1 359 ? -9.403 -13.000 10.547 1.00 96.75 359 PRO A N 1
ATOM 2809 C CA . PRO A 1 359 ? -8.745 -13.543 9.360 1.00 96.75 359 PRO A CA 1
ATOM 2810 C C . PRO A 1 359 ? -9.413 -13.161 8.035 1.00 96.75 359 PRO A C 1
ATOM 2812 O O . PRO A 1 359 ? -8.720 -13.031 7.025 1.00 96.75 359 PRO A O 1
ATOM 2815 N N . GLU A 1 360 ? -10.737 -12.986 8.014 1.00 96.50 360 GLU A N 1
ATOM 2816 C CA . GLU A 1 360 ? -11.471 -12.646 6.795 1.00 96.50 360 GLU A CA 1
ATOM 2817 C C . GLU A 1 360 ? -11.249 -11.178 6.420 1.00 96.50 360 GLU A C 1
ATOM 2819 O O . GLU A 1 360 ? -11.009 -10.855 5.251 1.00 96.50 360 GLU A O 1
ATOM 2824 N N . LEU A 1 361 ? -11.262 -10.289 7.418 1.00 97.75 361 LEU A N 1
ATOM 2825 C CA . LEU A 1 361 ? -10.953 -8.875 7.215 1.00 97.75 361 LEU A CA 1
ATOM 2826 C C . LEU A 1 361 ? -9.486 -8.661 6.846 1.00 97.75 361 LEU A C 1
ATOM 2828 O O . LEU A 1 361 ? -9.197 -7.890 5.930 1.00 97.75 361 LEU A O 1
ATOM 2832 N N . GLN A 1 362 ? -8.564 -9.380 7.491 1.00 97.00 362 GLN A N 1
ATOM 2833 C CA . GLN A 1 362 ? -7.148 -9.313 7.141 1.00 97.00 362 GLN A CA 1
ATOM 2834 C C . GLN A 1 362 ? -6.897 -9.824 5.716 1.00 97.00 362 GLN A C 1
ATOM 2836 O O . GLN A 1 362 ? -6.087 -9.247 4.989 1.00 97.00 362 GLN A O 1
ATOM 2841 N N . GLN A 1 363 ? -7.587 -10.885 5.285 1.00 96.12 363 GLN A N 1
ATOM 2842 C CA . GLN A 1 363 ? -7.495 -11.363 3.905 1.00 96.12 363 GLN A CA 1
ATOM 2843 C C . GLN A 1 363 ? -7.956 -10.288 2.912 1.00 96.12 363 GLN A C 1
ATOM 2845 O O . GLN A 1 363 ? -7.276 -10.067 1.907 1.00 96.12 363 GLN A O 1
ATOM 2850 N N . ALA A 1 364 ? -9.068 -9.604 3.203 1.00 96.75 364 ALA A N 1
ATOM 2851 C CA . ALA A 1 364 ? -9.589 -8.529 2.359 1.00 96.75 364 ALA A CA 1
ATOM 2852 C C . ALA A 1 364 ? -8.608 -7.356 2.284 1.00 96.75 364 ALA A C 1
ATOM 2854 O O . ALA A 1 364 ? -8.289 -6.873 1.199 1.00 96.75 364 ALA A O 1
ATOM 2855 N N . PHE A 1 365 ? -8.077 -6.939 3.433 1.00 97.56 365 PHE A N 1
ATOM 2856 C CA . PHE A 1 365 ? -7.113 -5.851 3.525 1.00 97.56 365 PHE A CA 1
ATOM 2857 C C . PHE A 1 365 ? -5.815 -6.152 2.770 1.00 97.56 365 PHE A C 1
ATOM 2859 O O . PHE A 1 365 ? -5.426 -5.366 1.911 1.00 97.56 365 PHE A O 1
ATOM 2866 N N . LYS A 1 366 ? -5.205 -7.326 2.982 1.00 95.25 366 LYS A N 1
ATOM 2867 C CA . LYS A 1 366 ? -4.002 -7.747 2.240 1.00 95.25 366 LYS A CA 1
ATOM 2868 C C . LYS A 1 366 ? -4.245 -7.802 0.732 1.00 95.25 366 LYS A C 1
ATOM 2870 O O . LYS A 1 366 ? -3.365 -7.452 -0.052 1.00 95.25 366 LYS A O 1
ATOM 2875 N N . ALA A 1 367 ? -5.441 -8.227 0.318 1.00 94.62 367 ALA A N 1
ATOM 2876 C CA . ALA A 1 367 ? -5.825 -8.238 -1.087 1.00 94.62 367 ALA A CA 1
ATOM 2877 C C . ALA A 1 367 ? -5.921 -6.820 -1.666 1.00 94.62 367 ALA A C 1
ATOM 2879 O O . ALA A 1 367 ? -5.419 -6.577 -2.764 1.00 94.62 367 ALA A O 1
ATOM 2880 N N . LEU A 1 368 ? -6.522 -5.884 -0.927 1.00 94.38 368 LEU A N 1
ATOM 2881 C CA . LEU A 1 368 ? -6.619 -4.475 -1.307 1.00 94.38 368 LEU A CA 1
ATOM 2882 C C . LEU A 1 368 ? -5.243 -3.812 -1.389 1.00 94.38 368 LEU A C 1
ATOM 2884 O O . LEU A 1 368 ? -4.933 -3.214 -2.413 1.00 94.38 368 LEU A O 1
ATOM 2888 N N . GLU A 1 369 ? -4.408 -3.975 -0.365 1.00 92.81 369 GLU A N 1
ATOM 2889 C CA . GLU A 1 369 ? -3.058 -3.404 -0.282 1.00 92.81 369 GLU A CA 1
ATOM 2890 C C . GLU A 1 369 ? -2.176 -3.902 -1.434 1.00 92.81 369 GLU A C 1
ATOM 2892 O O . GLU A 1 369 ? -1.576 -3.119 -2.174 1.00 92.81 369 GLU A O 1
ATOM 2897 N N . LYS A 1 370 ? -2.158 -5.220 -1.669 1.00 92.75 370 LYS A N 1
ATOM 2898 C CA . LYS A 1 370 ? -1.373 -5.805 -2.760 1.00 92.75 370 LYS A CA 1
ATOM 2899 C C . LYS A 1 370 ? -1.897 -5.389 -4.136 1.00 92.75 370 LYS A C 1
ATOM 2901 O O . LYS A 1 370 ? -1.096 -5.160 -5.042 1.00 92.75 370 LYS A O 1
ATOM 2906 N N . THR A 1 371 ? -3.216 -5.276 -4.299 1.00 92.12 371 THR A N 1
ATOM 2907 C CA . THR A 1 371 ? -3.818 -4.810 -5.558 1.00 92.12 371 THR A CA 1
ATOM 2908 C C . THR A 1 371 ? -3.507 -3.335 -5.801 1.00 92.12 371 THR A C 1
ATOM 2910 O O . THR A 1 371 ? -3.155 -2.981 -6.922 1.00 92.12 371 THR A O 1
ATOM 2913 N N . GLU A 1 372 ? -3.563 -2.485 -4.774 1.00 91.12 372 GLU A N 1
ATOM 2914 C CA . GLU A 1 372 ? -3.203 -1.065 -4.871 1.00 91.12 372 GLU A CA 1
ATOM 2915 C C . GLU A 1 372 ? -1.732 -0.880 -5.249 1.00 91.12 372 GLU A C 1
ATOM 2917 O O . GLU A 1 372 ? -1.422 -0.074 -6.124 1.00 91.12 372 GLU A O 1
ATOM 2922 N N . TYR A 1 373 ? -0.836 -1.687 -4.683 1.00 90.81 373 TYR A N 1
ATOM 2923 C CA . TYR A 1 373 ? 0.577 -1.669 -5.055 1.00 90.81 373 TYR A CA 1
ATOM 2924 C C . TYR A 1 373 ? 0.774 -1.920 -6.562 1.00 90.81 373 TYR A C 1
ATOM 2926 O O . TYR A 1 373 ? 1.502 -1.188 -7.236 1.00 90.81 373 TYR A O 1
ATOM 2934 N N . VAL A 1 374 ? 0.058 -2.902 -7.126 1.00 92.31 374 VAL A N 1
ATOM 2935 C CA . VAL A 1 374 ? 0.052 -3.157 -8.578 1.00 92.31 374 VAL A CA 1
ATOM 2936 C C . VAL A 1 374 ? -0.581 -1.996 -9.349 1.00 92.31 374 VAL A C 1
ATOM 2938 O O . VAL A 1 374 ? -0.022 -1.542 -10.348 1.00 92.31 374 VAL A O 1
ATOM 2941 N N . MET A 1 375 ? -1.714 -1.472 -8.873 1.00 88.94 375 MET A N 1
ATOM 2942 C CA . MET A 1 375 ? -2.400 -0.327 -9.479 1.00 88.94 375 MET A CA 1
ATOM 2943 C C . MET A 1 375 ? -1.487 0.892 -9.609 1.00 88.94 375 MET A C 1
ATOM 2945 O O . MET A 1 375 ? -1.492 1.549 -10.650 1.00 88.94 375 MET A O 1
ATOM 2949 N N . THR A 1 376 ? -0.720 1.204 -8.563 1.00 88.62 376 THR A N 1
ATOM 2950 C CA . THR A 1 376 ? 0.187 2.353 -8.551 1.00 88.62 376 THR A CA 1
ATOM 2951 C C . THR A 1 376 ? 1.307 2.184 -9.573 1.00 88.62 376 THR A C 1
ATOM 2953 O O . THR A 1 376 ? 1.581 3.132 -10.307 1.00 88.62 376 THR A O 1
ATOM 2956 N N . ALA A 1 377 ? 1.884 0.988 -9.721 1.00 90.81 377 ALA A N 1
ATOM 2957 C CA . ALA A 1 377 ? 2.907 0.737 -10.738 1.00 90.81 377 ALA A CA 1
ATOM 2958 C C . ALA A 1 377 ? 2.367 0.868 -12.173 1.00 90.81 377 ALA A C 1
ATOM 2960 O O . ALA A 1 377 ? 2.989 1.525 -13.005 1.00 90.81 377 ALA A O 1
ATOM 2961 N N . LEU A 1 378 ? 1.186 0.304 -12.457 1.00 90.69 378 LEU A N 1
ATOM 2962 C CA . LEU A 1 378 ? 0.547 0.418 -13.777 1.00 90.69 378 LEU A CA 1
ATOM 2963 C C . LEU A 1 378 ? 0.172 1.868 -14.105 1.00 90.69 378 LEU A C 1
ATOM 2965 O O . LEU A 1 378 ? 0.350 2.333 -15.228 1.00 90.69 378 LEU A O 1
ATOM 2969 N N . LYS A 1 379 ? -0.306 2.618 -13.110 1.00 87.50 379 LYS A N 1
ATOM 2970 C CA . LYS A 1 379 ? -0.585 4.046 -13.270 1.00 87.50 379 LYS A CA 1
ATOM 2971 C C . LYS A 1 379 ? 0.694 4.842 -13.525 1.00 87.50 379 LYS A C 1
ATOM 2973 O O . LYS A 1 379 ? 0.698 5.733 -14.370 1.00 87.50 379 LYS A O 1
ATOM 2978 N N . ALA A 1 380 ? 1.767 4.531 -12.803 1.00 88.12 380 ALA A N 1
ATOM 2979 C CA . ALA A 1 380 ? 3.059 5.169 -12.994 1.00 88.12 380 ALA A CA 1
ATOM 2980 C C . ALA A 1 380 ? 3.587 4.934 -14.413 1.00 88.12 380 ALA A C 1
ATOM 2982 O O . ALA A 1 380 ? 4.019 5.890 -15.051 1.00 88.12 380 ALA A O 1
ATOM 2983 N N . PHE A 1 381 ? 3.461 3.704 -14.922 1.00 91.12 381 PHE A N 1
ATOM 2984 C CA . PHE A 1 381 ? 3.765 3.352 -16.308 1.00 91.12 381 PHE A CA 1
ATOM 2985 C C . PHE A 1 381 ? 2.994 4.244 -17.294 1.00 91.12 381 PHE A C 1
ATOM 2987 O O . PHE A 1 381 ? 3.599 4.996 -18.057 1.00 91.12 381 PHE A O 1
ATOM 2994 N N . GLN A 1 382 ? 1.659 4.269 -17.211 1.00 88.75 382 GLN A N 1
ATOM 2995 C CA . GLN A 1 382 ? 0.818 5.104 -18.082 1.00 88.75 382 GLN A CA 1
ATOM 2996 C C . GLN A 1 382 ? 1.185 6.596 -18.006 1.00 88.75 382 GLN A C 1
ATOM 2998 O O . GLN A 1 382 ? 1.238 7.294 -19.023 1.00 88.75 382 GLN A O 1
ATOM 3003 N N . ASN A 1 383 ? 1.462 7.100 -16.801 1.00 87.69 383 ASN A N 1
ATOM 3004 C CA . ASN A 1 383 ? 1.855 8.490 -16.596 1.00 87.69 383 ASN A CA 1
ATOM 3005 C C . ASN A 1 383 ? 3.239 8.805 -17.164 1.00 87.69 383 ASN A C 1
ATOM 3007 O O . ASN A 1 383 ? 3.433 9.910 -17.671 1.00 87.69 383 ASN A O 1
ATOM 3011 N N . CYS A 1 384 ? 4.180 7.864 -17.129 1.00 88.12 384 CYS A N 1
ATOM 3012 C CA . CYS A 1 384 ? 5.473 8.031 -17.780 1.00 88.12 384 CYS A CA 1
ATOM 3013 C C . CYS A 1 384 ? 5.325 8.055 -19.303 1.00 88.12 384 CYS A C 1
ATOM 3015 O O . CYS A 1 384 ? 5.823 8.993 -19.919 1.00 88.12 384 CYS A O 1
ATOM 3017 N N . ARG A 1 385 ? 4.536 7.147 -19.902 1.00 87.81 385 ARG A N 1
ATOM 3018 C CA . ARG A 1 385 ? 4.225 7.183 -21.348 1.00 87.81 385 ARG A CA 1
ATOM 3019 C C . ARG A 1 385 ? 3.620 8.533 -21.765 1.00 87.81 385 ARG A C 1
ATOM 3021 O O . ARG A 1 385 ? 4.007 9.117 -22.777 1.00 87.81 385 ARG A O 1
ATOM 3028 N N . ARG A 1 386 ? 2.697 9.075 -20.958 1.00 87.94 386 ARG A N 1
ATOM 3029 C CA . ARG A 1 386 ? 2.120 10.413 -21.176 1.00 87.94 386 ARG A CA 1
ATOM 3030 C C . ARG A 1 386 ? 3.177 11.517 -21.089 1.00 87.94 386 ARG A C 1
ATOM 3032 O O . ARG A 1 386 ? 3.215 12.381 -21.960 1.00 87.94 386 ARG A O 1
ATOM 3039 N N . ARG A 1 387 ? 4.020 11.509 -20.052 1.00 86.31 387 ARG A N 1
ATOM 3040 C CA . ARG A 1 387 ? 5.077 12.518 -19.858 1.00 86.31 387 ARG A CA 1
ATOM 3041 C C . ARG A 1 387 ? 6.104 12.480 -20.990 1.00 86.31 387 ARG A C 1
ATOM 3043 O O . ARG A 1 387 ? 6.463 13.541 -21.493 1.00 86.31 387 ARG A O 1
ATOM 3050 N N . GLU A 1 388 ? 6.483 11.295 -21.461 1.00 86.69 388 GLU A N 1
ATOM 3051 C CA . GLU A 1 388 ? 7.349 11.132 -22.633 1.00 86.69 388 GLU A CA 1
ATOM 3052 C C . GLU A 1 388 ? 6.733 11.768 -23.888 1.00 86.69 388 GLU A C 1
ATOM 3054 O O . GLU A 1 388 ? 7.413 12.512 -24.595 1.00 86.69 388 GLU A O 1
ATOM 3059 N N . ALA A 1 389 ? 5.431 11.568 -24.128 1.00 87.12 389 ALA A N 1
ATOM 3060 C CA . ALA A 1 389 ? 4.717 12.214 -25.234 1.00 87.12 389 ALA A CA 1
ATOM 3061 C C . ALA A 1 389 ? 4.660 13.754 -25.110 1.00 87.12 389 ALA A C 1
ATOM 3063 O O . ALA A 1 389 ? 4.551 14.454 -26.116 1.00 87.12 389 ALA A O 1
ATOM 3064 N N . GLU A 1 390 ? 4.766 14.290 -23.891 1.00 90.12 390 GLU A N 1
ATOM 3065 C CA . GLU A 1 390 ? 4.865 15.727 -23.594 1.00 90.12 390 GLU A CA 1
ATOM 3066 C C . GLU A 1 390 ? 6.315 16.258 -23.626 1.00 90.12 390 GLU A C 1
ATOM 3068 O O . GLU A 1 390 ? 6.538 17.446 -23.386 1.00 90.12 390 GLU A O 1
ATOM 3073 N N . GLY A 1 391 ? 7.313 15.407 -23.898 1.00 88.81 391 GLY A N 1
ATOM 3074 C CA . GLY A 1 391 ? 8.732 15.774 -23.855 1.00 88.81 391 GLY A CA 1
ATOM 3075 C C . GLY A 1 391 ? 9.283 15.985 -22.439 1.00 88.81 391 GLY A C 1
ATOM 3076 O O . GLY A 1 391 ? 10.317 16.633 -22.272 1.00 88.81 391 GLY A O 1
ATOM 3077 N N . LYS A 1 392 ? 8.597 15.466 -21.415 1.00 84.94 392 LYS A N 1
ATOM 3078 C CA . LYS A 1 392 ? 9.046 15.464 -20.016 1.00 84.94 392 LYS A CA 1
ATOM 3079 C C . LYS A 1 392 ? 9.757 14.140 -19.690 1.00 84.94 392 LYS A C 1
ATOM 3081 O O . LYS A 1 392 ? 9.353 13.101 -20.211 1.00 84.94 392 LYS A O 1
ATOM 3086 N N . PRO A 1 393 ? 10.780 14.143 -18.814 1.00 77.00 393 PRO A N 1
ATOM 3087 C CA . PRO A 1 393 ? 11.447 12.910 -18.388 1.00 77.00 393 PRO A CA 1
ATOM 3088 C C . PRO A 1 393 ? 10.486 11.998 -17.607 1.00 77.00 393 PRO A C 1
ATOM 3090 O O . PRO A 1 393 ? 9.663 12.507 -16.853 1.00 77.00 393 PRO A O 1
ATOM 3093 N N . GLY A 1 394 ? 10.584 10.676 -17.780 1.00 73.81 394 GLY A N 1
ATOM 3094 C CA . GLY A 1 394 ? 9.825 9.661 -17.028 1.00 73.81 394 GLY A CA 1
ATOM 3095 C C . GLY A 1 394 ? 10.415 9.364 -15.641 1.00 73.81 394 GLY A C 1
ATOM 3096 O O . GLY A 1 394 ? 11.019 10.246 -15.032 1.00 73.81 394 GLY A O 1
ATOM 3097 N N . VAL A 1 395 ? 10.223 8.136 -15.145 1.00 72.94 395 VAL A N 1
ATOM 3098 C CA . VAL A 1 395 ? 10.972 7.602 -13.990 1.00 72.94 395 VAL A CA 1
ATOM 3099 C C . VAL A 1 395 ? 12.244 6.937 -14.501 1.00 72.94 395 VAL A C 1
ATOM 3101 O O . VAL A 1 395 ? 12.185 6.077 -15.377 1.00 72.94 395 VAL A O 1
ATOM 3104 N N . THR A 1 396 ? 13.397 7.276 -13.937 1.00 73.69 396 THR A N 1
ATOM 3105 C CA . THR A 1 396 ? 14.691 6.727 -14.376 1.00 73.69 396 THR A CA 1
ATOM 3106 C C . THR A 1 396 ? 14.749 5.205 -14.201 1.00 73.69 396 THR A C 1
ATOM 3108 O O . THR A 1 396 ? 15.298 4.492 -15.040 1.00 73.69 396 THR A O 1
ATOM 3111 N N . LEU A 1 397 ? 14.132 4.685 -13.137 1.00 79.94 397 LEU A N 1
ATOM 3112 C CA . LEU A 1 397 ? 14.004 3.252 -12.856 1.00 79.94 397 LEU A CA 1
ATOM 3113 C C . LEU A 1 397 ? 12.624 2.677 -13.237 1.00 79.94 397 LEU A C 1
ATOM 3115 O O . LEU A 1 397 ? 12.195 1.691 -12.638 1.00 79.94 397 LEU A O 1
ATOM 3119 N N . GLU A 1 398 ? 11.919 3.254 -14.220 1.00 83.81 398 GLU A N 1
ATOM 3120 C CA . GLU A 1 398 ? 10.557 2.832 -14.601 1.00 83.81 398 GLU A CA 1
ATOM 3121 C C . GLU A 1 398 ? 10.484 1.342 -14.948 1.00 83.81 398 GLU A C 1
ATOM 3123 O O . GLU A 1 398 ? 9.672 0.617 -14.377 1.00 83.81 398 GLU A O 1
ATOM 3128 N N . MET A 1 399 ? 11.367 0.864 -15.831 1.00 84.31 399 MET A N 1
ATOM 3129 C CA . MET A 1 399 ? 11.410 -0.548 -16.238 1.00 84.31 399 MET A CA 1
ATOM 3130 C C . MET A 1 399 ? 11.627 -1.483 -15.045 1.00 84.31 399 MET A C 1
ATOM 3132 O O . MET A 1 399 ? 11.000 -2.539 -14.964 1.00 84.31 399 MET A O 1
ATOM 3136 N N . ALA A 1 400 ? 12.474 -1.078 -14.095 1.00 83.69 400 ALA A N 1
ATOM 3137 C CA . ALA A 1 400 ? 12.722 -1.840 -12.880 1.00 83.69 400 ALA A CA 1
ATOM 3138 C C . ALA A 1 400 ? 11.484 -1.862 -11.976 1.00 83.69 400 ALA A C 1
ATOM 3140 O O . ALA A 1 400 ? 11.069 -2.922 -11.507 1.00 83.69 400 ALA A O 1
ATOM 3141 N N . MET A 1 401 ? 10.878 -0.697 -11.754 1.00 87.44 401 MET A N 1
ATOM 3142 C CA . MET A 1 401 ? 9.680 -0.531 -10.941 1.00 87.44 401 MET A CA 1
ATOM 3143 C C . MET A 1 401 ? 8.514 -1.359 -11.487 1.00 87.44 401 MET A C 1
ATOM 3145 O O . MET A 1 401 ? 7.959 -2.195 -10.776 1.00 87.44 401 MET A O 1
ATOM 3149 N N . VAL A 1 402 ? 8.169 -1.158 -12.758 1.00 90.25 402 VAL A N 1
ATOM 3150 C CA . VAL A 1 402 ? 7.025 -1.797 -13.414 1.00 90.25 402 VAL A CA 1
ATOM 3151 C C . VAL A 1 402 ? 7.284 -3.286 -13.599 1.00 90.25 402 VAL A C 1
ATOM 3153 O O . VAL A 1 402 ? 6.479 -4.105 -13.157 1.00 90.25 402 VAL A O 1
ATOM 3156 N N . GLY A 1 403 ? 8.437 -3.655 -14.161 1.00 90.38 403 GLY A N 1
ATOM 3157 C CA . GLY A 1 403 ? 8.761 -5.051 -14.440 1.00 90.38 403 GLY A CA 1
ATOM 3158 C C . GLY A 1 403 ? 8.749 -5.911 -13.184 1.00 90.38 403 GLY A C 1
ATOM 3159 O O . GLY A 1 403 ? 8.193 -7.009 -13.181 1.00 90.38 403 GLY A O 1
ATOM 3160 N N . ARG A 1 404 ? 9.291 -5.398 -12.073 1.00 88.50 404 ARG A N 1
ATOM 3161 C CA . ARG A 1 404 ? 9.277 -6.119 -10.799 1.00 88.50 404 ARG A CA 1
ATOM 3162 C C . ARG A 1 404 ? 7.870 -6.392 -10.296 1.00 88.50 404 ARG A C 1
ATOM 3164 O O . ARG A 1 404 ? 7.586 -7.497 -9.840 1.00 88.50 404 ARG A O 1
ATOM 3171 N N . VAL A 1 405 ? 7.007 -5.390 -10.362 1.00 91.44 405 VAL A N 1
ATOM 3172 C CA . VAL A 1 405 ? 5.627 -5.506 -9.895 1.00 91.44 405 VAL A CA 1
ATOM 3173 C C . VAL A 1 405 ? 4.867 -6.516 -10.743 1.00 91.44 405 VAL A C 1
ATOM 3175 O O . VAL A 1 405 ? 4.159 -7.359 -10.190 1.00 91.44 405 VAL A O 1
ATOM 3178 N N . ILE A 1 406 ? 5.085 -6.493 -12.060 1.00 93.94 406 ILE A N 1
ATOM 3179 C CA . ILE A 1 406 ? 4.486 -7.439 -13.000 1.00 93.94 406 ILE A CA 1
ATOM 3180 C C . ILE A 1 406 ? 4.915 -8.881 -12.712 1.00 93.94 406 ILE A C 1
ATOM 3182 O O . ILE A 1 406 ? 4.059 -9.754 -12.701 1.00 93.94 406 ILE A O 1
ATOM 3186 N N . VAL A 1 407 ? 6.193 -9.162 -12.435 1.00 91.81 407 VAL A N 1
ATOM 3187 C CA . VAL A 1 407 ? 6.652 -10.562 -12.285 1.00 91.81 407 VAL A CA 1
ATOM 3188 C C . VAL A 1 407 ? 6.664 -11.087 -10.846 1.00 91.81 407 VAL A C 1
ATOM 3190 O O . VAL A 1 407 ? 6.754 -12.295 -10.644 1.00 91.81 407 VAL A O 1
ATOM 3193 N N . ILE A 1 408 ? 6.569 -10.221 -9.829 1.00 88.62 408 ILE A N 1
ATOM 3194 C CA . ILE A 1 408 ? 6.610 -10.629 -8.410 1.00 88.62 408 ILE A CA 1
ATOM 3195 C C . ILE A 1 408 ? 5.266 -10.443 -7.707 1.00 88.62 408 ILE A C 1
ATOM 3197 O O . ILE A 1 408 ? 4.845 -11.316 -6.942 1.00 88.62 408 ILE A O 1
ATOM 3201 N N . ASP A 1 409 ? 4.614 -9.297 -7.894 1.00 91.56 409 ASP A N 1
ATOM 3202 C CA . ASP A 1 409 ? 3.449 -8.913 -7.094 1.00 91.56 409 ASP A CA 1
ATOM 3203 C C . ASP A 1 409 ? 2.128 -9.232 -7.797 1.00 91.56 409 ASP A C 1
ATOM 3205 O O . ASP A 1 409 ? 1.235 -9.801 -7.163 1.00 91.56 409 ASP A O 1
ATOM 3209 N N . LEU A 1 410 ? 2.018 -8.979 -9.104 1.00 94.94 410 LEU A N 1
ATOM 3210 C CA . LEU A 1 410 ? 0.826 -9.318 -9.884 1.00 94.94 410 LEU A CA 1
ATOM 3211 C C . LEU A 1 410 ? 0.495 -10.828 -9.850 1.00 94.94 410 LEU A C 1
ATOM 3213 O O . LEU A 1 410 ? -0.665 -11.142 -9.593 1.00 94.94 410 LEU A O 1
ATOM 3217 N N . PRO A 1 411 ? 1.443 -11.785 -9.954 1.00 94.00 411 PRO A N 1
ATOM 3218 C CA . PRO A 1 411 ? 1.159 -13.212 -9.788 1.00 94.00 411 PRO A CA 1
ATOM 3219 C C . PRO A 1 411 ? 0.444 -13.564 -8.480 1.00 94.00 411 PRO A C 1
ATOM 3221 O O . PRO A 1 411 ? -0.439 -14.420 -8.471 1.00 94.00 411 PRO A O 1
ATOM 3224 N N . LYS A 1 412 ? 0.778 -12.877 -7.378 1.00 90.38 412 LYS A N 1
ATOM 3225 C CA . LYS A 1 412 ? 0.120 -13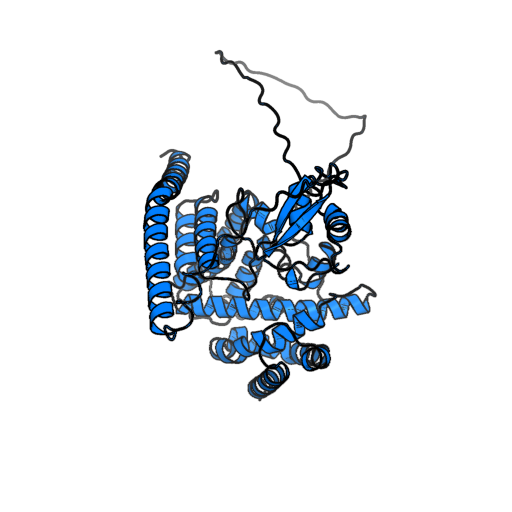.079 -6.077 1.00 90.38 412 LYS A CA 1
ATOM 3226 C C . LYS A 1 412 ? -1.326 -12.581 -6.109 1.00 90.38 412 LYS A C 1
ATOM 3228 O O . LYS A 1 412 ? -2.208 -13.223 -5.540 1.00 90.38 412 LYS A O 1
ATOM 3233 N N . VAL A 1 413 ? -1.573 -11.465 -6.801 1.00 93.19 413 VAL A N 1
ATOM 3234 C CA . VAL A 1 413 ? -2.929 -10.953 -7.043 1.00 93.19 413 VAL A CA 1
ATOM 3235 C C . VAL A 1 413 ? -3.729 -11.941 -7.889 1.00 93.19 413 VAL A C 1
ATOM 3237 O O . VAL A 1 413 ? -4.850 -12.277 -7.506 1.00 93.19 413 VAL A O 1
ATOM 3240 N N . LEU A 1 414 ? -3.152 -12.450 -8.982 1.00 91.56 414 LEU A N 1
ATOM 3241 C CA . LEU A 1 414 ? -3.802 -13.405 -9.883 1.00 91.56 414 LEU A CA 1
ATOM 3242 C C . LEU A 1 414 ? -4.220 -14.685 -9.149 1.00 91.56 414 LEU A C 1
ATOM 3244 O O . LEU A 1 414 ? -5.399 -15.028 -9.168 1.00 91.56 414 LEU A O 1
ATOM 3248 N N . ASP A 1 415 ? -3.295 -15.339 -8.445 1.00 85.06 415 ASP A N 1
ATOM 3249 C CA . ASP A 1 415 ? -3.539 -16.647 -7.825 1.00 85.06 415 ASP A CA 1
ATOM 3250 C C . ASP A 1 415 ? -4.549 -16.605 -6.675 1.00 85.06 415 ASP A C 1
ATOM 3252 O O . ASP A 1 415 ? -5.363 -17.514 -6.515 1.00 85.06 415 ASP A O 1
ATOM 3256 N N . ILE A 1 416 ? -4.449 -15.581 -5.825 1.00 81.31 416 ILE A N 1
ATOM 3257 C CA . ILE A 1 416 ? -5.143 -15.561 -4.534 1.00 81.31 416 ILE A CA 1
ATOM 3258 C C . ILE A 1 416 ? -6.317 -14.593 -4.590 1.00 81.31 416 ILE A C 1
ATOM 3260 O O . ILE A 1 416 ? -7.444 -14.937 -4.236 1.00 81.31 416 ILE A O 1
ATOM 3264 N N . HIS A 1 417 ? -6.063 -13.361 -5.017 1.00 86.19 417 HIS A N 1
ATOM 3265 C CA . HIS A 1 417 ? -6.998 -12.264 -4.798 1.00 86.19 417 HIS A CA 1
ATOM 3266 C C . HIS A 1 417 ? -8.069 -12.178 -5.884 1.00 86.19 417 HIS A C 1
ATOM 3268 O O . HIS A 1 417 ? -9.223 -11.911 -5.558 1.00 86.19 417 HIS A O 1
ATOM 3274 N N . THR A 1 418 ? -7.747 -12.474 -7.147 1.00 84.38 418 THR A N 1
ATOM 3275 C CA . THR A 1 418 ? -8.774 -12.495 -8.205 1.00 84.38 418 THR A CA 1
ATOM 3276 C C . THR A 1 418 ? -9.758 -13.655 -8.045 1.00 84.38 418 THR A C 1
ATOM 3278 O O . THR A 1 418 ? -10.933 -13.507 -8.380 1.00 84.38 418 THR A O 1
ATOM 3281 N N . VAL A 1 419 ? -9.299 -14.778 -7.481 1.00 86.62 419 VAL A N 1
ATOM 3282 C CA . VAL A 1 419 ? -10.135 -15.939 -7.151 1.00 86.62 419 VAL A CA 1
ATOM 3283 C C . VAL A 1 419 ? -10.991 -15.652 -5.921 1.00 86.62 419 VAL A C 1
ATOM 3285 O O . VAL A 1 419 ? -12.187 -15.933 -5.925 1.00 86.62 419 VAL A O 1
ATOM 3288 N N . ALA A 1 420 ? -10.399 -15.063 -4.876 1.00 89.94 420 ALA A N 1
ATOM 3289 C CA . ALA A 1 420 ? -11.121 -14.721 -3.656 1.00 89.94 420 ALA A CA 1
ATOM 3290 C C . ALA A 1 420 ? -12.149 -13.598 -3.867 1.00 89.94 420 ALA A C 1
ATOM 3292 O O . ALA A 1 420 ? -13.187 -13.621 -3.209 1.00 89.94 420 ALA A O 1
ATOM 3293 N N . TYR A 1 421 ? -11.878 -12.645 -4.766 1.00 92.88 421 TYR A N 1
ATOM 3294 C CA . TYR A 1 421 ? -12.676 -11.431 -4.984 1.00 92.88 421 TYR A CA 1
ATOM 3295 C C . TYR A 1 421 ? -12.924 -11.172 -6.485 1.00 92.88 421 TYR A C 1
ATOM 3297 O O . TYR A 1 421 ? -12.405 -10.212 -7.073 1.00 92.88 421 TYR A O 1
ATOM 3305 N N . PRO A 1 422 ? -13.694 -12.047 -7.158 1.00 87.62 422 PRO A N 1
ATOM 3306 C CA . PRO A 1 422 ? -13.851 -12.011 -8.610 1.00 87.62 422 PRO A CA 1
ATOM 3307 C C . PRO A 1 422 ? -14.676 -10.816 -9.107 1.00 87.62 422 PRO A C 1
ATOM 3309 O O . PRO A 1 422 ? -14.518 -10.414 -10.265 1.00 87.62 422 PRO A O 1
ATOM 3312 N N . ASN A 1 423 ? -15.549 -10.248 -8.263 1.00 86.75 423 ASN A N 1
ATOM 3313 C CA . ASN A 1 423 ? -16.420 -9.129 -8.628 1.00 86.75 423 ASN A CA 1
ATOM 3314 C C . ASN A 1 423 ? -15.741 -7.767 -8.486 1.00 86.75 423 ASN A C 1
ATOM 3316 O O . ASN A 1 423 ? -16.116 -6.835 -9.196 1.00 86.75 423 ASN A O 1
ATOM 3320 N N . SER A 1 424 ? -14.733 -7.669 -7.627 1.00 90.62 424 SER A N 1
ATOM 3321 C CA . SER A 1 424 ? -13.929 -6.467 -7.418 1.00 90.62 424 SER A CA 1
ATOM 3322 C C . SER A 1 424 ? -12.557 -6.590 -8.087 1.00 90.62 424 SER A C 1
ATOM 3324 O O . SER A 1 424 ? -12.384 -6.173 -9.234 1.00 90.62 424 SER A O 1
ATOM 3326 N N . ILE A 1 425 ? -11.592 -7.220 -7.415 1.00 91.44 425 ILE A N 1
ATOM 3327 C CA . ILE A 1 425 ? -10.194 -7.342 -7.853 1.00 91.44 425 ILE A CA 1
ATOM 3328 C C . ILE A 1 425 ? -10.102 -8.062 -9.200 1.00 91.44 425 ILE A C 1
ATOM 3330 O O . ILE A 1 425 ? -9.437 -7.573 -10.111 1.00 91.44 425 ILE A O 1
ATOM 3334 N N . GLY A 1 426 ? -10.833 -9.166 -9.379 1.00 89.56 426 GLY A N 1
ATOM 3335 C CA . GLY A 1 426 ? -10.850 -9.891 -10.652 1.00 89.56 426 GLY A CA 1
ATOM 3336 C C . GLY A 1 426 ? -11.359 -9.047 -11.827 1.00 89.56 426 GLY A C 1
ATOM 3337 O O . GLY A 1 426 ? -10.808 -9.124 -12.926 1.00 89.56 426 GLY A O 1
ATOM 3338 N N . ARG A 1 427 ? -12.383 -8.205 -11.619 1.00 88.19 427 ARG A N 1
ATOM 3339 C CA . ARG A 1 427 ? -12.863 -7.278 -12.662 1.00 88.19 427 ARG A CA 1
ATOM 3340 C C . ARG A 1 427 ? -11.850 -6.187 -12.960 1.00 88.19 427 ARG A C 1
ATOM 3342 O O . ARG A 1 427 ? -11.646 -5.883 -14.130 1.00 88.19 427 ARG A O 1
ATOM 3349 N N . TYR A 1 428 ? -11.220 -5.630 -11.927 1.00 86.62 428 TYR A N 1
ATOM 3350 C CA . TYR A 1 428 ? -10.181 -4.623 -12.103 1.00 86.62 428 TYR A CA 1
ATOM 3351 C C . TYR A 1 428 ? -9.026 -5.155 -12.953 1.00 86.62 428 TYR A C 1
ATOM 3353 O O . TYR A 1 428 ? -8.702 -4.545 -13.969 1.00 86.62 428 TYR A O 1
ATOM 3361 N N . VAL A 1 429 ? -8.465 -6.314 -12.599 1.00 89.81 429 VAL A N 1
ATOM 3362 C CA . VAL A 1 429 ? -7.337 -6.890 -13.342 1.00 89.81 429 VAL A CA 1
ATOM 3363 C C . VAL A 1 429 ? -7.722 -7.148 -14.804 1.00 89.81 429 VAL A C 1
ATOM 3365 O O . VAL A 1 429 ? -6.984 -6.748 -15.696 1.00 89.81 429 VAL A O 1
ATOM 3368 N N . ARG A 1 430 ? -8.919 -7.697 -15.074 1.00 87.81 430 ARG A N 1
ATOM 3369 C CA . ARG A 1 430 ? -9.432 -7.860 -16.451 1.00 87.81 430 ARG A CA 1
ATOM 3370 C C . ARG A 1 430 ? -9.560 -6.541 -17.211 1.00 87.81 430 ARG A C 1
ATOM 3372 O O . ARG A 1 430 ? -9.293 -6.494 -18.401 1.00 87.81 430 ARG A O 1
ATOM 3379 N N . SER A 1 431 ? -9.978 -5.465 -16.546 1.00 86.50 431 SER A N 1
ATOM 3380 C CA . SER A 1 431 ? -10.078 -4.150 -17.194 1.00 86.50 431 SER A CA 1
ATOM 3381 C C . SER A 1 431 ? -8.725 -3.489 -17.480 1.00 86.50 431 SER A C 1
ATOM 3383 O O . SER A 1 431 ? -8.693 -2.473 -18.166 1.00 86.50 431 SER A O 1
ATOM 3385 N N . MET A 1 432 ? -7.636 -4.057 -16.961 1.00 88.25 432 MET A N 1
ATOM 3386 C CA . MET A 1 432 ? -6.265 -3.583 -17.127 1.00 88.25 432 MET A CA 1
ATOM 3387 C C . MET A 1 432 ? -5.443 -4.482 -18.063 1.00 88.25 432 MET A C 1
ATOM 3389 O O . MET A 1 432 ? -4.233 -4.304 -18.125 1.00 88.25 432 MET A O 1
ATOM 3393 N N . ASP A 1 433 ? -6.084 -5.409 -18.788 1.00 91.00 433 ASP A N 1
ATOM 3394 C CA . ASP A 1 433 ? -5.439 -6.398 -19.669 1.00 91.00 433 ASP A CA 1
ATOM 3395 C C . ASP A 1 433 ? -4.421 -5.762 -20.629 1.00 91.00 433 ASP A C 1
ATOM 3397 O O . ASP A 1 433 ? -3.223 -6.004 -20.500 1.00 91.00 433 ASP A O 1
ATOM 3401 N N . ASP A 1 434 ? -4.876 -4.832 -21.477 1.00 90.69 434 ASP A N 1
ATOM 3402 C CA . ASP A 1 434 ? -4.018 -4.126 -22.442 1.00 90.69 434 ASP A CA 1
ATOM 3403 C C . ASP A 1 434 ? -2.837 -3.406 -21.765 1.00 90.69 434 ASP A C 1
ATOM 3405 O O . ASP A 1 434 ? -1.722 -3.396 -22.278 1.00 90.69 434 ASP A O 1
ATOM 3409 N N . VAL A 1 435 ? -3.074 -2.804 -20.594 1.00 92.75 435 VAL A N 1
ATOM 3410 C CA . VAL A 1 435 ? -2.053 -2.041 -19.857 1.00 92.75 435 VAL A CA 1
ATOM 3411 C C . VAL A 1 435 ? -1.018 -2.976 -19.238 1.00 92.75 435 VAL A C 1
ATOM 3413 O O . VAL A 1 435 ? 0.159 -2.635 -19.187 1.00 92.75 435 VAL A O 1
ATOM 3416 N N . ILE A 1 436 ? -1.447 -4.141 -18.751 1.00 94.94 436 ILE A N 1
ATOM 3417 C CA . ILE A 1 436 ? -0.566 -5.172 -18.197 1.00 94.94 436 ILE A CA 1
ATOM 3418 C C . ILE A 1 436 ? 0.292 -5.777 -19.310 1.00 94.94 436 ILE A C 1
ATOM 3420 O O . ILE A 1 436 ? 1.496 -5.927 -19.107 1.00 94.94 436 ILE A O 1
ATOM 3424 N N . ASP A 1 437 ? -0.299 -6.076 -20.471 1.00 95.00 437 ASP A N 1
ATOM 3425 C CA . ASP A 1 437 ? 0.431 -6.570 -21.643 1.00 95.00 437 ASP A CA 1
ATOM 3426 C C . ASP A 1 437 ? 1.489 -5.542 -22.100 1.00 95.00 437 ASP A C 1
ATOM 3428 O O . ASP A 1 437 ? 2.663 -5.892 -22.225 1.00 95.00 437 ASP A O 1
ATOM 3432 N N . GLU A 1 438 ? 1.119 -4.263 -22.244 1.00 94.94 438 GLU A N 1
ATOM 3433 C CA . GLU A 1 438 ? 2.042 -3.188 -22.649 1.00 94.94 438 GLU A CA 1
ATOM 3434 C C . GLU A 1 438 ? 3.164 -2.964 -21.616 1.00 94.94 438 GLU A C 1
ATOM 3436 O O . GLU A 1 438 ? 4.339 -2.848 -21.968 1.00 94.94 438 GLU A O 1
ATOM 3441 N N . ALA A 1 439 ? 2.822 -2.943 -20.324 1.00 93.88 439 ALA A N 1
ATOM 3442 C CA . ALA A 1 439 ? 3.783 -2.790 -19.233 1.00 93.88 439 ALA A CA 1
ATOM 3443 C C . ALA A 1 439 ? 4.772 -3.965 -19.161 1.00 93.88 439 ALA A C 1
ATOM 3445 O O . ALA A 1 439 ? 5.959 -3.777 -18.860 1.00 93.88 439 ALA A O 1
ATOM 3446 N N . TYR A 1 440 ? 4.293 -5.183 -19.425 1.00 94.81 440 TYR A N 1
ATOM 3447 C CA . TYR A 1 440 ? 5.145 -6.360 -19.476 1.00 94.81 440 TYR A CA 1
ATOM 3448 C C . TYR A 1 440 ? 6.087 -6.308 -20.677 1.00 94.81 440 TYR A C 1
ATOM 3450 O O . TYR A 1 440 ? 7.293 -6.439 -20.486 1.00 94.81 440 TYR A O 1
ATOM 3458 N N . GLU A 1 441 ? 5.572 -6.037 -21.880 1.00 94.06 441 GLU A N 1
ATOM 3459 C CA . GLU A 1 441 ? 6.382 -5.902 -23.098 1.00 94.06 441 GLU A CA 1
ATOM 3460 C C . GLU A 1 441 ? 7.465 -4.828 -22.930 1.00 94.06 441 GLU A C 1
ATOM 3462 O O . GLU A 1 441 ? 8.642 -5.082 -23.186 1.00 94.06 441 GLU A O 1
ATOM 3467 N N . TYR A 1 442 ? 7.097 -3.666 -22.383 1.00 91.94 442 TYR A N 1
ATOM 3468 C CA . TYR A 1 442 ? 8.023 -2.567 -22.111 1.00 91.94 442 TYR A CA 1
ATOM 3469 C C . TYR A 1 442 ? 9.179 -2.956 -21.173 1.00 91.94 442 TYR A C 1
ATOM 3471 O O . TYR A 1 442 ? 10.300 -2.468 -21.324 1.00 91.94 442 TYR A O 1
ATOM 3479 N N . SER A 1 443 ? 8.927 -3.822 -20.190 1.00 91.38 443 SER A N 1
ATOM 3480 C CA . SER A 1 443 ? 9.913 -4.186 -19.165 1.00 91.38 443 SER A CA 1
ATOM 3481 C C . SER A 1 443 ? 10.620 -5.522 -19.420 1.00 91.38 443 SER A C 1
ATOM 3483 O O . SER A 1 443 ? 11.593 -5.829 -18.727 1.00 91.38 443 SER A O 1
ATOM 3485 N N . GLN A 1 444 ? 10.187 -6.307 -20.411 1.00 84.88 444 GLN A N 1
ATOM 3486 C CA . GLN A 1 444 ? 10.628 -7.690 -20.614 1.00 84.88 444 GLN A CA 1
ATOM 3487 C C . GLN A 1 444 ? 12.131 -7.806 -20.901 1.00 84.88 444 GLN A C 1
ATOM 3489 O O . GLN A 1 444 ? 12.823 -8.606 -20.265 1.00 84.88 444 GLN A O 1
ATOM 3494 N N . ASP A 1 445 ? 12.654 -6.983 -21.812 1.00 82.12 445 ASP A N 1
ATOM 3495 C CA . ASP A 1 445 ? 14.083 -6.975 -22.143 1.00 82.12 445 ASP A CA 1
ATOM 3496 C C . ASP A 1 445 ? 14.926 -6.614 -20.926 1.00 82.12 445 ASP A C 1
ATOM 3498 O O . ASP A 1 445 ? 15.958 -7.232 -20.653 1.00 82.12 445 ASP A O 1
ATOM 3502 N N . TRP A 1 446 ? 14.471 -5.626 -20.159 1.00 83.88 446 TRP A N 1
ATOM 3503 C CA . TRP A 1 446 ? 15.162 -5.220 -18.952 1.00 83.88 446 TRP A CA 1
ATOM 3504 C C . TRP A 1 446 ? 15.166 -6.354 -17.917 1.00 83.88 446 TRP A C 1
ATOM 3506 O O . TRP A 1 446 ? 16.229 -6.671 -17.384 1.00 83.88 446 TRP A O 1
ATOM 3516 N N . LEU A 1 447 ? 14.024 -7.015 -17.703 1.00 84.12 447 LEU A N 1
ATOM 3517 C CA . LEU A 1 447 ? 13.861 -8.131 -16.766 1.00 84.12 447 LEU A CA 1
ATOM 3518 C C . LEU A 1 447 ? 14.734 -9.343 -17.108 1.00 84.12 447 LEU A C 1
ATOM 3520 O O . LEU A 1 447 ? 15.284 -9.972 -16.205 1.00 84.12 447 LEU A O 1
ATOM 3524 N N . ARG A 1 448 ? 14.861 -9.683 -18.395 1.00 80.31 448 ARG A N 1
ATOM 3525 C CA . ARG A 1 448 ? 15.618 -10.865 -18.840 1.00 80.31 448 ARG A CA 1
ATOM 3526 C C . ARG A 1 448 ? 17.131 -10.620 -18.895 1.00 80.31 448 ARG A C 1
ATOM 3528 O O . ARG A 1 448 ? 17.892 -11.580 -18.810 1.00 80.31 448 ARG A O 1
ATOM 3535 N N . ASN A 1 449 ? 17.570 -9.362 -18.995 1.00 77.06 449 ASN A N 1
ATOM 3536 C CA . ASN A 1 449 ? 18.986 -9.014 -19.168 1.00 77.06 449 ASN A CA 1
ATOM 3537 C C . ASN A 1 449 ? 19.641 -8.350 -17.945 1.00 77.06 449 ASN A C 1
ATOM 3539 O O . ASN A 1 449 ? 20.868 -8.352 -17.845 1.00 77.06 449 ASN A O 1
ATOM 3543 N N . ASN A 1 450 ? 18.866 -7.794 -17.009 1.00 69.12 450 ASN A N 1
ATOM 3544 C CA . ASN A 1 450 ? 19.397 -7.137 -15.815 1.00 69.12 450 ASN A CA 1
ATOM 3545 C C . ASN A 1 450 ? 19.083 -7.967 -14.569 1.00 69.12 450 ASN A C 1
ATOM 3547 O O . ASN A 1 450 ? 17.932 -8.126 -14.166 1.00 69.12 450 ASN A O 1
ATOM 3551 N N . GLY A 1 451 ? 20.133 -8.497 -13.941 1.00 56.97 451 GLY A N 1
ATOM 3552 C CA . GLY A 1 451 ? 20.014 -9.187 -12.661 1.00 56.97 451 GLY A CA 1
ATOM 3553 C C . GLY A 1 451 ? 19.772 -8.203 -11.518 1.00 56.97 451 GLY A C 1
ATOM 3554 O O . GLY A 1 451 ? 20.448 -7.180 -11.409 1.00 56.97 451 GLY A O 1
ATOM 3555 N N . TRP A 1 452 ? 18.847 -8.536 -10.625 1.00 61.84 452 TRP A N 1
ATOM 3556 C CA . TRP A 1 452 ? 18.683 -7.853 -9.347 1.00 61.84 452 TRP A CA 1
ATOM 3557 C C . TRP A 1 452 ? 19.550 -8.544 -8.292 1.00 61.84 452 TRP A C 1
ATOM 3559 O O . TRP A 1 452 ? 19.777 -9.755 -8.336 1.00 61.84 452 TRP A O 1
ATOM 3569 N N . ARG A 1 453 ? 20.020 -7.803 -7.285 1.00 48.25 453 ARG A N 1
ATOM 3570 C CA . ARG A 1 453 ? 20.676 -8.431 -6.129 1.00 48.25 453 ARG A CA 1
ATOM 3571 C C . ARG A 1 453 ? 19.649 -9.279 -5.353 1.00 48.25 453 ARG A C 1
ATOM 3573 O O . ARG A 1 453 ? 18.645 -8.748 -4.895 1.00 48.25 453 ARG A O 1
ATOM 3580 N N . ASN A 1 454 ? 19.955 -10.564 -5.139 1.00 49.41 454 ASN A N 1
ATOM 3581 C CA . ASN A 1 454 ? 19.284 -11.494 -4.207 1.00 49.41 454 ASN A CA 1
ATOM 3582 C C . ASN A 1 454 ? 17.837 -11.948 -4.507 1.00 49.41 454 ASN A C 1
ATOM 3584 O O . ASN A 1 454 ? 17.148 -12.392 -3.589 1.00 49.41 454 ASN A O 1
ATOM 3588 N N . THR A 1 455 ? 17.368 -11.924 -5.753 1.00 52.22 455 THR A N 1
ATOM 3589 C CA . THR A 1 455 ? 16.084 -12.557 -6.124 1.00 52.22 455 THR A CA 1
ATOM 3590 C C . THR A 1 455 ? 16.279 -13.827 -6.950 1.00 52.22 455 THR A C 1
ATOM 3592 O O . THR A 1 455 ? 17.349 -14.056 -7.508 1.00 52.22 455 THR A O 1
ATOM 3595 N N . ALA A 1 456 ? 15.241 -14.670 -6.975 1.00 57.81 456 ALA A N 1
ATOM 3596 C CA . ALA A 1 456 ? 15.156 -15.876 -7.797 1.00 57.81 456 ALA A CA 1
ATOM 3597 C C . ALA A 1 456 ? 15.479 -15.600 -9.278 1.00 57.81 456 ALA A C 1
ATOM 3599 O O . ALA A 1 456 ? 15.435 -14.454 -9.719 1.00 57.81 456 ALA A O 1
ATOM 3600 N N . ASP A 1 457 ? 15.773 -16.665 -10.029 1.00 73.44 457 ASP A N 1
ATOM 3601 C CA . ASP A 1 457 ? 16.021 -16.620 -11.472 1.00 73.44 457 ASP A CA 1
ATOM 3602 C C . ASP A 1 457 ? 14.950 -15.774 -12.191 1.00 73.44 457 ASP A C 1
ATOM 3604 O O . ASP A 1 457 ? 13.772 -16.135 -12.239 1.00 73.44 457 ASP A O 1
ATOM 3608 N N . HIS A 1 458 ? 15.356 -14.609 -12.703 1.00 75.69 458 HIS A N 1
ATOM 3609 C CA . HIS A 1 458 ? 14.463 -13.623 -13.316 1.00 75.69 458 HIS A CA 1
ATOM 3610 C C . HIS A 1 458 ? 13.729 -14.175 -14.533 1.00 75.69 458 HIS A C 1
ATOM 3612 O O . HIS A 1 458 ? 12.581 -13.802 -14.781 1.00 75.69 458 HIS A O 1
ATOM 3618 N N . VAL A 1 459 ? 14.371 -15.096 -15.254 1.00 81.38 459 VAL A N 1
ATOM 3619 C CA . VAL A 1 459 ? 13.759 -15.811 -16.372 1.00 81.38 459 VAL A CA 1
ATOM 3620 C C . VAL A 1 459 ? 12.613 -16.673 -15.850 1.00 81.38 459 VAL A C 1
ATOM 3622 O O . VAL A 1 459 ? 11.503 -16.572 -16.359 1.00 81.38 459 VAL A O 1
ATOM 3625 N N . ALA A 1 460 ? 12.829 -17.415 -14.761 1.00 87.12 460 ALA A N 1
ATOM 3626 C CA . ALA A 1 460 ? 11.785 -18.234 -14.150 1.00 87.12 460 ALA A CA 1
ATOM 3627 C C . ALA A 1 460 ? 10.598 -17.403 -13.626 1.00 87.12 460 ALA A C 1
ATOM 3629 O O . ALA A 1 460 ? 9.455 -17.845 -13.729 1.00 87.12 460 ALA A O 1
ATOM 3630 N N . LEU A 1 461 ? 10.840 -16.198 -13.092 1.00 88.88 461 LEU A N 1
ATOM 3631 C CA . LEU A 1 461 ? 9.766 -15.280 -12.680 1.00 88.88 461 LEU A CA 1
ATOM 3632 C C . LEU A 1 461 ? 8.952 -14.768 -13.875 1.00 88.88 461 LEU A C 1
ATOM 3634 O O . LEU A 1 461 ? 7.726 -14.705 -13.793 1.00 88.88 461 LEU A O 1
ATOM 3638 N N . CYS A 1 462 ? 9.615 -14.437 -14.987 1.00 90.44 462 CYS A N 1
ATOM 3639 C CA . CYS A 1 462 ? 8.940 -14.070 -16.232 1.00 90.44 462 CYS A CA 1
ATOM 3640 C C . CYS A 1 462 ? 8.066 -15.220 -16.741 1.00 90.44 462 CYS A C 1
ATOM 3642 O O . CYS A 1 462 ? 6.880 -15.024 -16.981 1.00 90.44 462 CYS A O 1
ATOM 3644 N N . ASP A 1 463 ? 8.624 -16.427 -16.825 1.00 91.38 463 ASP A N 1
ATOM 3645 C CA . ASP A 1 463 ? 7.913 -17.601 -17.330 1.00 91.38 463 ASP A CA 1
ATOM 3646 C C . ASP A 1 463 ? 6.728 -17.975 -16.415 1.00 91.38 463 ASP A C 1
ATOM 3648 O O . ASP A 1 463 ? 5.651 -18.352 -16.883 1.00 91.38 463 ASP A O 1
ATOM 3652 N N . GLN A 1 464 ? 6.887 -17.825 -15.093 1.00 92.38 464 GLN A N 1
ATOM 3653 C CA . GLN A 1 464 ? 5.800 -18.004 -14.128 1.00 92.38 464 GLN A CA 1
ATOM 3654 C C . GLN A 1 464 ? 4.685 -16.971 -14.331 1.00 92.38 464 GLN A C 1
ATOM 3656 O O . GLN A 1 464 ? 3.505 -17.329 -14.263 1.00 92.38 464 GLN A O 1
ATOM 3661 N N . PHE A 1 465 ? 5.042 -15.703 -14.546 1.00 94.38 465 PHE A N 1
ATOM 3662 C CA . PHE A 1 465 ? 4.071 -14.655 -14.837 1.00 94.38 465 PHE A CA 1
ATOM 3663 C C . PHE A 1 465 ? 3.316 -14.954 -16.135 1.00 94.38 465 PHE A C 1
ATOM 3665 O O . PHE A 1 465 ? 2.090 -14.986 -16.102 1.00 94.38 465 PHE A O 1
ATOM 3672 N N . GLU A 1 466 ? 4.015 -15.257 -17.232 1.00 94.94 466 GLU A N 1
ATOM 3673 C CA . GLU A 1 466 ? 3.408 -15.566 -18.534 1.00 94.94 466 GLU A CA 1
ATOM 3674 C C . GLU A 1 466 ? 2.384 -16.710 -18.425 1.00 94.94 466 GLU A C 1
ATOM 3676 O O . GLU A 1 466 ? 1.264 -16.592 -18.925 1.00 94.94 466 GLU A O 1
ATOM 3681 N N . GLN A 1 467 ? 2.716 -17.786 -17.701 1.00 95.25 467 GLN A N 1
ATOM 3682 C CA . GLN A 1 467 ? 1.794 -18.905 -17.467 1.00 95.25 467 GLN A CA 1
ATOM 3683 C C . GLN A 1 467 ? 0.543 -18.484 -16.690 1.00 95.25 467 GLN A C 1
ATOM 3685 O O . GLN A 1 467 ? -0.575 -18.831 -17.073 1.00 95.25 467 GLN A O 1
ATOM 3690 N N . LYS A 1 468 ? 0.716 -17.746 -15.588 1.00 94.88 468 LYS A N 1
ATOM 3691 C CA . LYS A 1 468 ? -0.402 -17.303 -14.739 1.00 94.88 468 LYS A CA 1
ATOM 3692 C C . LYS A 1 468 ? -1.279 -16.285 -15.439 1.00 94.88 468 LYS A C 1
ATOM 3694 O O . LYS A 1 468 ? -2.497 -16.323 -15.295 1.00 94.88 468 LYS A O 1
ATOM 3699 N N . TRP A 1 469 ? -0.662 -15.395 -16.202 1.00 95.50 469 TRP A N 1
ATOM 3700 C CA . TRP A 1 469 ? -1.363 -14.387 -16.964 1.00 95.50 469 TRP A CA 1
ATOM 3701 C C . TRP A 1 469 ? -2.176 -15.017 -18.091 1.00 95.50 469 TRP A C 1
ATOM 3703 O O . TRP A 1 469 ? -3.374 -14.769 -18.185 1.00 95.50 469 TRP A O 1
ATOM 3713 N N . ALA A 1 470 ? -1.589 -15.941 -18.857 1.00 94.44 470 ALA A N 1
ATOM 3714 C CA . ALA A 1 470 ? -2.323 -16.714 -19.857 1.00 94.44 470 ALA A CA 1
ATOM 3715 C C . ALA A 1 470 ? -3.490 -17.506 -19.240 1.00 94.44 470 ALA A C 1
ATOM 3717 O O . ALA A 1 470 ? -4.587 -17.503 -19.794 1.00 94.44 470 ALA A O 1
ATOM 3718 N N . ALA A 1 471 ? -3.282 -18.133 -18.077 1.00 93.12 471 ALA A N 1
ATOM 3719 C CA . ALA A 1 471 ? -4.329 -18.861 -17.360 1.00 93.12 471 ALA A CA 1
ATOM 3720 C C . ALA A 1 471 ? -5.445 -17.956 -16.810 1.00 93.12 471 ALA A C 1
ATOM 3722 O O . ALA A 1 471 ? -6.566 -18.419 -16.647 1.00 93.12 471 ALA A O 1
ATOM 3723 N N . PHE A 1 472 ? -5.151 -16.692 -16.502 1.00 92.50 472 PHE A N 1
ATOM 3724 C CA . PHE A 1 472 ? -6.156 -15.717 -16.080 1.00 92.50 472 PHE A CA 1
ATOM 3725 C C . PHE A 1 472 ? -6.981 -15.171 -17.258 1.00 92.50 472 PHE A C 1
ATOM 3727 O O . PHE A 1 472 ? -8.153 -14.836 -17.075 1.00 92.50 472 PHE A O 1
ATOM 3734 N N . LYS A 1 473 ? -6.363 -15.051 -18.444 1.00 88.44 473 LYS A N 1
ATOM 3735 C CA . LYS A 1 473 ? -7.016 -14.571 -19.675 1.00 88.44 473 LYS A CA 1
ATOM 3736 C C . LYS A 1 473 ? -7.874 -15.639 -20.360 1.00 88.44 473 LYS A C 1
ATOM 3738 O O . LYS A 1 473 ? -8.873 -15.283 -20.985 1.00 88.44 473 LYS A O 1
ATOM 3743 N N . GLY A 1 474 ? -7.454 -16.904 -20.288 1.00 82.06 474 GLY A N 1
ATOM 3744 C CA . GLY A 1 474 ? -8.202 -18.065 -20.790 1.00 82.06 474 GLY A CA 1
ATOM 3745 C C . GLY A 1 474 ? -9.392 -18.414 -19.912 1.00 82.06 474 GLY A C 1
ATOM 3746 O O . GLY A 1 474 ? -10.419 -18.835 -20.493 1.00 82.06 474 GLY A O 1
#

Radius of gyration: 29.06 Å; chains: 1; bounding box: 87×87×66 Å

Organism: NCBI:txid1618376